Protein 6AF6 (pdb70)

Sequence (383 aa):
MDFNLSNSQSDIYESAYRFACDVLDQDAQTRISQKILSTELWKKAAAYGFAHGPVSHQFGGSELGALDTALMIEALGKGSRRDIGLSFSLCAHLCACVIPLYRFGSSELKDKYLESLVTGKLIAANAATEPDAGSDIYNMQATAQPCEGGYILNGKKIFITNAPIADVFIIYAKTNPDHGFLGVSAFLIEKGTPGLNVGEVIPKDCLSNCPWSEIVFNDIFIPQSQRIGMEGAGGAIFHDSMIWAKGGCCLLSSALFVGGLARLLETTLEEYAKARQQFGKAIGQFQSVSNRIIDMKLRLEQCRLMLYRACWKHDQGQDAEADIAMSKLLISEEYAVQSGLDAIQTFGGAAMDQELGLVRHLLNMIPSRIFFSGTNDIQKEIIARKLGLRG

CATH classification: 2.40.110.10 (+1 more: 1.20.140.10)

InterPro domains:
  IPR006091 Acyl-CoA dehydrogenase/oxidase, middle domain [PF02770] (125-218)
  IPR009075 Acyl-CoA dehydrogenase/oxidase, C-terminal [PF00441] (235-379)
  IPR009100 Acyl-CoA dehydrogenase/oxidase, N-terminal and middle domain superfamily [SSF56645] (1-231)
  IPR013786 Acyl-CoA dehydrogenase/oxidase, N-terminal [PF02771] (8-120)
  IPR036250 Acyl-CoA dehydrogenase-like, C-terminal [SSF47203] (230-379)
  IPR037069 Acyl-CoA dehydrogenase/oxidase, N-terminal domain superfamily [G3DSA:1.10.540.10] (1-120)
  IPR046373 Acyl-CoA oxidase/dehydrogenase, middle domain superfamily [G3DSA:2.40.110.10] (123-229)

Solvent-accessible surface area: 16527 Å² total

Structure (mmCIF, N/CA/C/O backbone):
data_6AF6
#
_entry.id   6AF6
#
_cell.length_a   85.574
_cell.length_b   86.306
_cell.length_c   145.771
_cell.angle_alpha   90.00
_cell.angle_beta   90.00
_cell.angle_gamma   90.00
#
_symmetry.space_group_name_H-M   'I 2 2 2'
#
loop_
_entity.id
_entity.type
_entity.pdbx_description
1 polymer 'L-prolyl-[peptidyl-carrier protein] dehydrogenase'
2 non-polymer 'FLAVIN-ADENINE DINUCLEOTIDE'
3 non-polymer 1,4,7,10,13,16-HEXAOXACYCLOOCTADECANE
4 non-polymer 'CHLORIDE ION'
5 non-polymer PROLINE
6 non-polymer GLYCINE
7 water water
#
loop_
_atom_site.group_PDB
_atom_site.id
_atom_site.type_symbol
_atom_site.label_atom_id
_atom_site.label_alt_id
_atom_site.label_comp_id
_atom_site.label_asym_id
_atom_site.label_entity_id
_atom_site.label_seq_id
_atom_site.pdbx_PDB_ins_code
_atom_site.Cartn_x
_atom_site.Cartn_y
_atom_site.Cartn_z
_atom_site.occupancy
_atom_site.B_iso_or_equiv
_atom_site.auth_seq_id
_atom_site.auth_comp_id
_atom_site.auth_asym_id
_atom_site.auth_atom_id
_atom_site.pdbx_PDB_model_num
ATOM 1 N N . MET A 1 1 ? 33.082 0.793 -4.056 1.00 41.85 1 MET A N 1
ATOM 2 C CA . MET A 1 1 ? 31.853 0.133 -3.607 1.00 35.06 1 MET A CA 1
ATOM 3 C C . MET A 1 1 ? 32.134 -1.165 -2.897 1.00 30.63 1 MET A C 1
ATOM 4 O O . MET A 1 1 ? 32.721 -2.073 -3.470 1.00 29.72 1 MET A O 1
ATOM 11 N N . ASP A 1 2 ? 31.675 -1.261 -1.652 1.00 24.49 2 ASP A N 1
ATOM 12 C CA . ASP A 1 2 ? 32.027 -2.328 -0.741 1.00 24.37 2 ASP A CA 1
ATOM 13 C C . ASP A 1 2 ? 30.945 -2.388 0.323 1.00 24.92 2 ASP A C 1
ATOM 14 O O . ASP A 1 2 ? 30.535 -1.337 0.822 1.00 32.87 2 ASP A O 1
ATOM 19 N N . PHE A 1 3 ? 30.533 -3.592 0.719 1.00 19.88 3 PHE A N 1
ATOM 20 C CA . PHE A 1 3 ? 29.510 -3.737 1.754 1.00 25.27 3 PHE A CA 1
ATOM 21 C C . PHE A 1 3 ? 29.971 -4.567 2.957 1.00 20.90 3 PHE A C 1
ATOM 22 O O . PHE A 1 3 ? 29.141 -5.183 3.625 1.00 31.40 3 PHE A O 1
ATOM 30 N N . ASN A 1 4 ? 31.270 -4.663 3.203 1.00 29.85 4 ASN A N 1
ATOM 31 C CA . ASN A 1 4 ? 31.760 -5.331 4.402 1.00 36.68 4 ASN A CA 1
ATOM 32 C C . ASN A 1 4 ? 32.142 -4.253 5.407 1.00 32.65 4 ASN A C 1
ATOM 33 O O . ASN A 1 4 ? 32.520 -3.132 5.046 1.00 34.73 4 ASN A O 1
ATOM 38 N N . LEU A 1 5 ? 32.022 -4.603 6.676 1.00 29.99 5 LEU A N 1
ATOM 39 C CA . LEU A 1 5 ? 32.542 -3.772 7.743 1.00 23.55 5 LEU A CA 1
ATOM 40 C C . LEU A 1 5 ? 34.048 -4.010 7.867 1.00 21.05 5 LEU A C 1
ATOM 41 O O . LEU A 1 5 ? 34.521 -5.145 7.693 1.00 25.31 5 LEU A O 1
ATOM 46 N N . SER A 1 6 ? 34.778 -2.949 8.181 1.00 20.67 6 SER A N 1
ATOM 47 C CA . SER A 1 6 ? 36.151 -3.095 8.622 1.00 24.57 6 SER A CA 1
ATOM 48 C C . SER A 1 6 ? 36.206 -3.892 9.920 1.00 26.43 6 SER A C 1
ATOM 49 O O . SER A 1 6 ? 35.187 -4.081 10.617 1.00 22.66 6 SER A O 1
ATOM 52 N N . ASN A 1 7 ? 37.405 -4.398 10.248 1.00 23.53 7 ASN A N 1
ATOM 53 C CA . ASN A 1 7 ? 37.538 -5.119 11.517 1.00 25.15 7 ASN A CA 1
ATOM 54 C C . ASN A 1 7 ? 37.232 -4.194 12.687 1.00 19.38 7 ASN A C 1
ATOM 55 O O . ASN A 1 7 ? 36.616 -4.605 13.681 1.00 20.84 7 ASN A O 1
ATOM 60 N N . SER A 1 8 ? 37.631 -2.939 12.552 1.00 20.78 8 SER A N 1
ATOM 61 C CA . SER A 1 8 ? 37.356 -1.919 13.543 1.00 21.09 8 SER A CA 1
ATOM 62 C C . SER A 1 8 ? 35.846 -1.712 13.714 1.00 22.57 8 SER A C 1
ATOM 63 O O . SER A 1 8 ? 35.338 -1.720 14.838 1.00 20.83 8 SER A O 1
ATOM 66 N N . GLN A 1 9 ? 35.117 -1.597 12.594 1.00 21.23 9 GLN A N 1
ATOM 67 C CA . GLN A 1 9 ? 33.659 -1.449 12.645 1.00 21.27 9 GLN A CA 1
ATOM 68 C C . GLN A 1 9 ? 32.989 -2.671 13.236 1.00 15.42 9 GLN A C 1
ATOM 69 O O . GLN A 1 9 ? 32.054 -2.557 14.054 1.00 17.77 9 GLN A O 1
ATOM 75 N N . SER A 1 10 ? 33.429 -3.860 12.834 1.00 18.05 10 SER A N 1
ATOM 76 C CA . SER A 1 10 ? 32.876 -5.082 13.405 1.00 15.73 10 SER A CA 1
ATOM 77 C C . SER A 1 10 ? 33.084 -5.139 14.915 1.00 18.25 10 SER A C 1
ATOM 78 O O . SER A 1 10 ? 32.185 -5.539 15.670 1.00 17.00 10 SER A O 1
ATOM 82 N N . ASP A 1 11 ? 34.276 -4.745 15.385 1.00 18.13 11 ASP A N 1
ATOM 83 C CA . ASP A 1 11 ? 34.547 -4.781 16.821 1.00 19.24 11 ASP A CA 1
ATOM 84 C C . ASP A 1 11 ? 33.650 -3.822 17.579 1.00 15.67 11 ASP A C 1
ATOM 85 O O . ASP A 1 11 ? 33.194 -4.147 18.674 1.00 16.69 11 ASP A O 1
ATOM 90 N N . ILE A 1 12 ? 33.433 -2.633 17.021 1.00 15.49 12 ILE A N 1
ATOM 91 C CA . ILE A 1 12 ? 32.569 -1.637 17.645 1.00 14.24 12 ILE A CA 1
ATOM 92 C C . ILE A 1 12 ? 31.162 -2.215 17.802 1.00 15.14 12 ILE A C 1
ATOM 93 O O . ILE A 1 12 ? 30.556 -2.116 18.873 1.00 14.43 12 ILE A O 1
ATOM 98 N N . TYR A 1 13 ? 30.627 -2.797 16.710 1.00 12.21 13 TYR A N 1
ATOM 99 C CA . TYR A 1 13 ? 29.291 -3.410 16.752 1.00 10.76 13 TYR A CA 1
ATOM 100 C C . TYR A 1 13 ? 29.227 -4.541 17.769 1.00 15.71 13 TYR A C 1
ATOM 101 O O . TYR A 1 13 ? 28.330 -4.584 18.623 1.00 14.18 13 TYR A O 1
ATOM 110 N N . GLU A 1 14 ? 30.186 -5.480 17.706 1.00 13.69 14 GLU A N 1
ATOM 111 C CA . GLU A 1 14 ? 30.084 -6.642 18.573 1.00 13.45 14 GLU A CA 1
ATOM 112 C C . GLU A 1 14 ? 30.244 -6.260 20.028 1.00 13.34 14 GLU A C 1
ATOM 113 O O . GLU A 1 14 ? 29.527 -6.796 20.886 1.00 14.70 14 GLU A O 1
ATOM 119 N N . SER A 1 15 ? 31.128 -5.320 20.329 1.00 13.05 15 SER A N 1
ATOM 120 C CA . SER A 1 15 ? 31.295 -4.910 21.720 1.00 15.18 15 SER A CA 1
ATOM 121 C C . SER A 1 15 ? 30.020 -4.236 22.254 1.00 14.36 15 SER A C 1
ATOM 122 O O . SER A 1 15 ? 29.544 -4.521 23.359 1.00 14.43 15 SER A O 1
ATOM 125 N N . ALA A 1 16 ? 29.409 -3.380 21.439 1.00 12.39 16 ALA A N 1
ATOM 126 C CA . ALA A 1 16 ? 28.168 -2.741 21.859 1.00 10.40 16 ALA A CA 1
ATOM 127 C C . ALA A 1 16 ? 27.042 -3.753 22.034 1.00 8.78 16 ALA A C 1
ATOM 128 O O . ALA A 1 16 ? 26.239 -3.627 22.964 1.00 10.25 16 ALA A O 1
ATOM 130 N N . TYR A 1 17 ? 26.957 -4.747 21.140 1.00 9.75 17 TYR A N 1
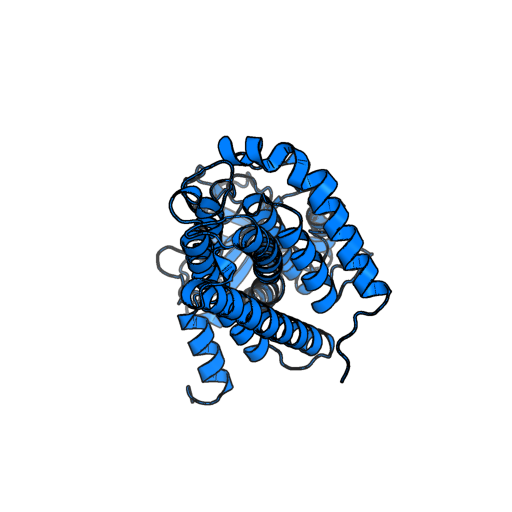ATOM 131 C CA . TYR A 1 17 ? 25.903 -5.739 21.206 1.00 8.41 17 TYR A CA 1
ATOM 132 C C . TYR A 1 17 ? 26.053 -6.549 22.477 1.00 11.85 17 TYR A C 1
ATOM 133 O O . TYR A 1 17 ? 25.070 -6.831 23.186 1.00 10.82 17 TYR A O 1
ATOM 142 N N . ARG A 1 18 ? 27.310 -6.919 22.795 1.00 11.18 18 ARG A N 1
ATOM 143 C CA . ARG A 1 18 ? 27.554 -7.671 24.033 1.00 12.27 18 ARG A CA 1
ATOM 144 C C . ARG A 1 18 ? 27.138 -6.885 25.261 1.00 12.30 18 ARG A C 1
ATOM 145 O O . ARG A 1 18 ? 26.513 -7.434 26.159 1.00 12.68 18 ARG A O 1
ATOM 153 N N . PHE A 1 19 ? 27.473 -5.604 25.309 1.00 10.93 19 PHE A N 1
ATOM 154 C CA . PHE A 1 19 ? 27.059 -4.766 26.430 1.00 10.36 19 PHE A CA 1
ATOM 155 C C . PHE A 1 19 ? 25.553 -4.697 26.482 1.00 12.98 19 PHE A C 1
ATOM 156 O O . PHE A 1 19 ? 24.945 -4.807 27.543 1.00 10.93 19 PHE A O 1
ATOM 164 N N . ALA A 1 20 ? 24.923 -4.431 25.337 1.00 9.53 20 ALA A N 1
ATOM 165 C CA . ALA A 1 20 ? 23.478 -4.319 25.378 1.00 7.94 20 ALA A CA 1
ATOM 166 C C . ALA A 1 20 ? 22.827 -5.612 25.872 1.00 11.14 20 ALA A C 1
ATOM 167 O O . ALA A 1 20 ? 21.867 -5.570 26.639 1.00 13.16 20 ALA A O 1
ATOM 169 N N . CYS A 1 21 ? 23.324 -6.777 25.406 1.00 10.08 21 CYS A N 1
ATOM 170 C CA . CYS A 1 21 ? 22.742 -8.055 25.832 1.00 12.24 21 CYS A CA 1
ATOM 171 C C . CYS A 1 21 ? 23.059 -8.385 27.280 1.00 14.86 21 CYS A C 1
ATOM 172 O O . CYS A 1 21 ? 22.196 -8.880 28.020 1.00 15.37 21 CYS A O 1
ATOM 176 N N . ASP A 1 22 ? 24.322 -8.269 27.647 1.00 11.82 22 ASP A N 1
ATOM 177 C CA . ASP A 1 22 ? 24.772 -8.781 28.948 1.00 13.56 22 ASP A CA 1
ATOM 178 C C . ASP A 1 22 ? 24.578 -7.819 30.101 1.00 18.97 22 ASP A C 1
ATOM 179 O O . ASP A 1 22 ? 24.654 -8.244 31.263 1.00 20.32 22 ASP A O 1
ATOM 184 N N . VAL A 1 23 ? 24.459 -6.510 29.853 1.00 11.95 23 VAL A N 1
ATOM 185 C CA . VAL A 1 23 ? 24.332 -5.529 30.901 1.00 10.81 23 VAL A CA 1
ATOM 186 C C . VAL A 1 23 ? 22.946 -4.888 30.856 1.00 11.61 23 VAL A C 1
ATOM 187 O O . VAL A 1 23 ? 22.178 -4.963 31.818 1.00 14.95 23 VAL A O 1
ATOM 191 N N . LEU A 1 24 ? 22.556 -4.336 29.682 1.00 11.89 24 LEU A N 1
ATOM 192 C CA . LEU A 1 24 ? 21.276 -3.593 29.689 1.00 11.82 24 LEU A CA 1
ATOM 193 C C . LEU A 1 24 ? 20.053 -4.493 29.606 1.00 12.64 24 LEU A C 1
ATOM 194 O O . LEU A 1 24 ? 18.987 -4.168 30.156 1.00 13.23 24 LEU A O 1
ATOM 199 N N . ASP A 1 25 ? 20.130 -5.594 28.864 1.00 11.43 25 ASP A N 1
ATOM 200 C CA . ASP A 1 25 ? 18.967 -6.431 28.650 1.00 13.78 25 ASP A CA 1
ATOM 201 C C . ASP A 1 25 ? 18.651 -7.295 29.857 1.00 15.89 25 ASP A C 1
ATOM 202 O O . ASP A 1 25 ? 17.512 -7.728 30.009 1.00 15.32 25 ASP A O 1
ATOM 207 N N . GLN A 1 26 ? 19.623 -7.492 30.743 1.00 17.14 26 GLN A N 1
ATOM 208 C CA . GLN A 1 26 ? 19.473 -8.433 31.853 1.00 18.74 26 GLN A CA 1
ATOM 209 C C A GLN A 1 26 ? 18.453 -7.669 32.719 0.63 8.96 26 GLN A C 1
AT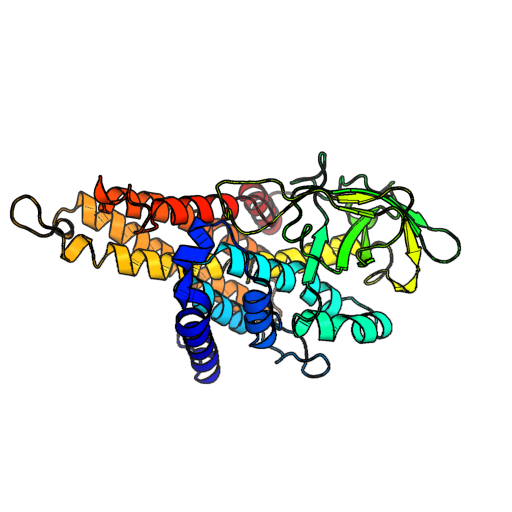OM 210 C C B GLN A 1 26 ? 18.168 -8.627 32.639 0.37 18.22 26 GLN A C 1
ATOM 211 O O A GLN A 1 26 ? 18.639 -6.464 33.037 0.63 15.17 26 GLN A O 1
ATOM 212 O O B GLN A 1 26 ? 17.638 -9.746 32.692 0.37 16.91 26 GLN A O 1
ATOM 218 N N A ASP A 1 27 ? 17.429 -8.324 33.199 0.54 15.39 27 ASP A N 1
ATOM 219 N N B ASP A 1 27 ? 17.634 -7.624 33.242 0.46 13.22 27 ASP A N 1
ATOM 220 C CA . ASP A 1 27 ? 16.455 -7.697 34.088 1.00 16.37 27 ASP A CA 1
ATOM 221 C C . ASP A 1 27 ? 15.570 -6.634 33.453 1.00 14.32 27 ASP A C 1
ATOM 222 O O . ASP A 1 27 ? 14.873 -5.925 34.145 1.00 15.54 27 ASP A O 1
ATOM 227 N N . ALA A 1 28 ? 15.646 -6.496 32.125 1.00 13.70 28 ALA A N 1
ATOM 228 C CA . ALA A 1 28 ? 14.882 -5.430 31.473 1.00 12.61 28 ALA A CA 1
ATOM 229 C C . ALA A 1 28 ? 13.383 -5.618 31.661 1.00 11.28 28 ALA A C 1
ATOM 230 O O . ALA A 1 28 ? 12.643 -4.629 31.787 1.00 13.16 28 ALA A O 1
ATOM 232 N N . GLN A 1 29 ? 12.887 -6.860 31.651 1.00 15.27 29 GLN A N 1
ATOM 233 C CA . GLN A 1 29 ? 11.436 -7.028 31.765 1.00 17.35 29 GLN A CA 1
ATOM 234 C C . GLN A 1 29 ? 10.910 -6.454 33.058 1.00 15.25 29 GLN A C 1
ATOM 235 O O . GLN A 1 29 ? 9.838 -5.841 33.086 1.00 14.53 29 GLN A O 1
ATOM 241 N N . THR A 1 30 ? 11.625 -6.665 34.167 1.00 15.56 30 THR A N 1
ATOM 242 C CA . THR A 1 30 ? 11.170 -6.069 35.415 1.00 13.91 30 THR A CA 1
ATOM 243 C C . THR A 1 30 ? 11.154 -4.558 35.341 1.00 13.38 30 THR A C 1
ATOM 244 O O . THR A 1 30 ? 10.209 -3.905 35.829 1.00 16.48 30 THR A O 1
ATOM 248 N N . ARG A 1 31 ? 12.204 -3.967 34.771 1.00 12.70 31 ARG A N 1
ATOM 249 C CA . ARG A 1 31 ? 12.200 -2.507 34.705 1.00 12.60 31 ARG A CA 1
ATOM 250 C C . ARG A 1 31 ? 11.079 -2.006 33.817 1.00 16.81 31 ARG A C 1
ATOM 251 O O . ARG A 1 31 ? 10.420 -1.023 34.142 1.00 15.23 31 ARG A O 1
ATOM 259 N N . ILE A 1 32 ? 10.880 -2.655 32.678 1.00 12.88 32 ILE A N 1
ATOM 260 C CA . ILE A 1 32 ? 9.819 -2.219 31.768 1.00 13.86 32 ILE A CA 1
ATOM 261 C C . ILE A 1 32 ? 8.451 -2.336 32.447 1.00 16.21 32 ILE A C 1
ATOM 262 O O . ILE A 1 32 ? 7.614 -1.433 32.345 1.00 18.87 32 ILE A O 1
ATOM 267 N N . SER A 1 33 ? 8.205 -3.451 33.148 1.00 13.88 33 SER A N 1
ATOM 268 C CA . SER A 1 33 ? 6.913 -3.633 33.835 1.00 15.79 33 SER A CA 1
ATOM 269 C C . SER A 1 33 ? 6.622 -2.523 34.822 1.00 21.36 33 SER A C 1
ATOM 270 O O . SER A 1 33 ? 5.467 -2.089 34.990 1.00 24.05 33 SER A O 1
ATOM 273 N N . GLN A 1 34 ? 7.652 -2.073 35.518 1.00 16.38 34 GLN A N 1
ATOM 274 C CA . GLN A 1 34 ? 7.540 -1.059 36.556 1.00 18.12 34 GLN A CA 1
ATOM 275 C C . GLN A 1 34 ? 7.755 0.348 36.030 1.00 16.30 34 GLN A C 1
ATOM 276 O O . GLN A 1 34 ? 7.712 1.306 36.812 1.00 19.46 34 GLN A O 1
ATOM 282 N N . LYS A 1 35 ? 7.964 0.512 34.720 1.00 12.68 35 LYS A N 1
ATOM 283 C CA . LYS A 1 35 ? 8.171 1.826 34.093 1.00 14.36 35 LYS A CA 1
ATOM 284 C C . LYS A 1 35 ? 9.376 2.527 34.693 1.00 16.33 35 LYS A C 1
ATOM 285 O O . LYS A 1 35 ? 9.394 3.740 34.882 1.00 20.57 35 LYS A O 1
ATOM 291 N N . ILE A 1 36 ? 10.425 1.756 34.951 1.00 12.70 36 ILE A N 1
ATOM 292 C CA . ILE A 1 36 ? 11.636 2.292 35.573 1.00 11.07 36 ILE A CA 1
ATOM 293 C C . ILE A 1 36 ? 12.663 2.632 34.513 1.00 13.21 36 ILE A C 1
ATOM 294 O O . ILE A 1 36 ? 12.955 1.809 33.640 1.00 12.84 36 ILE A O 1
ATOM 299 N N . LEU A 1 37 ? 13.228 3.825 34.621 1.00 12.15 37 LEU A N 1
ATOM 300 C CA . LEU A 1 37 ? 14.405 4.223 33.887 1.00 12.04 37 LEU A CA 1
ATOM 301 C C . LEU A 1 37 ? 15.498 4.204 34.942 1.00 14.72 37 LEU A C 1
ATOM 302 O O . LEU A 1 37 ? 15.481 5.035 35.871 1.00 14.24 37 LEU A O 1
ATOM 310 N N . SER A 1 38 ? 16.406 3.234 34.819 1.00 16.64 38 SER A N 1
ATOM 311 C CA . SER A 1 38 ? 17.451 3.050 35.819 1.00 12.72 38 SER A CA 1
ATOM 312 C C . SER A 1 38 ? 18.593 4.031 35.560 1.00 8.90 38 SER A C 1
ATOM 313 O O . SER A 1 38 ? 19.304 3.889 34.572 1.00 16.11 38 SER A O 1
ATOM 316 N N . THR A 1 39 ? 18.708 5.060 36.389 1.00 14.02 39 THR A N 1
ATOM 317 C CA . THR A 1 39 ? 19.779 6.024 36.092 1.00 15.01 39 THR A CA 1
ATOM 318 C C . THR A 1 39 ? 21.146 5.410 36.341 1.00 14.60 39 THR A C 1
ATOM 319 O O . THR A 1 39 ? 22.112 5.789 35.699 1.00 12.66 39 THR A O 1
ATOM 323 N N . GLU A 1 40 ? 21.258 4.427 37.237 1.00 15.80 40 GLU A N 1
ATOM 324 C CA . GLU A 1 40 ? 22.567 3.796 37.396 1.00 17.53 40 GLU A CA 1
ATOM 325 C C . GLU A 1 40 ? 22.973 3.018 36.165 1.00 15.58 40 GLU A C 1
ATOM 326 O O . GLU A 1 40 ? 24.123 3.111 35.708 1.00 16.03 40 GLU A O 1
ATOM 332 N N . LEU A 1 41 ? 22.027 2.300 35.553 1.00 14.37 41 LEU A N 1
ATOM 333 C CA . LEU A 1 41 ? 22.289 1.613 34.320 1.00 12.49 41 LEU A CA 1
ATOM 334 C C . LEU A 1 41 ? 22.542 2.590 33.174 1.00 12.91 41 LEU A C 1
ATOM 335 O O . LEU A 1 41 ? 23.394 2.367 32.323 1.00 14.04 41 LEU A O 1
ATOM 340 N N . TRP A 1 42 ? 21.742 3.660 33.120 1.00 12.69 42 TRP A N 1
ATOM 341 C CA . TRP A 1 42 ? 21.937 4.675 32.115 1.00 10.53 42 TRP A CA 1
ATOM 342 C C . TRP A 1 42 ? 23.371 5.209 32.178 1.00 9.67 42 TRP A C 1
ATOM 343 O O . TRP A 1 42 ? 24.031 5.403 31.146 1.00 10.83 42 TRP A O 1
ATOM 354 N N . LYS A 1 43 ? 23.841 5.494 33.393 1.00 11.67 43 LYS A N 1
ATOM 355 C CA . LYS A 1 43 ? 25.205 6.065 33.506 1.00 12.84 43 LYS A CA 1
ATOM 356 C C . LYS A 1 43 ? 26.280 5.058 33.107 1.00 12.28 43 LYS A C 1
ATOM 357 O O . LYS A 1 43 ? 27.274 5.423 32.467 1.00 13.86 43 LYS A O 1
ATOM 363 N N . LYS A 1 44 ? 26.060 3.767 33.379 1.00 12.14 44 LYS A N 1
ATOM 364 C CA . LYS A 1 44 ? 27.027 2.761 32.919 1.00 10.26 44 LYS A CA 1
ATOM 365 C C . LYS A 1 44 ? 27.094 2.694 31.405 1.00 12.72 44 LYS A C 1
ATOM 366 O O . LYS A 1 44 ? 28.179 2.538 30.794 1.00 16.26 44 LYS A O 1
ATOM 372 N N . ALA A 1 45 ? 25.917 2.759 30.771 1.00 11.40 45 ALA A N 1
ATOM 373 C CA . ALA A 1 45 ? 25.855 2.755 29.331 1.00 10.76 45 ALA A CA 1
ATOM 374 C C . ALA A 1 45 ? 26.517 4.002 28.763 1.00 12.88 45 ALA A C 1
ATOM 375 O O . ALA A 1 45 ? 27.263 3.926 27.783 1.00 15.09 45 ALA A O 1
ATOM 377 N N . ALA A 1 46 ? 26.216 5.162 29.339 1.00 11.97 46 ALA A N 1
ATOM 378 C CA . ALA A 1 46 ? 26.845 6.385 28.861 1.00 11.76 46 ALA A CA 1
ATOM 379 C C . ALA A 1 46 ? 28.366 6.257 28.920 1.00 14.47 46 ALA A C 1
ATOM 380 O O . ALA A 1 46 ? 29.074 6.532 27.947 1.00 16.63 46 ALA A O 1
ATOM 382 N N . ALA A 1 47 ? 28.868 5.831 30.063 1.00 14.02 47 ALA A N 1
ATOM 383 C CA . ALA A 1 47 ? 30.329 5.740 30.251 1.00 16.14 47 ALA A CA 1
ATOM 384 C C . ALA A 1 47 ? 30.960 4.653 29.395 1.00 20.04 47 ALA A C 1
ATOM 385 O O . ALA A 1 47 ? 32.122 4.782 28.983 1.00 20.34 47 ALA A O 1
ATOM 387 N N . TYR A 1 48 ? 30.222 3.572 29.101 1.00 17.18 48 TYR A N 1
ATOM 388 C CA . TYR A 1 48 ? 30.739 2.558 28.191 1.00 14.77 48 TYR A CA 1
ATOM 389 C C . TYR A 1 48 ? 31.051 3.145 26.825 1.00 17.04 48 TYR A C 1
ATOM 390 O O . TYR A 1 48 ? 31.945 2.652 26.142 1.00 17.93 48 TYR A O 1
ATOM 399 N N . GLY A 1 49 ? 30.286 4.151 26.367 1.00 14.71 49 GLY A N 1
ATOM 400 C CA . GLY A 1 49 ? 30.592 4.752 25.103 1.00 17.06 49 GLY A CA 1
ATOM 401 C C . GLY A 1 49 ? 29.347 5.240 24.382 1.00 16.39 49 GLY A C 1
ATOM 402 O O . GLY A 1 49 ? 29.483 5.908 23.359 1.00 16.64 49 GLY A O 1
ATOM 403 N N . PHE A 1 50 ? 28.140 4.954 24.907 1.00 15.24 50 PHE A N 1
ATOM 404 C CA . PHE A 1 50 ? 26.949 5.373 24.144 1.00 14.37 50 PHE A CA 1
ATOM 405 C C . PHE A 1 50 ? 26.695 6.866 24.230 1.00 21.06 50 PHE A C 1
ATOM 406 O O . PHE A 1 50 ? 25.885 7.378 23.438 1.00 21.38 50 PHE A O 1
ATOM 414 N N . ALA A 1 51 ? 27.308 7.574 25.178 1.00 13.85 51 ALA A N 1
ATOM 415 C CA . ALA A 1 51 ? 27.212 9.027 25.222 1.00 13.86 51 ALA A CA 1
ATOM 416 C C . ALA A 1 51 ? 28.417 9.706 24.555 1.00 18.45 51 ALA A C 1
ATOM 417 O O . ALA A 1 51 ? 28.610 10.920 24.746 1.00 18.30 51 ALA A O 1
ATOM 419 N N . HIS A 1 52 ? 29.233 8.961 23.784 1.00 15.12 52 HIS A N 1
ATOM 420 C CA . HIS A 1 52 ? 30.466 9.534 23.225 1.00 18.90 52 HIS A CA 1
ATOM 421 C C . HIS A 1 52 ? 30.357 10.023 21.784 1.00 21.52 52 HIS A C 1
ATOM 422 O O . HIS A 1 52 ? 30.644 11.194 21.494 1.00 20.97 52 HIS A O 1
ATOM 429 N N . GLY A 1 53 ? 29.972 9.157 20.849 1.00 21.35 53 GLY A N 1
ATOM 430 C CA . GLY A 1 53 ? 29.805 9.612 19.465 1.00 19.09 53 GLY A CA 1
ATOM 431 C C . GLY A 1 53 ? 31.099 10.205 18.912 1.00 17.45 53 GLY A C 1
ATOM 432 O O . GLY A 1 53 ? 32.185 9.660 19.127 1.00 21.33 53 GLY A O 1
ATOM 433 N N . PRO A 1 54 ? 30.998 11.354 18.243 1.00 18.29 54 PRO A N 1
ATOM 434 C CA . PRO A 1 54 ? 32.164 11.986 17.623 1.00 23.82 54 PRO A CA 1
ATOM 435 C C . PRO A 1 54 ? 33.050 12.748 18.583 1.00 20.40 54 PRO A C 1
ATOM 436 O O . PRO A 1 54 ? 34.032 13.337 18.132 1.00 22.06 54 PRO A O 1
ATOM 440 N N . VAL A 1 55 ? 32.736 12.771 19.877 1.00 19.44 55 VAL A N 1
ATOM 441 C CA . VAL A 1 55 ? 33.487 13.620 20.797 1.00 15.19 55 VAL A CA 1
ATOM 442 C C . VAL A 1 55 ? 34.932 13.144 20.874 1.00 20.11 55 VAL A C 1
ATOM 443 O O . VAL A 1 55 ? 35.215 11.944 20.913 1.00 21.56 55 VAL A O 1
ATOM 447 N N . SER A 1 56 ? 35.858 14.099 20.875 1.00 23.50 56 SER A N 1
ATOM 448 C CA . SER A 1 56 ? 37.281 13.812 20.912 1.00 19.82 56 SER A CA 1
ATOM 449 C C . SER A 1 56 ? 37.742 13.212 22.248 1.00 24.94 56 SER A C 1
ATOM 450 O O . SER A 1 56 ? 37.103 13.347 23.300 1.00 18.67 56 SER A O 1
ATOM 453 N N . HIS A 1 57 ? 38.944 12.623 22.191 1.00 22.65 57 HIS A N 1
ATOM 454 C CA . HIS A 1 57 ? 39.588 12.063 23.369 1.00 23.67 57 HIS A CA 1
ATOM 455 C C . HIS A 1 57 ? 39.774 13.103 24.465 1.00 18.46 57 HIS A C 1
ATOM 456 O O . HIS A 1 57 ? 39.739 12.763 25.651 1.00 26.39 57 HIS A O 1
ATOM 468 N N . GLN A 1 58 ? 39.973 14.367 24.082 1.00 24.64 58 GLN A N 1
ATOM 469 C CA . GLN A 1 58 ? 40.162 15.452 25.042 1.00 22.73 58 GLN A CA 1
ATOM 470 C C . GLN A 1 58 ? 39.013 15.535 26.038 1.00 32.34 58 GLN A C 1
ATOM 471 O O . GLN A 1 58 ? 39.195 15.987 27.175 1.00 28.83 58 GLN A O 1
ATOM 477 N N . PHE A 1 59 ? 37.816 15.119 25.631 1.00 22.82 59 PHE A N 1
ATOM 478 C CA . PHE A 1 59 ? 36.660 15.218 26.498 1.00 19.53 59 PHE A CA 1
ATOM 479 C C . PHE A 1 59 ? 36.096 13.848 26.869 1.00 22.82 59 PHE A C 1
ATOM 480 O O . PHE A 1 59 ? 34.990 13.782 27.420 1.00 27.21 59 PHE A O 1
ATOM 488 N N . GLY A 1 60 ? 36.846 12.764 26.631 1.00 21.22 60 GLY A N 1
ATOM 489 C CA . GLY A 1 60 ? 36.446 11.443 27.052 1.00 21.97 60 GLY A CA 1
ATOM 490 C C . GLY A 1 60 ? 35.877 10.585 25.951 1.00 19.56 60 GLY A C 1
ATOM 491 O O . GLY A 1 60 ? 35.500 9.439 26.220 1.00 21.74 60 GLY A O 1
ATOM 492 N N . GLY A 1 61 ? 35.811 11.087 24.728 1.00 19.63 61 GLY A N 1
ATOM 493 C CA . GLY A 1 61 ? 35.251 10.314 23.627 1.00 18.34 61 GLY A CA 1
ATOM 494 C C . GLY A 1 61 ? 36.288 9.554 22.829 1.00 22.77 61 GLY A C 1
ATOM 495 O O . GLY A 1 61 ? 37.477 9.562 23.133 1.00 27.45 61 GLY A O 1
ATOM 496 N N . SER A 1 62 ? 35.816 8.831 21.800 1.00 21.03 62 SER A N 1
ATOM 497 C CA . SER A 1 62 ? 36.690 8.030 20.940 1.00 25.36 62 SER A CA 1
ATOM 498 C C . SER A 1 62 ? 36.679 8.495 19.504 1.00 24.47 62 SER A C 1
ATOM 499 O O . SER A 1 62 ? 37.217 7.812 18.631 1.00 29.72 62 SER A O 1
ATOM 502 N N . GLU A 1 63 ? 36.114 9.661 19.247 1.00 21.13 63 GLU A N 1
ATOM 503 C CA . GLU A 1 63 ? 36.157 10.282 17.950 1.00 21.98 63 GLU A CA 1
ATOM 504 C C . GLU A 1 63 ? 35.616 9.329 16.885 1.00 24.47 63 GLU A C 1
ATOM 505 O O . GLU A 1 63 ? 36.231 9.057 15.860 1.00 23.51 63 GLU A O 1
ATOM 511 N N . LEU A 1 64 ? 34.439 8.796 17.161 1.00 21.27 64 LEU A N 1
ATOM 512 C CA . LEU A 1 64 ? 33.741 7.989 16.160 1.00 18.51 64 LEU A CA 1
ATOM 513 C C . LEU A 1 64 ? 33.141 8.857 15.054 1.00 16.62 64 LEU A C 1
ATOM 514 O O . LEU A 1 64 ? 32.688 9.977 15.301 1.00 20.14 64 LEU A O 1
ATOM 519 N N . GLY A 1 65 ? 33.092 8.312 13.827 1.00 19.62 65 GLY A N 1
ATOM 520 C CA . GLY A 1 65 ? 32.362 8.983 12.764 1.00 21.03 65 GLY A CA 1
ATOM 521 C C . GLY A 1 65 ? 30.888 8.627 12.899 1.00 20.04 65 GLY A C 1
ATOM 522 O O . GLY A 1 65 ? 30.501 7.892 13.826 1.00 14.75 65 GLY A O 1
ATOM 523 N N . ALA A 1 66 ? 30.081 9.127 11.941 1.00 16.54 66 ALA A N 1
ATOM 524 C CA . ALA A 1 66 ? 28.631 8.890 11.968 1.00 14.49 66 ALA A CA 1
ATOM 525 C C . ALA A 1 66 ? 28.330 7.430 11.707 1.00 14.41 66 ALA A C 1
ATOM 526 O O . ALA A 1 66 ? 27.458 6.849 12.365 1.00 13.59 66 ALA A O 1
ATOM 528 N N . LEU A 1 67 ? 29.041 6.793 10.776 1.00 12.31 67 LEU A N 1
ATOM 529 C CA . LEU A 1 67 ? 28.742 5.379 10.528 1.00 14.89 67 LEU A CA 1
ATOM 530 C C . LEU A 1 67 ? 29.086 4.527 11.745 1.00 17.08 67 LEU A C 1
ATOM 531 O O . LEU A 1 67 ? 28.293 3.663 12.137 1.00 14.38 67 LEU A O 1
ATOM 536 N N . ASP A 1 68 ? 30.235 4.787 12.406 1.00 13.09 68 ASP A N 1
ATOM 537 C CA . ASP A 1 68 ? 30.572 4.014 13.604 1.00 16.48 68 ASP A CA 1
ATOM 538 C C . ASP A 1 68 ? 29.539 4.205 14.705 1.00 11.48 68 ASP A C 1
ATOM 539 O O . ASP A 1 68 ? 29.198 3.252 15.427 1.00 13.37 68 ASP A O 1
ATOM 544 N N . THR A 1 69 ? 29.078 5.442 14.881 1.00 9.09 69 THR A N 1
ATOM 545 C CA . THR A 1 69 ? 28.117 5.762 15.926 1.00 12.86 69 THR A CA 1
ATOM 546 C C . THR A 1 69 ? 26.828 5.031 15.628 1.00 14.65 69 THR A C 1
ATOM 547 O O . THR A 1 69 ? 26.200 4.438 16.527 1.00 11.60 69 THR A O 1
ATOM 551 N N . ALA A 1 70 ? 26.442 5.025 14.353 1.00 11.79 70 ALA A N 1
ATOM 552 C CA . ALA A 1 70 ? 25.213 4.320 13.961 1.00 13.21 70 ALA A CA 1
ATOM 553 C C . ALA A 1 70 ? 25.330 2.832 14.193 1.00 11.36 70 ALA A C 1
ATOM 554 O O . ALA A 1 70 ? 24.366 2.204 14.659 1.00 10.29 70 ALA A O 1
ATOM 556 N N . LEU A 1 71 ? 26.489 2.243 13.887 1.00 12.01 71 LEU A N 1
ATOM 557 C CA . LEU A 1 71 ? 26.687 0.824 14.173 1.00 11.39 71 LEU A CA 1
ATOM 558 C C . LEU A 1 71 ? 26.523 0.513 15.665 1.00 9.77 71 LEU A C 1
ATOM 559 O O . LEU A 1 71 ? 25.950 -0.524 16.031 1.00 10.51 71 LEU A O 1
ATOM 564 N N . MET A 1 72 ? 27.128 1.335 16.539 1.00 11.60 72 MET A N 1
ATOM 565 C CA . MET A 1 72 ? 26.981 1.134 17.967 1.00 12.45 72 MET A CA 1
ATOM 566 C C . MET A 1 72 ? 25.528 1.149 18.373 1.00 10.03 72 MET A C 1
ATOM 567 O O . MET A 1 72 ? 25.069 0.320 19.166 1.00 9.57 72 MET A O 1
ATOM 575 N N . ILE A 1 73 ? 24.775 2.109 17.822 1.00 10.14 73 ILE A N 1
ATOM 576 C CA . ILE A 1 73 ? 23.392 2.245 18.248 1.00 8.82 73 ILE A CA 1
ATOM 577 C C . ILE A 1 73 ? 22.534 1.147 17.637 1.00 8.45 73 ILE A C 1
ATOM 578 O O . ILE A 1 73 ? 21.563 0.715 18.274 1.00 7.49 73 ILE A O 1
ATOM 583 N N . GLU A 1 74 ? 22.841 0.698 16.422 1.00 7.40 74 GLU A N 1
ATOM 584 C CA . GLU A 1 74 ? 22.135 -0.453 15.861 1.00 8.34 74 GLU A CA 1
ATOM 585 C C . GLU A 1 74 ? 22.290 -1.651 16.778 1.00 8.28 74 GLU A C 1
ATOM 586 O O . GLU A 1 74 ? 21.331 -2.367 17.058 1.00 8.61 74 GLU A O 1
ATOM 592 N N . ALA A 1 75 ? 23.517 -1.874 17.250 1.00 7.52 75 ALA A N 1
ATOM 593 C CA . ALA A 1 75 ? 23.762 -2.993 18.157 1.00 8.96 75 ALA A CA 1
ATOM 594 C C . ALA A 1 75 ? 22.963 -2.865 19.446 1.00 8.24 75 ALA A C 1
ATOM 595 O O . ALA A 1 75 ? 22.440 -3.860 19.969 1.00 9.64 75 ALA A O 1
ATOM 597 N N . LEU A 1 76 ? 22.881 -1.654 19.982 1.00 7.20 76 LEU A N 1
ATOM 598 C CA . LEU A 1 76 ? 22.072 -1.370 21.166 1.00 8.44 76 LEU A CA 1
ATOM 599 C C . LEU A 1 76 ? 20.617 -1.702 20.919 1.00 7.89 76 LEU A C 1
ATOM 600 O O . LEU A 1 76 ? 19.955 -2.287 21.771 1.00 8.48 76 LEU A O 1
ATOM 605 N N . GLY A 1 77 ? 20.098 -1.309 19.753 1.00 7.38 77 GLY A N 1
ATOM 606 C CA . GLY A 1 77 ? 18.676 -1.605 19.495 1.00 8.44 77 GLY A CA 1
ATOM 607 C C . GLY A 1 77 ? 18.393 -3.088 19.304 1.00 8.41 77 GLY A C 1
ATOM 608 O O . GLY A 1 77 ? 17.295 -3.569 19.651 1.00 9.70 77 GLY A O 1
ATOM 609 N N . LYS A 1 78 ? 19.349 -3.845 18.734 1.00 6.94 78 LYS A N 1
ATOM 610 C CA . LYS A 1 78 ? 19.164 -5.294 18.588 1.00 6.63 78 LYS A CA 1
ATOM 611 C C . LYS A 1 78 ? 19.356 -6.021 19.914 1.00 7.57 78 LYS A C 1
ATOM 612 O O . LYS A 1 78 ? 18.680 -7.036 20.148 1.00 9.65 78 LYS A O 1
ATOM 618 N N . GLY A 1 79 ? 20.265 -5.530 20.725 1.00 7.28 79 GLY A N 1
ATOM 619 C CA . GLY A 1 79 ? 20.668 -6.265 21.922 1.00 7.85 79 GLY A CA 1
ATOM 620 C C . GLY A 1 79 ? 19.829 -6.056 23.165 1.00 9.53 79 GLY A C 1
ATOM 621 O O . GLY A 1 79 ? 19.795 -6.937 24.029 1.00 11.38 79 GLY A O 1
ATOM 622 N N . SER A 1 80 ? 19.130 -4.937 23.315 1.00 8.89 80 SER A N 1
ATOM 623 C CA . SER A 1 80 ? 18.406 -4.644 24.550 1.00 8.74 80 SER A CA 1
ATOM 624 C C . SER A 1 80 ? 16.941 -4.369 24.253 1.00 11.27 80 SER A C 1
ATOM 625 O O . SER A 1 80 ? 16.636 -3.524 23.413 1.00 11.30 80 SER A O 1
ATOM 628 N N . ARG A 1 81 ? 16.037 -5.050 24.965 1.00 12.65 81 ARG A N 1
ATOM 629 C CA A ARG A 1 81 ? 14.620 -4.744 24.859 0.65 10.96 81 ARG A CA 1
ATOM 630 C CA B ARG A 1 81 ? 14.644 -4.690 24.747 0.35 10.86 81 ARG A CA 1
ATOM 631 C C . ARG A 1 81 ? 14.249 -3.410 25.455 1.00 11.46 81 ARG A C 1
ATOM 632 O O . ARG A 1 81 ? 13.116 -2.948 25.237 1.00 12.30 81 ARG A O 1
ATOM 647 N N . ASP A 1 82 ? 15.123 -2.835 26.281 1.00 9.84 82 ASP A N 1
ATOM 648 C CA . ASP A 1 82 ? 14.763 -1.625 27.017 1.00 8.59 82 ASP A CA 1
ATOM 649 C C . ASP A 1 82 ? 15.018 -0.412 26.115 1.00 11.16 82 ASP A C 1
ATOM 650 O O . ASP A 1 82 ? 15.953 0.381 26.281 1.00 10.04 82 ASP A O 1
ATOM 655 N N . ILE A 1 83 ? 14.140 -0.280 25.111 1.00 9.29 83 ILE A N 1
ATOM 656 C CA . ILE A 1 83 ? 14.329 0.769 24.121 1.00 10.76 83 ILE A CA 1
ATOM 657 C C . ILE A 1 83 ? 14.054 2.147 24.726 1.00 10.31 83 ILE A C 1
ATOM 658 O O . ILE A 1 83 ? 14.601 3.128 24.236 1.00 9.04 83 ILE A O 1
ATOM 666 N N . GLY A 1 84 ? 13.224 2.260 25.764 1.00 8.74 84 GLY A N 1
ATOM 667 C CA . GLY A 1 84 ? 13.048 3.562 26.419 1.00 8.40 84 GLY A CA 1
ATOM 668 C C . GLY A 1 84 ? 14.366 4.069 26.979 1.00 10.80 84 GLY A C 1
ATOM 669 O O . GLY A 1 84 ? 14.726 5.245 26.827 1.00 9.29 84 GLY A O 1
ATOM 670 N N . LEU A 1 85 ? 15.110 3.185 27.679 1.00 8.61 85 LEU A N 1
ATOM 671 C CA . LEU A 1 85 ? 16.413 3.607 28.179 1.00 9.02 85 LEU A CA 1
ATOM 672 C C . LEU A 1 85 ? 17.337 3.985 27.024 1.00 8.41 85 LEU A C 1
ATOM 673 O O . LEU A 1 85 ? 18.064 4.981 27.087 1.00 8.64 85 LEU A O 1
ATOM 680 N N . SER A 1 86 ? 17.345 3.162 25.944 1.00 7.02 86 SER A N 1
ATOM 681 C CA . SER A 1 86 ? 18.238 3.447 24.815 1.00 5.49 86 SER A CA 1
ATOM 682 C C . SER A 1 86 ? 17.873 4.766 24.161 1.00 6.87 86 SER A C 1
ATOM 683 O O . SER A 1 86 ? 18.755 5.543 23.794 1.00 8.45 86 SER A O 1
ATOM 686 N N . PHE A 1 87 ? 16.570 5.021 24.015 1.00 8.17 87 PHE A N 1
ATOM 687 C CA . PHE A 1 87 ? 16.158 6.276 23.415 1.00 7.15 87 PHE A CA 1
ATOM 688 C C . PHE A 1 87 ? 16.628 7.459 24.274 1.00 8.22 87 PHE A C 1
ATOM 689 O O . PHE A 1 87 ? 17.105 8.461 23.747 1.00 9.37 87 PHE A O 1
ATOM 697 N N . SER A 1 88 ? 16.474 7.330 25.596 1.00 7.89 88 SER A N 1
ATOM 698 C CA . SER A 1 88 ? 16.902 8.398 26.514 1.00 8.15 88 SER A CA 1
ATOM 699 C C . SER A 1 88 ? 18.402 8.691 26.349 1.00 8.89 88 SER A C 1
ATOM 700 O O . SER A 1 88 ? 18.813 9.840 26.306 1.00 9.16 88 SER A O 1
ATOM 703 N N . LEU A 1 89 ? 19.215 7.658 26.221 1.00 7.56 89 LEU A N 1
ATOM 704 C CA . LEU A 1 89 ? 20.652 7.829 26.050 1.00 9.80 89 LEU A CA 1
ATOM 705 C C . LEU A 1 89 ? 20.984 8.469 24.725 1.00 8.96 89 LEU A C 1
ATOM 706 O O . LEU A 1 89 ? 21.836 9.357 24.637 1.00 11.08 89 LEU A O 1
ATOM 711 N N . CYS A 1 90 ? 20.343 7.997 23.647 1.00 12.39 90 CYS A N 1
ATOM 712 C CA . CYS A 1 90 ? 20.652 8.556 22.340 1.00 13.68 90 CYS A CA 1
ATOM 713 C C . CYS A 1 90 ? 20.157 9.994 22.220 1.00 9.87 90 CYS A C 1
ATOM 714 O O . CYS A 1 90 ? 20.773 10.803 21.495 1.0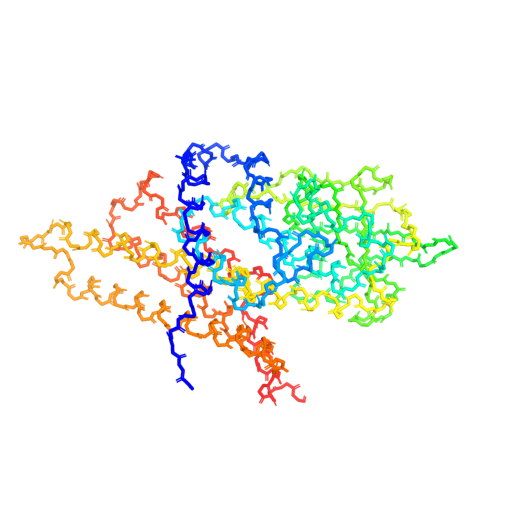0 13.99 90 CYS A O 1
ATOM 717 N N . ALA A 1 91 ? 19.070 10.365 22.907 1.00 8.49 91 ALA A N 1
ATOM 718 C CA . ALA A 1 91 ? 18.626 11.752 22.900 1.00 10.92 91 ALA A CA 1
ATOM 719 C C . ALA A 1 91 ? 19.674 12.632 23.578 1.00 13.44 91 ALA A C 1
ATOM 720 O O . ALA A 1 91 ? 20.038 13.688 23.079 1.00 12.55 91 ALA A O 1
ATOM 722 N N . HIS A 1 92 ? 20.194 12.177 24.711 1.00 9.14 92 HIS A N 1
ATOM 723 C CA . HIS A 1 92 ? 21.254 12.923 25.390 1.00 8.96 92 HIS A CA 1
ATOM 724 C C . HIS A 1 92 ? 22.472 13.071 24.501 1.00 10.53 92 HIS A C 1
ATOM 725 O O . HIS A 1 92 ? 23.016 14.174 24.366 1.00 11.33 92 HIS A O 1
ATOM 732 N N . LEU A 1 93 ? 22.876 11.993 23.827 1.00 8.42 93 LEU A N 1
ATOM 733 C CA . LEU A 1 93 ? 24.026 12.047 22.940 1.00 9.26 93 LEU A CA 1
ATOM 734 C C . LEU A 1 93 ? 23.768 13.005 21.765 1.00 13.46 93 LEU A C 1
ATOM 735 O O . LEU A 1 93 ? 24.530 13.973 21.521 1.00 10.02 93 LEU A O 1
ATOM 740 N N . CYS A 1 94 ? 22.638 12.800 21.040 1.00 10.91 94 CYS A N 1
ATOM 741 C CA . CYS A 1 94 ? 22.551 13.489 19.747 1.00 14.76 94 CYS A CA 1
ATOM 742 C C . CYS A 1 94 ? 22.088 14.914 19.884 1.00 13.46 94 CYS A C 1
ATOM 743 O O . CYS A 1 94 ? 22.466 15.777 19.075 1.00 16.49 94 CYS A O 1
ATOM 746 N N . ALA A 1 95 ? 21.220 15.205 20.834 1.00 11.35 95 ALA A N 1
ATOM 747 C CA . ALA A 1 95 ? 20.653 16.529 20.899 1.00 12.20 95 ALA A CA 1
ATOM 748 C C . ALA A 1 95 ? 21.349 17.383 21.941 1.00 13.63 95 ALA A C 1
ATOM 749 O O . ALA A 1 95 ? 21.030 18.593 22.043 1.00 16.93 95 ALA A O 1
ATOM 751 N N . CYS A 1 96 ? 22.253 16.787 22.739 1.00 13.86 96 CYS A N 1
ATOM 752 C CA . CYS A 1 96 ? 22.882 17.599 23.789 1.00 10.90 96 CYS A CA 1
ATOM 753 C C . CYS A 1 96 ? 24.403 17.507 23.791 1.00 13.31 96 CYS A C 1
ATOM 754 O O . CYS A 1 96 ? 25.055 18.532 23.632 1.00 13.86 96 CYS A O 1
ATOM 757 N N . VAL A 1 97 ? 24.967 16.311 23.896 1.00 10.74 97 VAL A N 1
ATOM 758 C CA . VAL A 1 97 ? 26.420 16.155 23.825 1.00 11.51 97 VAL A CA 1
ATOM 759 C C . VAL A 1 97 ? 26.959 16.706 22.509 1.00 16.96 97 VAL A C 1
ATOM 760 O O . VAL A 1 97 ? 27.942 17.454 22.477 1.00 14.89 97 VAL A O 1
ATOM 764 N N . ILE A 1 98 ? 26.363 16.303 21.386 1.00 14.05 98 ILE A N 1
ATOM 765 C CA . ILE A 1 98 ? 26.999 16.652 20.119 1.00 13.79 98 ILE A CA 1
ATOM 766 C C . ILE A 1 98 ? 26.918 18.161 19.840 1.00 13.62 98 ILE A C 1
ATOM 767 O O . ILE A 1 98 ? 27.953 18.751 19.460 1.00 15.67 98 ILE A O 1
ATOM 772 N N . PRO A 1 99 ? 25.802 18.863 20.040 1.00 12.87 99 PRO A N 1
ATOM 773 C CA . PRO A 1 99 ? 25.859 20.314 19.809 1.00 16.92 99 PRO A CA 1
ATOM 774 C C . PRO A 1 99 ? 26.789 21.029 20.759 1.00 18.83 99 PRO A C 1
ATOM 775 O O . PRO A 1 99 ? 27.420 22.006 20.365 1.00 15.40 99 PRO A O 1
ATOM 779 N N . LEU A 1 100 ? 26.888 20.604 22.011 1.00 13.55 100 LEU A N 1
ATOM 780 C CA . LEU A 1 100 ? 27.877 21.270 22.880 1.00 14.10 100 LEU A CA 1
ATOM 781 C C . LEU A 1 100 ? 29.312 21.065 22.351 1.00 14.08 100 LEU A C 1
ATOM 782 O O . LEU A 1 100 ? 30.139 21.999 22.329 1.00 15.24 100 LEU A O 1
ATOM 787 N N . TYR A 1 101 ? 29.657 19.845 21.957 1.00 11.67 101 TYR A N 1
ATOM 788 C CA . TYR A 1 101 ? 30.964 19.573 21.397 1.00 12.79 101 TYR A CA 1
ATOM 789 C C . TYR A 1 101 ? 31.195 20.393 20.137 1.00 18.00 101 TYR A C 1
ATOM 790 O O . TYR A 1 101 ? 32.289 20.942 19.921 1.00 16.92 101 TYR A O 1
ATOM 799 N N . ARG A 1 102 ? 30.204 20.410 19.236 1.00 15.46 102 ARG A N 1
ATOM 800 C CA . ARG A 1 102 ? 30.455 21.008 17.920 1.00 13.80 102 ARG A CA 1
ATOM 801 C C . ARG A 1 102 ? 30.421 22.529 17.927 1.00 18.15 102 ARG A C 1
ATOM 802 O O . ARG A 1 102 ? 31.095 23.150 17.084 1.00 17.52 102 ARG A O 1
ATOM 810 N N . PHE A 1 103 ? 29.661 23.151 18.823 1.00 14.23 103 PHE A N 1
ATOM 811 C CA . PHE A 1 103 ? 29.502 24.599 18.819 1.00 12.79 103 PHE A CA 1
ATOM 812 C C . PHE A 1 103 ? 29.883 25.290 20.119 1.00 21.39 103 PHE A C 1
ATOM 813 O O . PHE A 1 103 ? 29.956 26.528 20.133 1.00 16.84 103 PHE A O 1
ATOM 821 N N . GLY A 1 104 ? 30.108 24.569 21.216 1.00 13.53 104 GLY A N 1
ATOM 822 C CA . GLY A 1 104 ? 30.341 25.241 22.473 1.00 15.27 104 GLY A CA 1
ATOM 823 C C . GLY A 1 104 ? 31.723 25.886 22.490 1.00 19.62 104 GLY A C 1
ATOM 824 O O . GLY A 1 104 ? 32.652 25.420 21.831 1.00 18.10 104 GLY A O 1
ATOM 825 N N . SER A 1 105 ? 31.862 26.926 23.315 1.00 16.61 105 SER A N 1
ATOM 826 C CA . SER A 1 105 ? 33.179 27.529 23.530 1.00 21.81 105 SER A CA 1
ATOM 827 C C . SER A 1 105 ? 34.091 26.590 24.313 1.00 23.01 105 SER A C 1
ATOM 828 O O .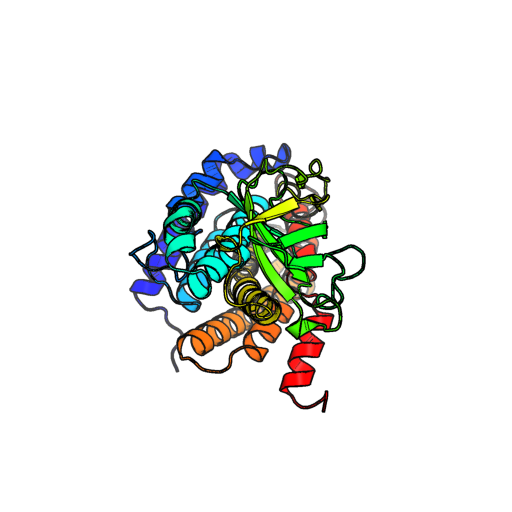 SER A 1 105 ? 33.662 25.611 24.927 1.00 17.96 105 SER A O 1
ATOM 831 N N . SER A 1 106 ? 35.397 26.901 24.286 1.00 21.00 106 SER A N 1
ATOM 832 C CA . SER A 1 106 ? 36.354 26.201 25.123 1.00 26.52 106 SER A CA 1
ATOM 833 C C . SER A 1 106 ? 35.935 26.232 26.578 1.00 18.70 106 SER A C 1
ATOM 834 O O . SER A 1 106 ? 35.969 25.194 27.267 1.00 20.76 106 SER A O 1
ATOM 838 N N . GLU A 1 107 ? 35.481 27.397 27.068 1.00 19.22 107 GLU A N 1
ATOM 839 C CA . GLU A 1 107 ? 35.134 27.471 28.486 1.00 21.42 107 GLU A CA 1
ATOM 840 C C . GLU A 1 107 ? 33.909 26.609 28.794 1.00 22.79 107 GLU A C 1
ATOM 841 O O . GLU A 1 107 ? 33.876 25.914 29.825 1.00 21.89 107 GLU A O 1
ATOM 847 N N . LEU A 1 108 ? 32.916 26.592 27.893 1.00 17.19 108 LEU A N 1
ATOM 848 C CA . LEU A 1 108 ? 31.723 25.801 28.200 1.00 17.21 108 LEU A CA 1
ATOM 849 C C . LEU A 1 108 ? 31.994 24.301 28.088 1.00 19.73 108 LEU A C 1
ATOM 850 O O . LEU A 1 108 ? 31.525 23.522 28.919 1.00 19.87 108 LEU A O 1
ATOM 858 N N . LYS A 1 109 ? 32.736 23.872 27.063 1.00 18.69 109 LYS A N 1
ATOM 859 C CA . LYS A 1 109 ? 33.132 22.474 26.967 1.00 16.17 109 LYS A CA 1
ATOM 860 C C . LYS A 1 109 ? 33.963 22.052 28.174 1.00 21.72 109 LYS A C 1
ATOM 861 O O . LYS A 1 109 ? 33.765 20.968 28.735 1.00 19.51 109 LYS A O 1
ATOM 867 N N . ASP A 1 110 ? 34.959 22.872 28.550 1.00 20.72 110 ASP A N 1
ATOM 868 C CA . ASP A 1 110 ? 35.780 22.531 29.714 1.00 24.64 110 ASP A CA 1
ATOM 869 C C . ASP A 1 110 ? 34.958 22.294 30.978 1.00 21.26 110 ASP A C 1
ATOM 870 O O . ASP A 1 110 ? 35.306 21.431 31.792 1.00 22.76 110 ASP A O 1
ATOM 875 N N . LYS A 1 111 ? 33.908 23.082 31.192 1.00 18.27 111 LYS A N 1
ATOM 876 C CA . LYS A 1 111 ? 33.097 22.979 32.388 1.00 16.19 111 LYS A CA 1
ATOM 877 C C . LYS A 1 111 ? 32.164 21.775 32.341 1.00 20.84 111 LYS A C 1
ATOM 878 O O . LYS A 1 111 ? 32.007 21.076 33.352 1.00 17.70 111 LYS A O 1
ATOM 884 N N . TYR A 1 112 ? 31.516 21.511 31.176 1.00 19.75 112 TYR A N 1
ATOM 885 C CA . TYR A 1 112 ? 30.397 20.567 31.160 1.00 14.61 112 TYR A CA 1
ATOM 886 C C . TYR A 1 112 ? 30.580 19.337 30.291 1.00 13.76 112 TYR A C 1
ATOM 887 O O . TYR A 1 112 ? 29.972 18.312 30.608 1.00 15.87 112 TYR A O 1
ATOM 896 N N . LEU A 1 113 ? 31.412 19.373 29.250 1.00 15.33 113 LEU A N 1
ATOM 897 C CA . LEU A 1 113 ? 31.275 18.352 28.206 1.00 17.72 113 LEU A CA 1
ATOM 898 C C . LEU A 1 113 ? 31.720 16.980 28.669 1.00 19.44 113 LEU A C 1
ATOM 899 O O . LEU A 1 113 ? 31.025 15.974 28.447 1.00 15.42 113 LEU A O 1
ATOM 904 N N . GLU A 1 114 ? 32.863 16.896 29.345 1.00 16.04 114 GLU A N 1
ATOM 905 C CA . GLU A 1 114 ? 33.253 15.574 29.810 1.00 16.29 114 GLU A CA 1
ATOM 906 C C . GLU A 1 114 ? 32.233 14.970 30.775 1.00 16.18 114 GLU A C 1
ATOM 907 O O . GLU A 1 114 ? 32.030 13.742 30.758 1.00 18.15 114 GLU A O 1
ATOM 913 N N . SER A 1 115 ? 31.590 15.778 31.600 1.00 15.21 115 SER A N 1
ATOM 914 C CA . SER A 1 115 ? 30.568 15.267 32.498 1.00 13.57 115 SER A CA 1
ATOM 915 C C . SER A 1 115 ? 29.380 14.695 31.715 1.00 14.92 115 SER A C 1
ATOM 916 O O . SER A 1 115 ? 28.776 13.708 32.144 1.00 15.01 115 SER A O 1
ATOM 919 N N . LEU A 1 116 ? 29.041 15.314 30.586 1.00 14.23 116 LEU A N 1
ATOM 920 C CA . LEU A 1 116 ? 27.959 14.757 29.762 1.00 14.50 116 LEU A CA 1
ATOM 921 C C . LEU A 1 116 ? 28.394 13.489 29.072 1.00 14.84 116 LEU A C 1
ATOM 922 O O . LEU A 1 116 ? 27.626 12.515 28.972 1.00 14.12 116 LEU A O 1
ATOM 927 N N . VAL A 1 117 ? 29.626 13.467 28.590 1.00 15.17 117 VAL A N 1
ATOM 928 C CA . VAL A 1 117 ? 30.190 12.320 27.869 1.00 15.93 117 VAL A CA 1
ATOM 929 C C . VAL A 1 117 ? 30.297 11.082 28.758 1.00 20.88 117 VAL A C 1
ATOM 930 O O . VAL A 1 117 ? 30.081 9.956 28.305 1.00 19.80 117 VAL A O 1
ATOM 934 N N . THR A 1 118 ? 30.613 11.254 30.033 1.00 16.70 118 THR A N 1
ATOM 935 C CA . THR A 1 118 ? 30.731 10.107 30.927 1.00 16.56 118 THR A CA 1
ATOM 936 C C . THR A 1 118 ? 29.410 9.795 31.637 1.00 20.54 118 THR A C 1
ATOM 937 O O . THR A 1 118 ? 29.344 8.844 32.417 1.00 26.97 118 THR A O 1
ATOM 941 N N . GLY A 1 119 ? 28.374 10.599 31.412 1.00 15.74 119 GLY A N 1
ATOM 942 C CA . GLY A 1 119 ? 27.081 10.430 32.025 1.00 18.53 119 GLY A CA 1
ATOM 943 C C . GLY A 1 119 ? 26.987 10.898 33.460 1.00 18.02 119 GLY A C 1
ATOM 944 O O . GLY A 1 119 ? 25.985 10.638 34.108 1.00 20.89 119 GLY A O 1
ATOM 945 N N . LYS A 1 120 ? 28.012 11.562 33.982 1.00 15.84 120 LYS A N 1
ATOM 946 C CA . LYS A 1 120 ? 27.885 12.173 35.295 1.00 15.78 120 LYS A CA 1
ATOM 947 C C . LYS A 1 120 ? 26.739 13.164 35.350 1.00 12.68 120 LYS A C 1
ATOM 948 O O . LYS A 1 120 ? 26.056 13.299 36.386 1.00 17.17 120 LYS A O 1
ATOM 958 N N . LEU A 1 121 ? 26.476 13.864 34.235 1.00 14.28 121 LEU A N 1
ATOM 959 C CA . LEU A 1 121 ? 25.353 14.785 34.162 1.00 13.77 121 LEU A CA 1
ATOM 960 C C . LEU A 1 121 ? 24.477 14.284 33.024 1.00 13.21 121 LEU A C 1
ATOM 961 O O . LEU A 1 121 ? 24.999 13.913 31.980 1.00 13.82 121 LEU A O 1
ATOM 966 N N . ILE A 1 122 ? 23.177 14.267 33.263 1.00 11.54 122 ILE A N 1
ATOM 967 C CA . ILE A 1 122 ? 22.187 13.938 32.219 1.00 9.13 122 ILE A CA 1
ATOM 968 C C . ILE A 1 122 ? 21.691 15.248 31.615 1.00 10.13 122 ILE A C 1
ATOM 969 O O . ILE A 1 122 ? 21.435 16.216 32.329 1.00 10.68 122 ILE A O 1
ATOM 974 N N . ALA A 1 123 ? 21.503 15.279 30.287 1.00 8.06 123 ALA A N 1
ATOM 975 C CA . ALA A 1 123 ? 21.040 16.499 29.651 1.00 8.47 123 ALA A CA 1
ATOM 976 C C . ALA A 1 123 ? 19.736 16.259 28.878 1.00 9.66 123 ALA A C 1
ATOM 977 O O . ALA A 1 123 ? 19.432 15.135 28.464 1.00 11.50 123 ALA A O 1
ATOM 979 N N . ALA A 1 124 ? 18.988 17.356 28.716 1.00 9.27 124 ALA A N 1
ATOM 980 C CA . ALA A 1 124 ? 17.743 17.335 27.927 1.00 8.39 124 ALA A CA 1
ATOM 981 C C . ALA A 1 124 ? 17.812 18.495 26.957 1.00 11.94 124 ALA A C 1
ATOM 982 O O . ALA A 1 124 ? 18.391 19.531 27.288 1.00 12.00 124 ALA A O 1
ATOM 984 N N . ASN A 1 125 ? 17.201 18.332 25.772 1.00 8.04 125 ASN A N 1
ATOM 985 C CA . ASN A 1 125 ? 17.194 19.373 24.735 1.00 10.47 125 ASN A CA 1
ATOM 986 C C . ASN A 1 125 ? 15.781 19.935 24.660 1.00 15.26 125 ASN A C 1
ATOM 987 O O . ASN A 1 125 ? 14.811 19.174 24.586 1.00 11.99 125 ASN A O 1
ATOM 992 N N . ALA A 1 126 ? 15.633 21.250 24.736 1.00 10.44 126 ALA A N 1
ATOM 993 C CA . ALA A 1 126 ? 14.306 21.820 24.850 1.00 11.06 126 ALA A CA 1
ATOM 994 C C . ALA A 1 126 ? 14.127 22.826 23.721 1.00 14.24 126 ALA A C 1
ATOM 995 O O . ALA A 1 126 ? 14.541 23.989 23.829 1.00 10.64 126 ALA A O 1
ATOM 997 N N . ALA A 1 127 ? 13.439 22.392 22.664 1.00 11.28 127 ALA A N 1
ATOM 998 C CA . ALA A 1 127 ? 13.158 23.254 21.518 1.00 9.82 127 ALA A CA 1
ATOM 999 C C . ALA A 1 127 ? 11.663 23.401 21.292 1.00 9.93 127 ALA A C 1
ATOM 1000 O O . ALA A 1 127 ? 11.149 24.527 21.149 1.00 9.54 127 ALA A O 1
ATOM 1002 N N . THR A 1 128 ? 10.937 22.262 21.237 1.00 8.49 128 THR A N 1
ATOM 1003 C CA . THR A 1 128 ? 9.507 22.278 20.955 1.00 6.78 128 THR A CA 1
ATOM 1004 C C . THR A 1 128 ? 8.706 23.088 21.951 1.00 8.03 128 THR A C 1
ATOM 1005 O O . THR A 1 128 ? 8.916 23.045 23.173 1.00 8.61 128 THR A O 1
ATOM 1009 N N . GLU A 1 129 ? 7.668 23.764 21.448 1.00 9.30 129 GLU A N 1
ATOM 1010 C CA . GLU A 1 129 ? 6.762 24.548 22.271 1.00 6.65 129 GLU A CA 1
ATOM 1011 C C . GLU A 1 129 ? 5.340 24.224 21.900 1.00 9.12 129 GLU A C 1
ATOM 1012 O O . GLU A 1 129 ? 5.104 23.673 20.811 1.00 11.10 129 GLU A O 1
ATOM 1018 N N . PRO A 1 130 ? 4.376 24.615 22.713 1.00 10.72 130 PRO A N 1
ATOM 1019 C CA . PRO A 1 130 ? 2.964 24.391 22.339 1.00 14.84 130 PRO A CA 1
ATOM 1020 C C . PRO A 1 130 ? 2.606 24.896 20.955 1.00 16.75 130 PRO A C 1
ATOM 1021 O O . PRO A 1 130 ? 1.838 24.175 20.280 1.00 16.83 130 PRO A O 1
ATOM 1025 N N . ASP A 1 131 ? 3.130 26.048 20.487 1.00 12.33 131 ASP A N 1
ATOM 1026 C CA . ASP A 1 131 ? 2.798 26.539 19.146 1.00 12.68 131 ASP A CA 1
ATOM 1027 C C . ASP A 1 131 ? 3.928 26.411 18.156 1.00 11.29 131 ASP A C 1
ATOM 1028 O O . ASP A 1 131 ? 3.889 27.003 17.067 1.00 14.19 131 ASP A O 1
ATOM 1033 N N . ALA A 1 132 ? 4.914 25.580 18.437 1.00 8.09 132 ALA A N 1
ATOM 1034 C CA . ALA A 1 132 ? 6.042 25.446 17.539 1.00 9.23 132 ALA A CA 1
ATOM 1035 C C . ALA A 1 132 ? 6.490 23.994 17.658 1.00 11.54 132 ALA A C 1
ATOM 1036 O O . ALA A 1 132 ? 7.297 23.620 18.526 1.00 10.11 132 ALA A O 1
ATOM 1038 N N . GLY A 1 133 ? 5.970 23.165 16.747 1.00 9.55 133 GLY A N 1
ATOM 1039 C CA . GLY A 1 133 ? 6.367 21.754 16.723 1.00 12.05 133 GLY A CA 1
ATOM 1040 C C . GLY A 1 133 ? 7.049 21.554 15.387 1.00 9.62 133 GLY A C 1
ATOM 1041 O O . GLY A 1 133 ? 8.259 21.772 15.219 1.00 10.52 133 GLY A O 1
ATOM 1042 N N . SER A 1 134 ? 6.275 21.207 14.321 1.00 7.03 134 SER A N 1
ATOM 1043 C CA . SER A 1 134 ? 6.867 21.191 13.009 1.00 6.40 134 SER A CA 1
ATOM 1044 C C . SER A 1 134 ? 7.426 22.558 12.611 1.00 6.45 134 SER A C 1
ATOM 1045 O O . SER A 1 134 ? 8.475 22.631 11.953 1.00 10.28 134 SER A O 1
ATOM 1048 N N . ASP A 1 135 ? 6.679 23.601 12.932 1.00 8.75 135 ASP A N 1
ATOM 1049 C CA . ASP A 1 135 ? 7.084 24.982 12.638 1.00 7.70 135 ASP A CA 1
ATOM 1050 C C . ASP A 1 135 ? 7.963 25.450 13.816 1.00 10.50 135 ASP A C 1
ATOM 1051 O O . ASP A 1 135 ? 7.586 26.324 14.604 1.00 10.73 135 ASP A O 1
ATOM 1056 N N . ILE A 1 136 ? 9.154 24.832 13.892 1.00 9.76 136 ILE A N 1
ATOM 1057 C CA . ILE A 1 136 ? 9.940 24.984 15.128 1.00 8.92 136 ILE A CA 1
ATOM 1058 C C . ILE A 1 136 ? 10.534 26.373 15.217 1.00 13.85 136 ILE A C 1
ATOM 1059 O O . ILE A 1 136 ? 10.706 26.907 16.333 1.00 13.84 136 ILE A O 1
ATOM 1064 N N . TYR A 1 137 ? 10.773 27.023 14.080 1.00 13.91 137 TYR A N 1
ATOM 1065 C CA . TYR A 1 137 ? 11.374 28.353 14.170 1.00 17.36 137 TYR A CA 1
ATOM 1066 C C . TYR A 1 137 ? 10.358 29.439 14.431 1.00 17.78 137 TYR A C 1
ATOM 1067 O O . TYR A 1 137 ? 10.766 30.600 14.577 1.00 21.60 137 TYR A O 1
ATOM 1076 N N . ASN A 1 138 ? 9.082 29.108 14.620 1.00 11.78 138 ASN A N 1
ATOM 1077 C CA . ASN A 1 138 ? 8.066 29.957 15.225 1.00 10.71 138 ASN A CA 1
ATOM 1078 C C . ASN A 1 138 ? 8.106 29.914 16.745 1.00 12.02 138 ASN A C 1
ATOM 1079 O O . ASN A 1 138 ? 7.157 30.323 17.390 1.00 15.60 138 ASN A O 1
ATOM 1084 N N . MET A 1 139 ? 9.121 29.312 17.341 1.00 12.73 139 MET A N 1
ATOM 1085 C CA . MET A 1 139 ? 9.127 29.274 18.797 1.00 10.38 139 MET A CA 1
ATOM 1086 C C . MET A 1 139 ? 9.040 30.703 19.351 1.00 10.84 139 MET A C 1
ATOM 1087 O O . MET A 1 139 ? 9.584 31.648 18.762 1.00 16.20 139 MET A O 1
ATOM 1092 N N . GLN A 1 140 ? 8.347 30.812 20.468 1.00 12.75 140 GLN A N 1
ATOM 1093 C CA . GLN A 1 140 ? 8.044 32.093 21.098 1.00 12.04 140 GLN A CA 1
ATOM 1094 C C . GLN A 1 140 ? 8.864 32.336 22.346 1.00 14.71 140 GLN A C 1
ATOM 1095 O O . GLN A 1 140 ? 8.861 33.488 22.810 1.00 15.50 140 GLN A O 1
ATOM 1101 N N . ALA A 1 141 ? 9.534 31.326 22.904 1.00 10.85 141 ALA A N 1
ATOM 1102 C CA . ALA A 1 141 ? 10.390 31.632 24.062 1.00 11.85 141 ALA A CA 1
ATOM 1103 C C . ALA A 1 141 ? 11.401 32.702 23.672 1.00 11.55 141 ALA A C 1
ATOM 1104 O O . ALA A 1 141 ? 11.996 32.690 22.577 1.00 12.36 141 ALA A O 1
ATOM 1106 N N . THR A 1 142 ? 11.700 33.602 24.642 1.00 12.23 142 THR A N 1
ATOM 1107 C CA . THR A 1 142 ? 12.550 34.745 24.346 1.00 15.36 142 THR A CA 1
ATOM 1108 C C . THR A 1 142 ? 13.715 34.782 25.314 1.00 9.59 142 THR A C 1
ATOM 1109 O O . THR A 1 142 ? 13.528 34.550 26.497 1.00 14.10 142 THR A O 1
ATOM 1113 N N . ALA A 1 143 ? 14.892 35.044 24.790 1.00 12.55 143 ALA A N 1
ATOM 1114 C CA . ALA A 1 143 ? 16.082 35.265 25.621 1.00 10.59 143 ALA A CA 1
ATOM 1115 C C . ALA A 1 143 ? 16.509 36.694 25.298 1.00 11.03 143 ALA A C 1
ATOM 1116 O O . ALA A 1 143 ? 17.221 36.924 24.326 1.00 14.26 143 ALA A O 1
ATOM 1118 N N . GLN A 1 144 ? 15.997 37.649 26.109 1.00 14.37 144 GLN A N 1
ATOM 1119 C CA . GLN A 1 144 ? 16.211 39.092 25.826 1.00 15.30 144 GLN A CA 1
ATOM 1120 C C . GLN A 1 144 ? 17.595 39.510 26.296 1.00 18.50 144 GLN A C 1
ATOM 1121 O O . GLN A 1 144 ? 17.909 39.326 27.482 1.00 17.23 144 GLN A O 1
ATOM 1131 N N . PRO A 1 145 ? 18.477 39.965 25.406 1.00 14.99 145 PRO A N 1
ATOM 1132 C CA . PRO A 1 145 ? 19.820 40.360 25.838 1.00 20.12 145 PRO A CA 1
ATOM 1133 C C . PRO A 1 145 ? 19.747 41.480 26.860 1.00 22.87 145 PRO A C 1
ATOM 1134 O O . PRO A 1 145 ? 18.897 42.374 26.784 1.00 20.75 145 PRO A O 1
ATOM 1138 N N . CYS A 1 146 ? 20.625 41.380 27.843 1.00 19.23 146 CYS A N 1
ATOM 1139 C CA . CYS A 1 146 ? 20.749 42.401 28.900 1.00 18.15 146 CYS A CA 1
ATOM 1140 C C . CYS A 1 146 ? 22.211 42.477 29.313 1.00 23.08 146 CYS A C 1
ATOM 1141 O O . CYS A 1 146 ? 23.059 41.731 28.810 1.00 24.81 146 CYS A O 1
ATOM 1144 N N . GLU A 1 147 ? 22.528 43.384 30.263 1.00 24.36 147 GLU A N 1
ATOM 1145 C CA . GLU A 1 147 ? 23.900 43.408 30.751 1.00 28.54 147 GLU A CA 1
ATOM 1146 C C . GLU A 1 147 ? 24.189 42.081 31.421 1.00 29.66 147 GLU A C 1
ATOM 1147 O O . GLU A 1 147 ? 23.459 41.660 32.342 1.00 32.17 147 GLU A O 1
ATOM 1157 N N . GLY A 1 148 ? 25.245 41.438 30.962 1.00 20.75 148 GLY A N 1
ATOM 1158 C CA . GLY A 1 148 ? 25.715 40.219 31.557 1.00 27.43 148 GLY A CA 1
ATOM 1159 C C . GLY A 1 148 ? 25.189 38.946 30.920 1.00 23.42 148 GLY A C 1
ATOM 1160 O O . GLY A 1 148 ? 25.767 37.872 31.168 1.00 16.66 148 GLY A O 1
ATOM 1161 N N . GLY A 1 149 ? 24.155 39.038 30.074 1.00 20.88 149 GLY A N 1
ATOM 1162 C CA . GLY A 1 149 ? 23.573 37.791 29.590 1.00 14.94 149 GLY A CA 1
ATOM 1163 C C . GLY A 1 149 ? 22.193 38.028 29.019 1.00 14.58 149 GLY A C 1
ATOM 1164 O O . GLY A 1 149 ? 22.016 38.916 28.168 1.00 17.51 149 GLY A O 1
ATOM 1165 N N . TYR A 1 150 ? 21.208 37.243 29.482 1.00 13.99 150 TYR A N 1
ATOM 1166 C CA . TYR A 1 150 ? 19.876 37.219 28.886 1.00 12.11 150 TYR A CA 1
ATOM 1167 C C . TYR A 1 150 ? 18.850 36.956 29.949 1.00 11.25 150 TYR A C 1
ATOM 1168 O O . TYR A 1 150 ? 19.139 36.279 30.938 1.00 14.78 150 TYR A O 1
ATOM 1177 N N . ILE A 1 151 ? 17.642 37.447 29.729 1.00 11.47 151 ILE A N 1
ATOM 1178 C CA . ILE A 1 151 ? 16.467 37.135 30.542 1.00 13.30 151 ILE A CA 1
ATOM 1179 C C . ILE A 1 151 ? 15.607 36.190 29.710 1.00 15.91 151 ILE A C 1
ATOM 1180 O O . ILE A 1 151 ? 15.147 36.570 28.632 1.00 15.36 151 ILE A O 1
ATOM 1185 N N . LEU A 1 152 ? 15.403 34.962 30.202 1.00 11.71 152 LEU A N 1
ATOM 1186 C CA . LEU A 1 152 ? 14.702 33.900 29.445 1.00 10.81 152 LEU A CA 1
ATOM 1187 C C . LEU A 1 152 ? 13.293 33.683 29.987 1.00 11.74 152 LEU A C 1
ATOM 1188 O O . LEU A 1 152 ? 13.098 33.477 31.195 1.00 12.25 152 LEU A O 1
ATOM 1193 N N . ASN A 1 153 ? 12.282 33.661 29.078 1.00 10.90 153 ASN A N 1
ATOM 1194 C CA . ASN A 1 153 ? 10.916 33.337 29.438 1.00 9.58 153 ASN A CA 1
ATOM 1195 C C . ASN A 1 153 ? 10.327 32.428 28.359 1.00 9.82 153 ASN A C 1
ATOM 1196 O O . ASN A 1 153 ? 10.657 32.602 27.197 1.00 12.41 153 ASN A O 1
ATOM 1201 N N . GLY A 1 154 ? 9.416 31.538 28.766 1.00 13.00 154 GLY A N 1
ATOM 1202 C CA . GLY A 1 154 ? 8.699 30.730 27.772 1.00 10.79 154 GLY A CA 1
ATOM 1203 C C . GLY A 1 154 ? 8.412 29.345 28.327 1.00 13.70 154 GLY A C 1
ATOM 1204 O O . GLY A 1 154 ? 8.540 29.073 29.521 1.00 12.56 154 GLY A O 1
ATOM 1205 N N . LYS A 1 155 ? 7.885 28.490 27.430 1.00 11.82 155 LYS A N 1
ATOM 1206 C CA . LYS A 1 155 ? 7.449 27.160 27.840 1.00 10.37 155 LYS A CA 1
ATOM 1207 C C . LYS A 1 155 ? 7.866 26.171 26.766 1.00 9.11 155 LYS A C 1
ATOM 1208 O O . LYS A 1 155 ? 7.674 26.439 25.585 1.00 12.09 155 LYS A O 1
ATOM 1214 N N . LYS A 1 156 ? 8.462 25.045 27.177 1.00 8.46 156 LYS A N 1
ATOM 1215 C CA . LYS A 1 156 ? 8.863 23.989 26.253 1.00 8.35 156 LYS A CA 1
ATOM 1216 C C . LYS A 1 156 ? 8.117 22.732 26.635 1.00 10.19 156 LYS A C 1
ATOM 1217 O O . LYS A 1 156 ? 7.863 22.484 27.806 1.00 9.94 156 LYS A O 1
ATOM 1223 N N . ILE A 1 157 ? 7.791 21.904 25.623 1.00 8.56 157 ILE A N 1
ATOM 1224 C CA . ILE A 1 157 ? 7.011 20.713 25.896 1.00 8.31 157 ILE A CA 1
ATOM 1225 C C . ILE A 1 157 ? 7.643 19.538 25.190 1.00 6.81 157 ILE A C 1
ATOM 1226 O O . ILE A 1 157 ? 8.436 19.694 24.255 1.00 8.32 157 ILE A O 1
ATOM 1231 N N . PHE A 1 158 ? 7.231 18.347 25.635 1.00 6.67 158 PHE A N 1
ATOM 1232 C CA . PHE A 1 158 ? 7.664 17.061 25.035 1.00 6.49 158 PHE A CA 1
ATOM 1233 C C . PHE A 1 158 ? 9.161 16.828 25.228 1.00 7.57 158 PHE A C 1
ATOM 1234 O O . PHE A 1 158 ? 9.860 16.286 24.361 1.00 9.32 158 PHE A O 1
ATOM 1242 N N . ILE A 1 159 ? 9.695 17.231 26.383 1.00 7.86 159 ILE A N 1
ATOM 1243 C CA . ILE A 1 159 ? 11.146 17.257 26.536 1.00 7.89 159 ILE A CA 1
ATOM 1244 C C . ILE A 1 159 ? 11.630 15.943 27.133 1.00 9.30 159 ILE A C 1
ATOM 1245 O O . ILE A 1 159 ? 11.508 15.713 28.341 1.00 8.02 159 ILE A O 1
ATOM 1250 N N . THR A 1 160 ? 12.250 15.126 26.286 1.00 8.08 160 THR A N 1
ATOM 1251 C CA . THR A 1 160 ? 12.849 13.845 26.711 1.00 8.64 160 THR A CA 1
ATOM 1252 C C . THR A 1 160 ? 13.912 14.107 27.776 1.00 9.17 160 THR A C 1
ATOM 1253 O O . THR A 1 160 ? 14.726 15.031 27.629 1.00 8.53 160 THR A O 1
ATOM 1257 N N . ASN A 1 161 ? 13.834 13.323 28.849 1.00 7.99 161 ASN A N 1
ATOM 1258 C CA . ASN A 1 161 ? 14.753 13.391 29.995 1.00 8.38 161 ASN A CA 1
ATOM 1259 C C . ASN A 1 161 ? 14.551 14.608 30.881 1.00 10.84 161 ASN A C 1
ATOM 1260 O O . ASN A 1 161 ? 15.303 14.707 31.851 1.00 10.19 161 ASN A O 1
ATOM 1265 N N . ALA A 1 162 ? 13.593 15.518 30.631 1.00 9.07 162 ALA A N 1
ATOM 1266 C CA . ALA A 1 162 ? 13.534 16.681 31.519 1.00 10.42 162 ALA A CA 1
ATOM 1267 C C . ALA A 1 162 ? 13.393 16.311 32.998 1.00 11.11 162 ALA A C 1
ATOM 1268 O O . ALA A 1 162 ? 14.055 16.968 33.821 1.00 11.63 162 ALA A O 1
ATOM 1270 N N . PRO A 1 163 ? 12.581 15.333 33.403 1.00 8.44 163 PRO A N 1
ATOM 1271 C CA . PRO A 1 163 ? 12.455 15.046 34.842 1.00 10.60 163 PRO A CA 1
ATOM 1272 C C . PRO A 1 163 ? 13.721 14.514 35.474 1.00 12.28 163 PRO A C 1
ATOM 1273 O O . PRO A 1 163 ? 13.811 14.578 36.704 1.00 15.59 163 PRO A O 1
ATOM 1277 N N . ILE A 1 164 ? 14.682 14.015 34.719 1.00 9.15 164 ILE A N 1
ATOM 1278 C CA . ILE A 1 164 ? 15.924 13.470 35.280 1.00 11.71 164 ILE A CA 1
ATOM 1279 C C . ILE A 1 164 ? 17.155 14.288 34.901 1.00 13.13 164 ILE A C 1
ATOM 1280 O O . ILE A 1 164 ? 18.263 13.939 35.331 1.00 13.30 164 ILE A O 1
ATOM 1285 N N . ALA A 1 165 ? 17.017 15.376 34.136 1.00 9.41 165 ALA A N 1
ATOM 1286 C CA . ALA A 1 165 ? 18.200 16.064 33.614 1.00 7.65 165 ALA A CA 1
ATOM 1287 C C . ALA A 1 165 ? 18.842 16.989 34.651 1.00 9.97 165 ALA A C 1
ATOM 1288 O O . ALA A 1 165 ? 18.156 17.636 35.426 1.00 12.97 165 ALA A O 1
ATOM 1290 N N . ASP A 1 166 ? 20.143 17.062 34.587 1.00 9.43 166 ASP A N 1
ATOM 1291 C CA . ASP A 1 166 ? 20.919 18.042 35.349 1.00 12.27 166 ASP A CA 1
ATOM 1292 C C . ASP A 1 166 ? 21.139 19.325 34.590 1.00 12.08 166 ASP A C 1
ATOM 1293 O O . ASP A 1 166 ? 21.337 20.388 35.214 1.00 12.92 166 ASP A O 1
ATOM 1298 N N . VAL A 1 167 ? 21.206 19.257 33.261 1.00 11.22 167 VAL A N 1
ATOM 1299 C CA . VAL A 1 167 ? 21.368 20.462 32.474 1.00 12.30 167 VAL A CA 1
ATOM 1300 C C . VAL A 1 167 ? 20.429 20.380 31.290 1.00 12.97 167 VAL A C 1
ATOM 1301 O O . VAL A 1 167 ? 19.998 19.293 30.879 1.00 10.97 167 VAL A O 1
ATOM 1305 N N . PHE A 1 168 ? 20.145 21.558 30.749 1.00 9.54 168 PHE A N 1
ATOM 1306 C CA . PHE A 1 168 ? 19.169 21.699 29.672 1.00 10.75 168 PHE A CA 1
ATOM 1307 C C . PHE A 1 168 ? 19.827 22.497 28.554 1.00 10.76 168 PHE A C 1
ATOM 1308 O O . PHE A 1 168 ? 20.369 23.582 28.796 1.00 12.35 168 PHE A O 1
ATOM 1316 N N . ILE A 1 169 ? 19.750 22.001 27.315 1.00 9.75 169 ILE A N 1
ATOM 1317 C CA . ILE A 1 169 ? 20.175 22.772 26.139 1.00 9.69 169 ILE A CA 1
ATOM 1318 C C . ILE A 1 169 ? 18.890 23.394 25.598 1.00 12.50 169 ILE A C 1
ATOM 1319 O O . ILE A 1 169 ? 17.983 22.667 25.189 1.00 14.79 169 ILE A O 1
ATOM 1324 N N . ILE A 1 170 ? 18.758 24.720 25.655 1.00 9.12 170 ILE A N 1
ATOM 1325 C CA . ILE A 1 170 ? 17.478 25.325 25.335 1.00 10.24 170 ILE A CA 1
ATOM 1326 C C . ILE A 1 170 ? 17.636 26.318 24.191 1.00 9.94 170 ILE A C 1
ATOM 1327 O O . ILE A 1 170 ? 18.692 26.902 23.947 1.00 11.48 170 ILE A O 1
ATOM 1332 N N . TYR A 1 171 ? 16.590 26.366 23.368 1.00 9.77 171 TYR A N 1
ATOM 1333 C CA . TYR A 1 171 ? 16.555 27.242 22.202 1.00 10.45 171 TYR A CA 1
ATOM 1334 C C . TYR A 1 171 ? 15.523 28.324 22.423 1.00 8.50 171 TYR A C 1
ATOM 1335 O O . TYR A 1 171 ? 14.432 28.073 22.913 1.00 9.07 171 TYR A O 1
ATOM 1344 N N . ALA A 1 172 ? 15.902 29.597 22.149 1.00 8.41 172 ALA A N 1
ATOM 1345 C CA . ALA A 1 172 ? 14.997 30.709 22.402 1.00 10.42 172 ALA A CA 1
ATOM 1346 C C . ALA A 1 172 ? 15.359 31.838 21.455 1.00 9.40 172 ALA A C 1
ATOM 1347 O O . ALA A 1 172 ? 16.469 31.867 20.919 1.00 11.47 172 ALA A O 1
ATOM 1349 N N . LYS A 1 173 ? 14.401 32.741 21.254 1.00 11.37 173 LYS A N 1
ATOM 1350 C CA . LYS A 1 173 ? 14.578 33.891 20.359 1.00 9.33 173 LYS A CA 1
ATOM 1351 C C . LYS A 1 173 ? 15.353 34.980 21.077 1.00 10.71 173 LYS A C 1
ATOM 1352 O O . LYS A 1 173 ? 14.822 35.599 22.024 1.00 15.52 173 LYS A O 1
ATOM 1358 N N . THR A 1 174 ? 16.518 35.246 20.565 1.00 13.74 174 THR A N 1
ATOM 1359 C CA . THR A 1 174 ? 17.251 36.475 20.913 1.00 18.15 174 THR A CA 1
ATOM 1360 C C . THR A 1 174 ? 16.885 37.646 20.022 1.00 25.85 174 THR A C 1
ATOM 1361 O O . THR A 1 174 ? 17.138 38.798 20.389 1.00 20.71 174 THR A O 1
ATOM 1365 N N . ASN A 1 175 ? 16.263 37.385 18.883 1.00 19.34 175 ASN A N 1
ATOM 1366 C CA . ASN A 1 175 ? 15.691 38.423 18.031 1.00 23.27 175 ASN A CA 1
ATOM 1367 C C . ASN A 1 175 ? 14.314 37.924 17.627 1.00 23.00 175 ASN A C 1
ATOM 1368 O O . ASN A 1 175 ? 14.171 37.170 16.657 1.00 24.96 175 ASN A O 1
ATOM 1373 N N . PRO A 1 176 ? 13.275 38.289 18.370 1.00 31.10 176 PRO A N 1
ATOM 1374 C CA . PRO A 1 176 ? 11.932 37.779 18.052 1.00 28.81 176 PRO A CA 1
ATOM 1375 C C . PRO A 1 176 ? 11.412 38.244 16.687 1.00 47.62 176 PRO A C 1
ATOM 1376 O O . PRO A 1 176 ? 10.393 37.713 16.223 1.00 49.44 176 PRO A O 1
ATOM 1380 N N . ASP A 1 177 ? 12.085 39.191 16.024 1.00 34.57 177 ASP A N 1
ATOM 1381 C CA . ASP A 1 177 ? 11.645 39.618 14.699 1.00 55.21 177 ASP A CA 1
ATOM 1382 C C . ASP A 1 177 ? 11.823 38.512 13.665 1.00 59.96 177 ASP A C 1
ATOM 1383 O O . ASP A 1 177 ? 11.101 38.473 12.664 1.00 59.03 177 ASP A O 1
ATOM 1388 N N . HIS A 1 178 ? 12.781 37.622 13.879 1.00 42.97 178 HIS A N 1
ATOM 1389 C CA . HIS A 1 178 ? 13.197 36.682 12.863 1.00 34.05 178 HIS A CA 1
ATOM 1390 C C . HIS A 1 178 ? 12.715 35.292 13.234 1.00 42.22 178 HIS A C 1
ATOM 1391 O O . HIS A 1 178 ? 12.108 35.068 14.289 1.00 42.40 178 HIS A O 1
ATOM 1398 N N . GLY A 1 179 ? 13.001 34.353 12.351 1.00 32.81 179 GLY A N 1
ATOM 1399 C CA . GLY A 1 179 ? 12.620 32.987 12.590 1.00 26.91 179 GLY A CA 1
ATOM 1400 C C . GLY A 1 179 ? 13.905 32.256 12.873 1.00 28.18 179 GLY A C 1
ATOM 1401 O O . GLY A 1 179 ? 14.514 32.426 13.935 1.00 25.69 179 GLY A O 1
ATOM 1402 N N . PHE A 1 180 ? 14.330 31.473 11.892 1.00 22.85 180 PHE A N 1
ATOM 1403 C CA . PHE A 1 180 ? 15.541 30.672 11.990 1.00 19.69 180 PHE A CA 1
ATOM 1404 C C . PHE A 1 180 ? 16.731 31.496 12.470 1.00 26.75 180 PHE A C 1
ATOM 1405 O O . PHE A 1 180 ? 17.487 31.058 13.344 1.00 21.86 180 PHE A O 1
ATOM 1413 N N . LEU A 1 181 ? 16.901 32.707 11.930 1.00 23.31 181 LEU A N 1
ATOM 1414 C CA . LEU A 1 181 ? 18.094 33.481 12.253 1.00 21.69 181 LEU A CA 1
ATOM 1415 C C . LEU A 1 181 ? 17.972 34.286 13.535 1.00 16.46 181 LEU A C 1
ATOM 1416 O O . LEU A 1 181 ? 18.937 34.966 13.894 1.00 24.49 181 LEU A O 1
ATOM 1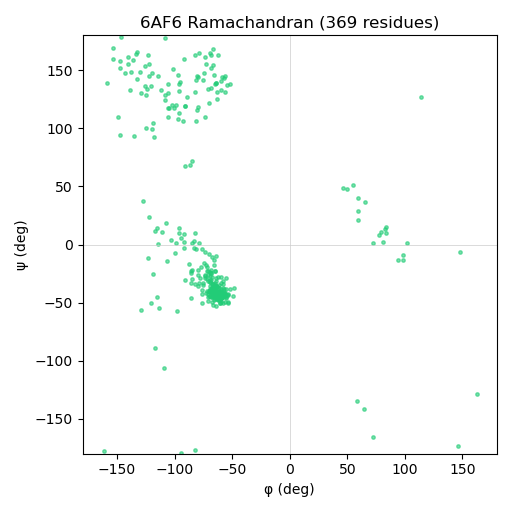421 N N . GLY A 1 182 ? 16.862 34.199 14.240 1.00 18.35 182 GLY A N 1
ATOM 1422 C CA . GLY A 1 182 ? 16.672 34.890 15.494 1.00 19.16 182 GLY A CA 1
ATOM 1423 C C . GLY A 1 182 ? 16.813 33.984 16.698 1.00 13.84 182 GLY A C 1
ATOM 1424 O O . GLY A 1 182 ? 16.507 34.421 17.810 1.00 16.32 182 GLY A O 1
ATOM 1425 N N . VAL A 1 183 ? 17.170 32.719 16.504 1.00 16.84 183 VAL A N 1
ATOM 1426 C CA . VAL A 1 183 ? 17.231 31.729 17.595 1.00 13.12 183 VAL A CA 1
ATOM 1427 C C . VAL A 1 183 ? 18.664 31.633 18.096 1.00 9.93 183 VAL A C 1
ATOM 1428 O O . VAL A 1 183 ? 19.598 31.558 17.293 1.00 13.37 183 VAL A O 1
ATOM 1432 N N . SER A 1 184 ? 18.835 31.554 19.438 1.00 11.85 184 SER A N 1
ATOM 1433 C CA . SER A 1 184 ? 20.109 31.174 20.034 1.00 10.39 184 SER A CA 1
ATOM 1434 C C . SER A 1 184 ? 19.927 29.960 20.939 1.00 8.36 184 SER A C 1
ATOM 1435 O O . SER A 1 184 ? 18.810 29.641 21.352 1.00 11.85 184 SER A O 1
ATOM 1438 N N . ALA A 1 185 ? 21.039 29.320 21.243 1.00 12.85 185 ALA A N 1
ATOM 1439 C CA . ALA A 1 185 ? 21.045 28.126 22.080 1.00 10.54 185 ALA A CA 1
ATOM 1440 C C . ALA A 1 185 ? 21.766 28.432 23.371 1.00 15.85 185 ALA A C 1
ATOM 1441 O O . ALA A 1 185 ? 22.805 29.135 23.350 1.00 12.11 185 ALA A O 1
ATOM 1443 N N . PHE A 1 186 ? 21.289 27.833 24.457 1.00 9.86 186 PHE A N 1
ATOM 1444 C CA . PHE A 1 186 ? 21.920 28.095 25.767 1.00 12.07 186 PHE A CA 1
ATOM 1445 C C . PHE A 1 186 ? 22.001 26.818 26.579 1.00 14.99 186 PHE A C 1
ATOM 1446 O O . PHE A 1 186 ? 21.136 25.960 26.472 1.00 12.73 186 PHE A O 1
ATOM 1454 N N . LEU A 1 187 ? 22.939 26.759 27.515 1.00 9.87 187 LEU A N 1
ATOM 1455 C CA . LEU A 1 187 ? 22.967 25.664 28.476 1.00 11.73 187 LEU A CA 1
ATOM 1456 C C . LEU A 1 187 ? 22.553 26.221 29.821 1.00 14.29 187 LEU A C 1
ATOM 1457 O O . LEU A 1 187 ? 23.115 27.226 30.259 1.00 16.19 187 LEU A O 1
ATOM 1462 N N . ILE A 1 188 ? 21.525 25.644 30.447 1.00 8.99 188 ILE A N 1
ATOM 1463 C CA . ILE A 1 188 ? 21.150 26.080 31.799 1.00 10.37 188 ILE A CA 1
ATOM 1464 C C . ILE A 1 188 ? 21.124 24.888 32.750 1.00 12.62 188 ILE A C 1
ATOM 1465 O O . ILE A 1 188 ? 20.945 23.733 32.347 1.00 13.47 188 ILE A O 1
ATOM 1470 N N . GLU A 1 189 ? 21.350 25.158 34.037 1.00 13.15 189 GLU A N 1
ATOM 1471 C CA . GLU A 1 189 ? 21.408 24.090 35.020 1.00 12.52 189 GLU A CA 1
ATOM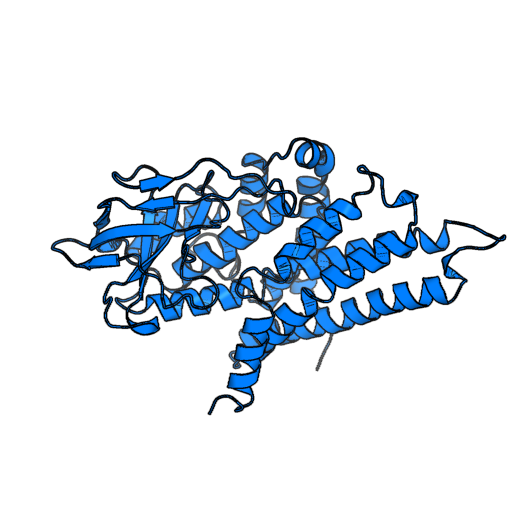 1472 C C . GLU A 1 189 ? 20.107 23.889 35.772 1.00 15.60 189 GLU A C 1
ATOM 1473 O O . GLU A 1 189 ? 19.410 24.834 36.094 1.00 13.36 189 GLU A O 1
ATOM 1479 N N . LYS A 1 190 ? 19.810 22.634 36.117 1.00 14.00 190 LYS A N 1
ATOM 1480 C CA . LYS A 1 190 ? 18.726 22.368 37.043 1.00 10.44 190 LYS A CA 1
ATOM 1481 C C . LYS A 1 190 ? 18.896 23.216 38.314 1.00 13.38 190 LYS A C 1
ATOM 1482 O O . LYS A 1 190 ? 20.001 23.369 38.829 1.00 17.56 190 LYS A O 1
ATOM 1488 N N . GLY A 1 191 ? 17.830 23.765 38.792 1.00 16.51 191 GLY A N 1
ATOM 1489 C CA . GLY A 1 191 ? 17.966 24.496 40.049 1.00 15.05 191 GLY A CA 1
ATOM 1490 C C . GLY A 1 191 ? 18.098 25.986 39.866 1.00 17.73 191 GLY A C 1
ATOM 1491 O O . GLY A 1 191 ? 17.970 26.732 40.855 1.00 20.21 191 GLY A O 1
ATOM 1492 N N . THR A 1 192 ? 18.341 26.457 38.653 1.00 13.18 192 THR A N 1
ATOM 1493 C CA . THR A 1 192 ? 18.489 27.897 38.467 1.00 15.45 192 THR A CA 1
ATOM 1494 C C . THR A 1 192 ? 17.177 28.604 38.793 1.00 17.45 192 THR A C 1
ATOM 1495 O O . THR A 1 192 ? 16.083 28.103 38.476 1.00 15.20 192 THR A O 1
ATOM 1501 N N . PRO A 1 193 ? 17.211 29.754 39.480 1.00 13.01 193 PRO A N 1
ATOM 1502 C CA . PRO A 1 193 ? 15.958 30.439 39.787 1.00 12.46 193 PRO A CA 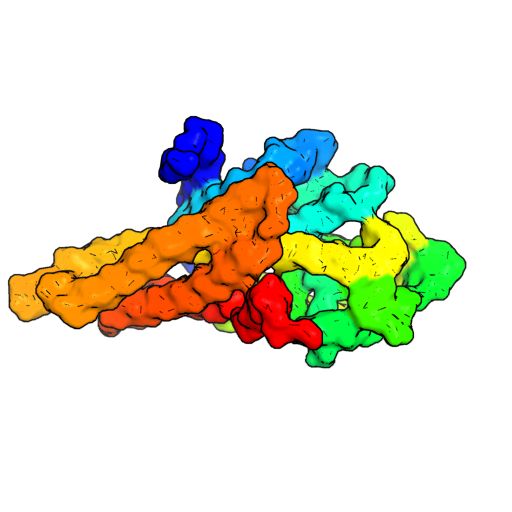1
ATOM 1503 C C . PRO A 1 193 ? 15.159 30.744 38.529 1.00 12.29 193 PRO A C 1
ATOM 1504 O O . PRO A 1 193 ? 15.702 31.270 37.550 1.00 13.64 193 PRO A O 1
ATOM 1508 N N . GLY A 1 194 ? 13.869 30.388 38.582 1.00 12.52 194 GLY A N 1
ATOM 1509 C CA . GLY A 1 194 ? 12.971 30.671 37.463 1.00 14.20 194 GLY A CA 1
ATOM 1510 C C . GLY A 1 194 ? 12.771 29.479 36.551 1.00 16.70 194 GLY A C 1
ATOM 1511 O O . GLY A 1 194 ? 11.929 29.559 35.635 1.00 15.24 194 GLY A O 1
ATOM 1512 N N . LEU A 1 195 ? 13.538 28.402 36.738 1.00 14.98 195 LEU A N 1
ATOM 1513 C CA . LEU A 1 195 ? 13.330 27.176 35.946 1.00 14.14 195 LEU A CA 1
ATOM 1514 C C . LEU 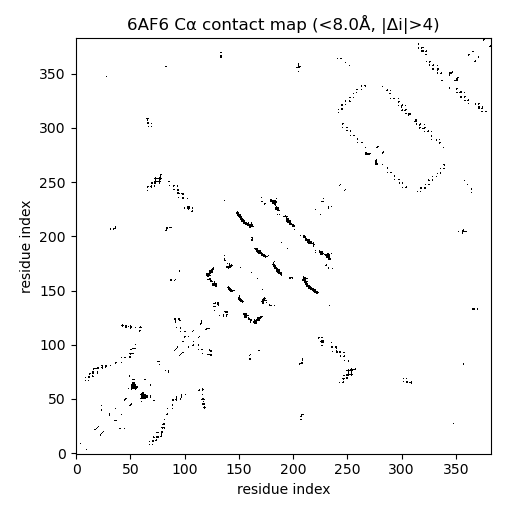A 1 195 ? 12.362 26.260 36.676 1.00 18.21 195 LEU A C 1
ATOM 1515 O O . LEU A 1 195 ? 12.608 25.840 37.826 1.00 17.80 195 LEU A O 1
ATOM 1520 N N . ASN A 1 196 ? 11.240 25.959 36.047 1.00 12.13 196 ASN A N 1
ATOM 1521 C CA . ASN A 1 196 ? 10.247 25.088 36.668 1.00 12.86 196 ASN A CA 1
ATOM 1522 C C . ASN A 1 196 ? 10.114 23.861 35.765 1.00 13.48 196 ASN A C 1
ATOM 1523 O O . ASN A 1 196 ? 9.472 23.936 34.716 1.00 14.37 196 ASN A O 1
ATOM 1531 N N . VAL A 1 197 ? 10.679 22.746 36.188 1.00 12.59 197 VAL A N 1
ATOM 1532 C CA . VAL A 1 197 ? 10.579 21.481 35.437 1.00 12.33 197 VAL A CA 1
ATOM 1533 C C . VAL A 1 197 ? 9.341 20.750 35.917 1.00 16.89 197 VAL A C 1
ATOM 1534 O O . VAL A 1 197 ? 9.197 20.489 37.116 1.00 17.95 197 VAL A O 1
ATOM 1538 N N . GLY A 1 198 ? 8.465 20.369 34.979 1.00 13.29 198 GLY A N 1
ATOM 1539 C CA . GLY A 1 198 ? 7.236 19.680 35.353 1.00 15.46 198 GLY A CA 1
ATOM 1540 C C . GLY A 1 198 ? 7.497 18.240 35.766 1.00 14.85 198 GLY A C 1
ATOM 1541 O O . GLY A 1 198 ? 8.545 17.645 35.506 1.00 17.49 198 GLY A O 1
ATOM 1542 N N . GLU A 1 199 ? 6.518 17.664 36.485 1.00 20.66 199 GLU A N 1
ATOM 1543 C CA . GLU A 1 199 ? 6.575 16.238 36.800 1.00 19.50 199 GLU A CA 1
ATOM 1544 C C . GLU A 1 199 ? 6.427 15.405 35.522 1.00 13.56 199 GLU A C 1
ATOM 1545 O O . GLU A 1 199 ? 5.857 15.871 34.540 1.00 17.92 199 GLU A O 1
ATOM 1551 N N . VAL A 1 200 ? 6.965 14.191 35.567 1.00 18.52 200 VAL A N 1
ATOM 1552 C CA . VAL A 1 200 ? 6.897 13.312 34.408 1.00 16.67 200 VAL A CA 1
ATOM 1553 C C . VAL A 1 200 ? 5.453 13.164 33.973 1.00 18.76 200 VAL A C 1
ATOM 1554 O O . VAL A 1 200 ? 4.534 13.036 34.797 1.00 15.37 200 VAL A O 1
ATOM 1558 N N . ILE A 1 201 ? 5.235 13.212 32.662 1.00 13.58 201 ILE A N 1
ATOM 1559 C CA . ILE A 1 201 ? 3.915 13.004 32.088 1.00 12.39 201 ILE A CA 1
ATOM 1560 C C . ILE A 1 201 ? 3.919 11.605 31.484 1.00 13.69 201 ILE A C 1
ATOM 1561 O O . ILE A 1 201 ? 4.695 11.357 30.557 1.00 12.72 201 ILE A O 1
ATOM 1566 N N . PRO A 1 202 ? 3.075 10.689 31.969 1.00 13.21 202 PRO A N 1
ATOM 1567 C CA . PRO A 1 202 ? 3.103 9.295 31.508 1.00 12.11 202 PRO A CA 1
ATOM 1568 C C . PRO A 1 202 ? 2.649 9.134 30.066 1.00 16.70 202 PRO A C 1
ATOM 1569 O O . PRO A 1 202 ? 1.936 9.971 29.487 1.00 14.53 202 PRO A O 1
ATOM 1573 N N . LYS A 1 203 ? 3.178 8.088 29.445 1.00 13.65 203 LYS A N 1
ATOM 1574 C CA . LYS A 1 203 ? 2.776 7.726 28.089 1.00 12.56 203 LYS A CA 1
ATOM 1575 C C . LYS A 1 203 ? 2.853 6.217 27.967 1.00 11.74 203 LYS A C 1
ATOM 1576 O O . LYS A 1 203 ? 3.586 5.559 28.713 1.00 14.56 203 LYS A O 1
ATOM 1583 N N . ASP A 1 204 ? 2.109 5.679 26.991 1.00 11.42 204 ASP A N 1
ATOM 1584 C CA . ASP A 1 204 ? 2.187 4.238 26.714 1.00 9.24 204 ASP A CA 1
ATOM 1585 C C . ASP A 1 204 ? 3.338 3.891 25.764 1.00 12.39 204 ASP A C 1
ATOM 1586 O O . ASP A 1 204 ? 3.925 2.797 25.875 1.00 15.58 204 ASP A O 1
ATOM 1591 N N . CYS A 1 205 ? 3.668 4.754 24.822 1.00 11.71 205 CYS A N 1
ATOM 1592 C CA . CYS A 1 205 ? 4.832 4.513 23.969 1.00 9.32 205 CYS A CA 1
ATOM 1593 C C . CYS A 1 205 ? 6.090 4.939 24.696 1.00 10.83 205 CYS A C 1
ATOM 1594 O O . CYS A 1 205 ? 6.088 5.964 25.360 1.00 13.85 205 CYS A O 1
ATOM 1597 N N . LEU A 1 206 ? 7.185 4.174 24.537 1.00 10.50 206 LEU A N 1
ATOM 1598 C CA . LEU A 1 206 ? 8.472 4.501 25.214 1.00 9.62 206 LEU A CA 1
ATOM 1599 C C . LEU A 1 206 ? 8.214 4.831 26.685 1.00 10.66 206 LEU A C 1
ATOM 1600 O O . LEU A 1 206 ? 8.641 5.869 27.181 1.00 11.86 206 LEU A O 1
ATOM 1605 N N . SER A 1 207 ? 7.439 3.964 27.370 1.00 8.93 207 SER A N 1
ATOM 1606 C CA . SER A 1 207 ? 6.737 4.407 28.560 1.00 9.18 207 SER A CA 1
ATOM 1607 C C . SER A 1 207 ? 7.676 4.658 29.717 1.00 11.66 207 SER A C 1
ATOM 1608 O O . SER A 1 207 ? 7.287 5.397 30.618 1.00 12.76 207 SER A O 1
ATOM 1611 N N . ASN A 1 208 ? 8.879 4.043 29.730 1.00 11.27 208 ASN A N 1
ATOM 1612 C CA . ASN A 1 208 ? 9.787 4.351 30.820 1.00 9.64 208 ASN A CA 1
ATOM 1613 C C . ASN A 1 208 ? 10.801 5.422 30.467 1.00 13.87 208 ASN A C 1
ATOM 1614 O O . ASN A 1 208 ? 11.666 5.725 31.300 1.00 17.34 208 ASN A O 1
ATOM 1619 N N . CYS A 1 209 ? 10.650 6.108 29.326 1.00 10.60 209 CYS A N 1
ATOM 1620 C CA . CYS A 1 209 ? 11.557 7.195 28.973 1.00 9.61 209 CYS A CA 1
ATOM 1621 C C . CYS A 1 209 ? 10.886 8.479 29.399 1.00 16.33 209 CYS A C 1
ATOM 1622 O O . CYS A 1 209 ? 9.881 8.851 28.796 1.00 12.81 209 CYS A O 1
ATOM 1625 N N . PRO A 1 210 ? 11.336 9.158 30.454 1.00 12.17 210 PRO A N 1
ATOM 1626 C CA . PRO A 1 210 ? 10.542 10.243 31.030 1.00 9.99 210 PRO A CA 1
ATOM 1627 C C . PRO A 1 210 ? 10.585 11.494 30.181 1.00 11.07 210 PRO A C 1
ATOM 1628 O O . PRO A 1 210 ? 11.589 11.792 29.556 1.00 13.97 210 PRO A O 1
ATOM 1632 N N . TRP A 1 211 ? 9.452 12.175 30.081 1.00 9.20 211 TRP A N 1
ATOM 1633 C CA . TRP A 1 211 ? 9.461 13.508 29.476 1.00 8.19 211 TRP A CA 1
ATOM 1634 C C . TRP A 1 211 ? 8.513 14.387 30.268 1.00 7.47 211 TRP A C 1
ATOM 1635 O O . TRP A 1 211 ? 7.689 13.901 31.056 1.00 8.80 211 TRP A O 1
ATOM 1646 N N . SER A 1 212 ? 8.684 15.697 30.117 1.00 9.14 212 SER A N 1
ATOM 1647 C CA . SER A 1 212 ? 7.762 16.643 30.742 1.00 8.75 212 SER A CA 1
ATOM 1648 C C . SER A 1 212 ? 7.888 18.001 30.047 1.00 9.29 212 SER A C 1
ATOM 1649 O O . SER A 1 212 ? 8.655 18.171 29.080 1.00 9.81 212 SER A O 1
ATOM 1652 N N . GLU A 1 213 ? 7.117 18.968 30.571 1.00 11.04 213 GLU A N 1
ATOM 1653 C CA . GLU A 1 213 ? 7.257 20.354 30.137 1.00 8.13 213 GLU A CA 1
ATOM 1654 C C . GLU A 1 213 ? 8.245 21.078 31.025 1.00 11.56 213 GLU A C 1
ATOM 1655 O O . GLU A 1 213 ? 8.482 20.673 32.159 1.00 12.20 213 GLU A O 1
ATOM 1661 N N . ILE A 1 214 ? 8.773 22.170 30.522 1.00 9.79 214 ILE A N 1
ATOM 1662 C CA . ILE A 1 214 ? 9.603 23.034 31.360 1.00 11.77 214 ILE A CA 1
ATOM 1663 C C . ILE A 1 214 ? 9.119 24.477 31.153 1.00 12.56 214 ILE A C 1
ATOM 1664 O O . ILE A 1 214 ? 8.781 24.872 30.036 1.00 11.72 214 ILE A O 1
ATOM 1672 N N . VAL A 1 215 ? 9.110 25.290 32.223 1.00 11.45 215 VAL A N 1
ATOM 1673 C CA . VAL A 1 215 ? 8.668 26.683 32.104 1.00 9.37 215 VAL A CA 1
ATOM 1674 C C . VAL A 1 215 ? 9.812 27.545 32.615 1.00 14.06 215 VAL A C 1
ATOM 1675 O O . VAL A 1 215 ? 10.402 27.212 33.646 1.00 14.18 215 VAL A O 1
ATOM 1679 N N . PHE A 1 216 ? 10.142 28.587 31.863 1.00 11.63 216 PHE A N 1
ATOM 1680 C CA . PHE A 1 216 ? 11.135 29.612 32.208 1.00 9.78 216 PHE A CA 1
ATOM 1681 C C . PHE A 1 216 ? 10.393 30.858 32.674 1.00 15.89 216 PHE A C 1
ATOM 1682 O O . PHE A 1 216 ? 9.628 31.455 31.906 1.00 15.07 216 PHE A O 1
ATOM 1690 N N . ASN A 1 217 ? 10.643 31.286 33.926 1.00 13.81 217 ASN A N 1
ATOM 1691 C CA . ASN A 1 217 ? 10.086 32.558 34.407 1.00 14.66 217 ASN A CA 1
ATOM 1692 C C . ASN A 1 217 ? 11.222 33.504 34.790 1.00 13.85 217 ASN A C 1
ATOM 1693 O O . ASN A 1 217 ? 11.823 33.363 35.880 1.00 18.29 217 ASN A O 1
ATOM 1701 N N . ASP A 1 218 ? 11.537 34.430 33.879 1.00 14.03 218 ASP A N 1
ATOM 1702 C CA . ASP A 1 218 ? 12.598 35.431 34.108 1.00 20.31 218 ASP A CA 1
ATOM 1703 C C . ASP A 1 218 ? 13.897 34.802 34.598 1.00 19.88 218 ASP A C 1
ATOM 1704 O O . ASP A 1 218 ? 14.490 35.229 35.596 1.00 17.47 218 ASP A O 1
ATOM 1709 N N . ILE A 1 219 ? 14.328 33.738 33.928 1.00 14.07 219 ILE A N 1
ATOM 1710 C CA . ILE A 1 219 ? 15.631 33.150 34.209 1.00 13.83 219 ILE A CA 1
ATOM 1711 C C . ILE A 1 219 ? 16.731 34.075 33.723 1.00 14.57 219 ILE A C 1
ATOM 1712 O O . ILE A 1 219 ? 16.722 34.573 32.583 1.00 15.79 219 ILE A O 1
ATOM 1717 N N . PHE A 1 220 ? 17.743 34.295 34.576 1.00 16.26 220 PHE A N 1
ATOM 1718 C CA . PHE A 1 220 ? 18.931 34.967 34.089 1.00 12.99 220 PHE A CA 1
ATOM 1719 C C . PHE A 1 220 ? 19.946 33.959 33.573 1.00 13.91 220 PHE A C 1
ATOM 1720 O O . PHE A 1 220 ? 20.370 33.051 34.301 1.00 16.44 220 PHE A O 1
ATOM 1728 N N . ILE A 1 221 ? 20.279 34.069 32.292 1.00 11.73 221 ILE A N 1
ATOM 1729 C CA . ILE A 1 221 ? 21.308 33.248 31.667 1.00 11.46 221 ILE A CA 1
ATOM 1730 C C . ILE A 1 221 ? 22.572 34.081 31.576 1.00 13.81 221 ILE A C 1
ATOM 1731 O O . ILE A 1 221 ? 22.607 35.059 30.798 1.00 13.44 221 ILE A O 1
ATOM 1736 N N . PRO A 1 222 ? 23.647 33.677 32.227 1.00 11.56 222 PRO A N 1
ATOM 1737 C CA . PRO A 1 222 ? 24.906 34.385 32.036 1.00 15.74 222 PRO A CA 1
ATOM 1738 C C . PRO A 1 222 ? 25.415 34.220 30.616 1.00 16.66 222 PRO A C 1
ATOM 1739 O O . PRO A 1 222 ? 25.276 33.159 29.993 1.00 16.44 222 PRO A O 1
ATOM 1743 N N . GLN A 1 223 ? 26.052 35.269 30.112 1.00 16.52 223 GLN A N 1
ATOM 1744 C CA . GLN A 1 223 ? 26.596 35.270 28.746 1.00 17.92 223 GLN A CA 1
ATOM 1745 C C . GLN A 1 223 ? 27.409 34.044 28.402 1.00 17.23 223 GLN A C 1
ATOM 1746 O O . GLN A 1 223 ? 27.413 33.568 27.242 1.00 17.72 223 GLN A O 1
ATOM 1752 N N . SER A 1 224 ? 28.172 33.542 29.363 1.00 16.31 224 SER A N 1
ATOM 1753 C CA . SER A 1 224 ? 29.064 32.449 29.069 1.00 11.71 224 SER A CA 1
ATOM 1754 C C . SER A 1 224 ? 28.326 31.136 28.806 1.00 17.04 224 SER A C 1
ATOM 1755 O O . SER A 1 224 ? 28.968 30.176 28.364 1.00 17.70 224 SER A O 1
ATOM 1758 N N . GLN A 1 225 ? 27.028 31.109 29.033 1.00 13.64 225 GLN A N 1
ATOM 1759 C CA . GLN A 1 225 ? 26.283 29.856 28.856 1.00 12.44 225 GLN A CA 1
ATOM 1760 C C . GLN A 1 225 ? 25.572 29.807 27.515 1.00 16.10 225 GLN A C 1
ATOM 1761 O O . GLN A 1 225 ? 24.894 28.814 27.234 1.00 17.29 225 GLN A O 1
ATOM 1767 N N . ARG A 1 226 ? 25.720 30.831 26.677 1.00 12.58 226 ARG A N 1
ATOM 1768 C CA . ARG A 1 226 ? 25.277 30.716 25.290 1.00 12.62 226 ARG A CA 1
ATOM 1769 C C . ARG A 1 226 ? 26.157 29.731 24.531 1.00 15.66 226 ARG A C 1
ATOM 1770 O O . ARG A 1 226 ? 27.379 29.718 24.655 1.00 15.22 226 ARG A O 1
ATOM 1778 N N . ILE A 1 227 ? 25.537 28.836 23.746 1.00 13.44 227 ILE A N 1
ATOM 1779 C CA . ILE A 1 227 ? 26.250 27.846 22.971 1.00 9.65 227 ILE A CA 1
ATOM 1780 C C . ILE A 1 227 ? 26.360 28.385 21.541 1.00 12.49 227 ILE A C 1
ATOM 1781 O O . ILE A 1 227 ? 25.331 28.711 20.927 1.00 16.18 227 ILE A O 1
ATOM 1786 N N . GLY A 1 228 ? 27.595 28.553 21.061 1.00 17.70 228 GLY A N 1
ATOM 1787 C CA . GLY A 1 228 ? 27.839 29.108 19.722 1.00 15.76 228 GLY A CA 1
ATOM 1788 C C . GLY A 1 228 ? 27.527 30.606 19.718 1.00 20.26 228 GLY A C 1
ATOM 1789 O O . GLY A 1 228 ? 27.372 31.252 20.754 1.00 20.80 228 GLY A O 1
ATOM 1790 N N . MET A 1 229 ? 27.416 31.145 18.507 1.00 19.46 229 MET A N 1
ATOM 1791 C CA . MET A 1 229 ? 27.222 32.570 18.328 1.00 20.80 229 MET A CA 1
ATOM 1792 C C . MET A 1 229 ? 25.770 32.990 18.493 1.00 22.60 229 MET A C 1
ATOM 1793 O O . MET A 1 229 ? 24.827 32.199 18.397 1.00 17.81 229 MET A O 1
ATOM 1798 N N . GLU A 1 230 ? 25.582 34.285 18.689 1.00 17.22 230 GLU A N 1
ATOM 1799 C CA . GLU A 1 230 ? 24.243 34.833 18.748 1.00 15.69 230 GLU A CA 1
ATOM 1800 C C . GLU A 1 230 ? 23.539 34.644 17.420 1.00 19.38 230 GLU A C 1
ATOM 1801 O O . GLU A 1 230 ? 24.100 34.970 16.371 1.00 22.02 230 GLU A O 1
ATOM 1807 N N . GLY A 1 231 ? 22.304 34.131 17.462 1.00 17.17 231 GLY A N 1
ATOM 1808 C CA . GLY A 1 231 ? 21.518 33.934 16.263 1.00 19.94 231 GLY A CA 1
ATOM 1809 C C . GLY A 1 231 ? 21.851 32.672 15.493 1.00 19.62 231 GLY A C 1
ATOM 1810 O O . GLY A 1 231 ? 21.263 32.435 14.412 1.00 22.31 231 GLY A O 1
ATOM 1811 N N . ALA A 1 232 ? 22.772 31.862 16.000 1.00 18.18 232 ALA A N 1
ATOM 1812 C CA . ALA A 1 232 ? 23.195 30.625 15.363 1.00 17.65 232 ALA A CA 1
ATOM 1813 C C . ALA A 1 232 ? 22.437 29.418 15.877 1.00 17.71 232 ALA A C 1
ATOM 1814 O O . ALA A 1 232 ? 22.781 28.301 15.470 1.00 17.30 232 ALA A O 1
ATOM 1816 N N . GLY A 1 233 ? 21.427 29.643 16.723 1.00 16.89 233 GLY A N 1
ATOM 1817 C CA . GLY A 1 233 ? 20.694 28.539 17.345 1.00 13.78 233 GLY A CA 1
ATOM 1818 C C . GLY A 1 233 ? 19.974 27.682 16.326 1.00 17.32 233 GLY A C 1
ATOM 1819 O O . GLY A 1 233 ? 19.937 26.453 16.456 1.00 18.63 233 GLY A O 1
ATOM 1820 N N . GLY A 1 234 ? 19.377 28.316 15.318 1.00 16.65 234 GLY A N 1
ATOM 1821 C CA . GLY A 1 234 ? 18.743 27.554 14.240 1.00 18.27 234 GLY A CA 1
ATOM 1822 C C . GLY A 1 234 ? 19.698 26.598 13.567 1.00 22.07 234 GLY A C 1
ATOM 1823 O O . GLY A 1 234 ? 19.368 25.419 13.357 1.00 23.84 234 GLY A O 1
ATOM 1824 N N . ALA A 1 235 ? 20.909 27.052 13.270 1.00 20.42 235 ALA A N 1
ATOM 1825 C CA . ALA A 1 235 ? 21.877 26.164 12.641 1.00 21.04 235 ALA A CA 1
ATOM 1826 C C . ALA A 1 235 ? 22.312 25.050 13.586 1.00 19.53 235 ALA A C 1
ATOM 1827 O O . ALA A 1 235 ? 22.590 23.919 13.162 1.00 22.33 235 ALA A O 1
ATOM 1829 N N . ILE A 1 236 ? 22.455 25.373 14.864 1.00 14.32 236 ILE A N 1
ATOM 1830 C CA . ILE A 1 236 ? 22.819 24.349 15.832 1.00 13.40 236 ILE A CA 1
ATOM 1831 C C . ILE A 1 236 ? 21.697 23.319 15.956 1.00 13.99 236 ILE A C 1
ATOM 1832 O O . ILE A 1 236 ? 21.953 22.119 16.064 1.00 17.17 236 ILE A O 1
ATOM 1837 N N . PHE A 1 237 ? 20.471 23.783 16.097 1.00 14.40 237 PHE A N 1
ATOM 1838 C CA . PHE A 1 237 ? 19.359 22.829 16.236 1.00 16.07 237 PHE A CA 1
ATOM 1839 C C . PHE A 1 237 ? 19.301 21.935 15.012 1.00 17.67 237 PHE A C 1
ATOM 1840 O O . PHE A 1 237 ? 19.111 20.704 15.111 1.00 17.72 237 PHE A O 1
ATOM 1848 N N . HIS A 1 238 ? 19.410 22.558 13.849 1.00 15.76 238 HIS A N 1
ATOM 1849 C CA . HIS A 1 238 ? 19.400 21.829 12.591 1.00 18.34 238 HIS A CA 1
ATOM 1850 C C . HIS A 1 238 ? 20.446 20.738 12.578 1.00 19.42 238 HIS A C 1
ATOM 1851 O O . HIS A 1 238 ? 20.148 19.583 12.235 1.00 21.54 238 HIS A O 1
ATOM 1858 N N . ASP A 1 239 ? 21.686 21.084 12.932 1.00 20.96 239 ASP A N 1
ATOM 1859 C CA . ASP A 1 239 ? 22.779 20.121 12.945 1.00 22.15 239 ASP A CA 1
ATOM 1860 C C . ASP A 1 239 ? 22.545 19.008 13.975 1.00 19.73 239 ASP A C 1
ATOM 1861 O O . ASP A 1 239 ? 22.846 17.830 13.730 1.00 23.04 239 ASP A O 1
ATOM 1866 N N . SER A 1 240 ? 21.951 19.334 15.107 1.00 15.72 240 SER A N 1
ATOM 1867 C CA . SER A 1 240 ? 21.716 18.272 16.055 1.00 10.64 240 SER A CA 1
ATOM 1868 C C . SER A 1 240 ? 20.611 17.337 15.550 1.00 15.66 240 SER A C 1
ATOM 1869 O O . SER A 1 240 ? 20.649 16.131 15.851 1.00 16.51 240 SER A O 1
ATOM 1873 N N . MET A 1 241 ? 19.642 17.858 14.793 1.00 16.39 241 MET A N 1
ATOM 1874 C CA . MET A 1 241 ? 18.593 16.944 14.303 1.00 15.18 241 MET A CA 1
ATOM 1875 C C . MET A 1 241 ? 19.115 16.031 13.222 1.00 17.69 241 MET A C 1
ATOM 1876 O O . MET A 1 241 ? 18.567 14.919 13.064 1.00 20.54 241 MET A O 1
ATOM 1881 N N . ILE A 1 242 ? 20.192 16.422 12.533 1.00 15.69 242 ILE A N 1
ATOM 1882 C CA . ILE A 1 242 ? 20.839 15.516 11.582 1.00 19.47 242 ILE A CA 1
ATOM 1883 C C . ILE A 1 242 ? 21.394 14.291 12.300 1.00 20.82 242 ILE A C 1
ATOM 1884 O O . ILE A 1 242 ? 21.144 13.147 11.891 1.00 16.54 242 ILE A O 1
ATOM 1889 N N . TRP A 1 243 ? 22.101 14.498 13.431 1.00 18.11 243 TRP A N 1
ATOM 1890 C CA . TRP A 1 243 ? 22.616 13.371 14.213 1.00 15.94 243 TRP A CA 1
ATOM 1891 C C . TRP A 1 243 ? 21.479 12.558 14.834 1.00 12.75 243 TRP A C 1
ATOM 1892 O O . TRP A 1 243 ? 21.543 11.320 14.916 1.00 13.70 243 TRP A O 1
ATOM 1903 N N . ALA A 1 244 ? 20.471 13.242 15.342 1.00 9.19 244 ALA A N 1
ATOM 1904 C CA . ALA A 1 244 ? 19.307 12.540 15.883 1.00 11.39 244 ALA A CA 1
ATOM 1905 C C . ALA A 1 244 ? 18.610 11.701 14.817 1.00 18.33 244 ALA A C 1
ATOM 1906 O O . ALA A 1 244 ? 18.267 10.519 15.066 1.00 18.23 244 ALA A O 1
ATOM 1908 N N . LYS A 1 245 ? 18.423 12.248 13.605 1.00 13.05 245 LYS A N 1
ATOM 1909 C CA . LYS A 1 245 ? 17.767 11.436 12.591 1.00 14.79 245 LYS A CA 1
ATOM 1910 C C A LYS A 1 245 ? 18.688 10.394 11.960 0.48 15.00 245 LYS A C 1
ATOM 1911 C C B LYS A 1 245 ? 18.552 10.158 12.352 0.52 15.56 245 LYS A C 1
ATOM 1912 O O A LYS A 1 245 ? 18.216 9.379 11.420 0.48 13.72 245 LYS A O 1
ATOM 1913 O O B LYS A 1 245 ? 18.017 9.060 12.583 0.52 13.99 245 LYS A O 1
ATOM 1919 N N A GLY A 1 246 ? 19.959 10.729 11.803 0.62 13.32 246 GLY A N 1
ATOM 1920 N N B GLY A 1 246 ? 19.854 10.283 12.118 0.38 13.92 246 GLY A N 1
ATOM 1921 C CA A GLY A 1 246 ? 20.871 9.840 11.109 0.62 12.99 246 GLY A CA 1
ATOM 1922 C CA B GLY A 1 246 ? 20.711 9.119 11.979 0.38 14.52 246 GLY A CA 1
ATOM 1923 C C A GLY A 1 246 ? 21.364 8.705 11.980 0.62 15.28 246 GLY A C 1
ATOM 1924 C C B GLY A 1 246 ? 20.702 8.159 13.159 0.38 12.17 246 GLY A C 1
ATOM 1925 O O A GLY A 1 246 ? 21.379 7.560 11.550 0.62 24.11 246 GLY A O 1
ATOM 1926 O O B GLY A 1 246 ? 20.544 6.963 12.968 0.38 9.11 246 GLY A O 1
ATOM 1927 N N A CYS A 1 247 ? 21.764 8.993 13.205 0.62 9.54 247 CYS A N 1
ATOM 1928 N N B CYS A 1 247 ? 20.937 8.653 14.384 0.38 7.81 247 CYS A N 1
ATOM 1929 C CA A CYS A 1 247 ? 22.304 7.976 14.090 0.62 10.33 247 CYS A CA 1
ATOM 1930 C CA B CYS A 1 247 ? 21.199 7.736 15.499 0.38 8.09 247 CYS A CA 1
ATOM 1931 C C A CYS A 1 247 ? 21.309 7.425 15.085 0.62 7.44 247 CYS A C 1
ATOM 1932 C C B CYS A 1 247 ? 19.952 7.002 15.950 0.38 7.81 247 CYS A C 1
ATOM 1933 O O A CYS A 1 247 ? 21.268 6.212 15.240 0.62 9.49 247 CYS A O 1
ATOM 1934 O O B CYS A 1 247 ? 19.983 5.785 16.160 0.38 9.58 247 CYS A O 1
ATOM 1939 N N A LEU A 1 248 ? 20.488 8.264 15.732 0.62 7.39 248 LEU A N 1
ATOM 1940 N N B LEU A 1 248 ? 18.836 7.712 16.128 0.38 9.97 248 LEU A N 1
ATOM 1941 C CA A LEU A 1 248 ? 19.519 7.724 16.671 0.62 8.22 248 LEU A CA 1
ATOM 1942 C CA B LEU A 1 248 ? 17.639 6.975 16.491 0.38 10.04 248 LEU A CA 1
ATOM 1943 C C A LEU A 1 248 ? 18.591 6.720 15.987 0.62 9.14 248 LEU A C 1
ATOM 1944 C C B LEU A 1 248 ? 17.179 6.084 15.347 0.38 9.08 248 LEU A C 1
ATOM 1945 O O A LEU A 1 248 ? 18.271 5.679 16.568 0.62 9.66 248 LEU A O 1
ATOM 1946 O O B LEU A 1 248 ? 16.701 4.971 15.599 0.38 11.68 248 LEU A O 1
ATOM 1955 N N A SER A 1 249 ? 18.254 6.954 14.719 0.62 8.38 249 SER A N 1
ATOM 1956 N N B SER A 1 249 ? 17.434 6.483 14.099 0.38 8.51 249 SER A N 1
ATOM 1957 C CA A SER A 1 249 ? 17.340 6.050 13.999 0.62 7.11 249 SER A CA 1
ATOM 1958 C CA B SER A 1 249 ? 17.195 5.568 12.999 0.38 12.03 249 SER A CA 1
ATOM 1959 C C A SER A 1 249 ? 17.835 4.601 13.875 0.62 9.09 249 SER A C 1
ATOM 1960 C C B SER A 1 249 ? 17.980 4.284 13.204 0.38 9.73 249 SER A C 1
ATOM 1961 O O A SER A 1 249 ? 17.012 3.699 13.713 0.62 6.41 249 SER A O 1
ATOM 1962 O O B SER A 1 249 ? 17.500 3.186 12.897 0.38 4.65 249 SER A O 1
ATOM 1967 N N . ALA A 1 250 ? 19.168 4.378 13.792 1.00 9.14 250 ALA A N 1
ATOM 1968 C CA . ALA A 1 250 ? 19.859 3.102 13.861 1.00 8.47 250 ALA A CA 1
ATOM 1969 C C . ALA A 1 250 ? 19.269 2.225 14.967 1.00 7.64 250 ALA A C 1
ATOM 1970 O O . ALA A 1 250 ? 19.248 0.991 14.812 1.00 8.59 250 ALA A O 1
ATOM 1972 N N . LEU A 1 251 ? 18.771 2.830 16.051 1.00 7.81 251 LEU A N 1
ATOM 1973 C CA . LEU A 1 251 ? 18.186 2.065 17.123 1.00 7.38 251 LEU A CA 1
ATOM 1974 C C . LEU A 1 251 ? 17.048 1.202 16.593 1.00 8.02 251 LEU A C 1
ATOM 1975 O O . LEU A 1 251 ? 16.874 0.034 16.968 1.00 9.50 251 LEU A O 1
ATOM 1980 N N . PHE A 1 252 ? 16.247 1.798 15.689 1.00 6.55 252 PHE A N 1
ATOM 1981 C CA . PHE A 1 252 ? 15.062 1.091 15.200 1.00 7.27 252 PHE A CA 1
ATOM 1982 C C . PHE A 1 252 ? 15.437 0.073 14.130 1.00 8.55 252 PHE A C 1
ATOM 1983 O O . PHE A 1 252 ? 14.723 -0.918 13.960 1.00 7.92 252 PHE A O 1
ATOM 1991 N N . VAL A 1 253 ? 16.540 0.270 13.400 1.00 7.49 253 VAL A N 1
ATOM 1992 C CA . VAL A 1 253 ? 17.049 -0.792 12.522 1.00 5.77 253 VAL A CA 1
ATOM 1993 C C . VAL A 1 253 ? 17.421 -2.016 13.363 1.00 6.62 253 VAL A C 1
ATOM 1994 O O . VAL A 1 253 ? 17.091 -3.166 13.014 1.00 8.34 253 VAL A O 1
ATOM 1998 N N . GLY A 1 254 ? 18.168 -1.791 14.475 1.00 6.60 254 GLY A N 1
ATOM 1999 C CA . GLY A 1 254 ? 18.563 -2.954 15.283 1.00 6.68 254 GLY A CA 1
ATOM 2000 C C . GLY A 1 254 ? 17.350 -3.606 15.927 1.00 5.89 254 GLY A C 1
ATOM 2001 O O . GLY A 1 254 ? 17.256 -4.830 15.972 1.00 6.76 254 GLY A O 1
ATOM 2002 N N . GLY A 1 255 ? 16.337 -2.793 16.298 1.00 6.51 255 GLY A N 1
ATOM 2003 C CA . GLY A 1 255 ? 15.103 -3.385 16.830 1.00 8.04 255 GLY A CA 1
ATOM 2004 C C . GLY A 1 255 ? 14.381 -4.219 15.787 1.00 7.13 255 GLY A C 1
ATOM 2005 O O . GLY A 1 255 ? 13.784 -5.267 16.108 1.00 7.37 255 GLY A O 1
ATOM 2006 N N . LEU A 1 256 ? 14.397 -3.771 14.526 1.00 6.78 256 LEU A N 1
ATOM 2007 C CA . LEU A 1 256 ? 13.737 -4.550 13.467 1.00 4.82 256 LEU A CA 1
ATOM 2008 C C . LEU A 1 256 ? 14.494 -5.853 13.203 1.00 5.58 256 LEU A C 1
ATOM 2009 O O . LEU A 1 256 ? 13.909 -6.903 12.926 1.00 7.18 256 LEU A O 1
ATOM 2014 N N . ALA A 1 257 ? 15.828 -5.805 13.234 1.00 5.89 257 ALA A N 1
ATOM 2015 C CA . ALA A 1 257 ? 16.575 -7.055 13.127 1.00 6.74 257 ALA A CA 1
ATOM 2016 C C . ALA A 1 257 ? 16.227 -8.071 14.219 1.00 6.08 257 ALA A C 1
ATOM 2017 O O . ALA A 1 257 ? 16.134 -9.271 13.934 1.00 8.03 257 ALA A O 1
ATOM 2019 N N . ARG A 1 258 ? 16.081 -7.619 15.458 1.00 6.52 258 ARG A N 1
ATOM 2020 C CA . ARG A 1 258 ? 15.704 -8.503 16.555 1.00 8.08 258 ARG A CA 1
ATOM 2021 C C . ARG A 1 258 ? 14.267 -9.015 16.330 1.00 9.70 258 ARG A C 1
ATOM 2022 O O . ARG A 1 258 ? 13.983 -10.206 16.465 1.00 8.71 258 ARG A O 1
ATOM 2034 N N . LEU A 1 259 ? 13.374 -8.124 15.934 1.00 7.48 259 LEU A N 1
ATOM 2035 C CA . LEU A 1 259 ? 11.992 -8.523 15.649 1.00 7.43 259 LEU A CA 1
ATOM 2036 C C . LEU A 1 259 ? 11.922 -9.572 14.555 1.00 6.88 259 LEU A C 1
ATOM 2037 O O . LEU A 1 259 ? 11.139 -10.528 14.651 1.00 8.25 259 LEU A O 1
ATOM 2042 N N . LEU A 1 260 ? 12.678 -9.400 13.462 1.00 6.36 260 LEU A N 1
ATOM 2043 C CA . LEU A 1 260 ? 12.633 -10.359 12.381 1.00 6.14 260 LEU A CA 1
ATOM 2044 C C . LEU A 1 260 ? 13.117 -11.727 12.846 1.00 5.59 260 LEU A C 1
ATOM 2045 O O . LEU A 1 260 ? 12.528 -12.752 12.484 1.00 7.70 260 LEU A O 1
ATOM 2050 N N . GLU A 1 261 ? 14.201 -11.761 13.639 1.00 7.97 261 GLU A N 1
ATOM 2051 C CA . GLU A 1 261 ? 14.707 -13.046 14.141 1.00 8.57 261 GLU A CA 1
ATOM 2052 C C . GLU A 1 261 ? 13.637 -13.762 14.973 1.00 9.57 261 GLU A C 1
ATOM 2053 O O . GLU A 1 261 ? 13.372 -14.966 14.780 1.00 10.37 261 GLU A O 1
ATOM 2063 N N . THR A 1 262 ? 12.939 -13.015 15.836 1.00 6.29 262 THR A N 1
ATOM 2064 C CA . THR A 1 262 ? 11.892 -13.617 16.662 1.00 6.57 262 THR A CA 1
ATOM 2065 C C . THR A 1 262 ? 10.741 -14.131 15.819 1.00 9.37 262 THR A C 1
ATOM 2066 O O . THR A 1 262 ? 10.177 -15.203 16.076 1.00 7.95 262 THR A O 1
ATOM 2070 N N . THR A 1 263 ? 10.368 -13.352 14.801 1.00 7.34 263 THR A N 1
ATOM 2071 C CA . THR A 1 263 ? 9.220 -13.719 13.975 1.00 4.24 263 THR A CA 1
ATOM 2072 C C . THR A 1 263 ? 9.532 -14.939 13.106 1.00 6.82 263 THR A C 1
ATOM 2073 O O . THR A 1 263 ? 8.686 -15.816 12.950 1.00 8.16 263 THR A O 1
ATOM 2077 N N . LEU A 1 264 ? 10.716 -14.979 12.473 1.00 6.79 264 LEU A N 1
ATOM 2078 C CA . LEU A 1 264 ? 11.137 -16.150 11.703 1.00 5.09 264 LEU A CA 1
ATOM 2079 C C . LEU A 1 264 ? 11.151 -17.413 12.551 1.00 6.37 264 LEU A C 1
ATOM 2080 O O . LEU A 1 264 ? 10.639 -18.458 12.113 1.00 9.87 264 LEU A O 1
ATOM 2085 N N . GLU A 1 265 ? 11.662 -17.305 13.785 1.00 8.58 265 GLU A N 1
ATOM 2086 C CA A GLU A 1 265 ? 11.686 -18.472 14.676 0.56 9.51 265 GLU A CA 1
ATOM 2087 C CA B GLU A 1 265 ? 11.688 -18.468 14.678 0.44 9.52 265 GLU A CA 1
ATOM 2088 C C . GLU A 1 265 ? 10.281 -18.974 14.928 1.00 9.16 265 GLU A C 1
ATOM 2089 O O . GLU A 1 265 ? 10.030 -20.197 14.879 1.00 10.23 265 GLU A O 1
ATOM 2100 N N . TYR A 1 266 ? 9.346 -18.049 15.199 1.00 6.48 266 TYR A N 1
ATOM 2101 C CA . TYR A 1 266 ? 7.987 -18.497 15.493 1.00 6.44 266 TYR A CA 1
ATOM 2102 C C . TYR A 1 266 ? 7.346 -19.108 14.271 1.00 8.18 266 TYR A C 1
ATOM 2103 O O . TYR A 1 266 ? 6.593 -20.078 14.381 1.00 7.31 266 TYR A O 1
ATOM 2112 N N . ALA A 1 267 ? 7.584 -18.548 13.083 1.00 6.19 267 ALA A N 1
ATOM 2113 C CA . ALA A 1 267 ? 6.890 -19.050 11.906 1.00 7.71 267 ALA A CA 1
ATOM 2114 C C . ALA A 1 267 ? 7.408 -20.417 11.501 1.00 7.82 267 ALA A C 1
ATOM 2115 O O . ALA A 1 267 ? 6.688 -21.164 10.860 1.00 8.44 267 ALA A O 1
ATOM 2117 N N . LYS A 1 268 ? 8.598 -20.761 11.962 1.00 7.15 268 LYS A N 1
ATOM 2118 C CA . LYS A 1 268 ? 9.072 -22.129 11.712 1.00 7.68 268 LYS A CA 1
ATOM 2119 C C . LYS A 1 268 ? 8.567 -23.123 12.755 1.00 10.84 268 LYS A C 1
ATOM 2120 O O . LYS A 1 268 ? 8.494 -24.327 12.432 1.00 13.19 268 LYS A O 1
ATOM 2126 N N . ALA A 1 269 ? 8.338 -22.668 13.998 1.00 8.34 269 ALA A N 1
ATOM 2127 C CA . ALA A 1 269 ? 7.975 -23.523 15.132 1.00 8.71 269 ALA A CA 1
ATOM 2128 C C . ALA A 1 269 ? 6.509 -23.783 15.211 1.00 12.38 269 ALA A C 1
ATOM 2129 O O . ALA A 1 269 ? 6.107 -24.919 15.482 1.00 15.24 269 ALA A O 1
ATOM 2131 N N . ARG A 1 270 ? 5.706 -22.735 15.058 1.00 7.34 270 ARG A N 1
ATOM 2132 C CA . ARG A 1 270 ? 4.250 -22.866 15.198 1.00 6.74 270 ARG A CA 1
ATOM 2133 C C . ARG A 1 270 ? 3.612 -23.639 14.064 1.00 10.73 270 ARG A C 1
ATOM 2134 O O . ARG A 1 270 ? 3.699 -23.252 12.879 1.00 7.95 270 ARG A O 1
ATOM 2142 N N . GLN A 1 271 ? 2.918 -24.738 14.398 1.00 7.24 271 GLN A N 1
ATOM 2143 C CA . GLN A 1 271 ? 2.241 -25.558 13.421 1.00 7.36 271 GLN A CA 1
ATOM 2144 C C . GLN A 1 271 ? 0.746 -25.331 13.490 1.00 8.65 271 GLN A C 1
ATOM 2145 O O . GLN A 1 271 ? 0.177 -25.335 14.596 1.00 12.23 271 GLN A O 1
ATOM 2151 N N . GLN A 1 272 ? 0.114 -25.236 12.329 1.00 8.31 272 GLN A N 1
ATOM 2152 C CA . GLN A 1 272 ? -1.328 -25.378 12.170 1.00 5.87 272 GLN A CA 1
ATOM 2153 C C . GLN A 1 272 ? -1.592 -26.088 10.862 1.00 10.05 272 GLN A C 1
ATOM 2154 O O . GLN A 1 272 ? -0.836 -25.922 9.909 1.00 10.06 272 GLN A O 1
ATOM 2160 N N . PHE A 1 273 ? -2.672 -26.892 10.813 1.00 9.70 273 PHE A N 1
ATOM 2161 C CA . PHE A 1 273 ? -2.987 -27.648 9.580 1.00 8.78 273 PHE A CA 1
ATOM 2162 C C . PHE A 1 273 ? -1.840 -28.568 9.214 1.00 10.23 273 PHE A C 1
ATOM 2163 O O . PHE A 1 273 ? -1.663 -28.902 8.020 1.00 15.49 273 PHE A O 1
ATOM 2171 N N . GLY A 1 274 ? -1.104 -29.009 10.187 1.00 12.01 274 GLY A N 1
ATOM 2172 C CA . GLY A 1 274 ? -0.120 -30.036 9.916 1.00 13.90 274 GLY A CA 1
ATOM 2173 C C . GLY A 1 274 ? 1.177 -29.523 9.364 1.00 15.61 274 GLY A C 1
ATOM 2174 O O . GLY A 1 274 ? 2.019 -30.321 8.921 1.00 14.93 274 GLY A O 1
ATOM 2175 N N . LYS A 1 275 ? 1.423 -28.217 9.415 1.00 9.82 275 LYS A N 1
ATOM 2176 C CA . LYS A 1 275 ? 2.707 -27.721 8.935 1.00 11.17 275 LYS A CA 1
ATOM 2177 C C . LYS A 1 275 ? 3.045 -26.424 9.649 1.00 8.96 275 LYS A C 1
ATOM 2178 O O . LYS A 1 275 ? 2.193 -25.803 10.306 1.00 8.80 275 LYS A O 1
ATOM 2184 N N . ALA A 1 276 ? 4.273 -25.993 9.483 1.00 7.28 276 ALA A N 1
ATOM 2185 C CA . ALA A 1 276 ? 4.676 -24.692 10.033 1.00 6.23 276 ALA A CA 1
ATOM 2186 C C . ALA A 1 276 ? 3.911 -23.563 9.364 1.00 5.96 276 ALA A C 1
ATOM 2187 O O . ALA A 1 276 ? 3.705 -23.582 8.168 1.00 7.55 276 ALA A O 1
ATOM 2189 N N . ILE A 1 277 ? 3.485 -22.576 10.169 1.00 8.26 277 ILE A N 1
ATOM 2190 C CA . ILE A 1 277 ? 2.645 -21.531 9.558 1.00 8.19 277 ILE A CA 1
ATOM 2191 C C . ILE A 1 277 ? 3.433 -20.749 8.515 1.00 5.72 277 ILE A C 1
ATOM 2192 O O . ILE A 1 277 ? 2.817 -20.213 7.580 1.00 6.15 277 ILE A O 1
ATOM 2197 N N . GLY A 1 278 ? 4.758 -20.750 8.605 1.00 5.97 278 GLY A N 1
ATOM 2198 C CA . GLY A 1 278 ? 5.525 -20.083 7.553 1.00 5.76 278 GLY A CA 1
ATOM 2199 C C . GLY A 1 278 ? 5.417 -20.724 6.189 1.00 6.53 278 GLY A C 1
ATOM 2200 O O . GLY A 1 278 ? 5.752 -20.076 5.178 1.00 8.40 278 GLY A O 1
ATOM 2201 N N . GLN A 1 279 ? 4.895 -21.936 6.090 1.00 4.99 279 GLN A N 1
ATOM 2202 C CA . GLN A 1 279 ? 4.677 -22.558 4.784 1.00 4.80 279 GLN A CA 1
ATOM 2203 C C . GLN A 1 279 ? 3.528 -21.967 3.987 1.00 5.52 279 GLN A C 1
ATOM 2204 O O . GLN A 1 279 ? 3.461 -22.235 2.787 1.00 10.38 279 GLN A O 1
ATOM 2210 N N . PHE A 1 280 ? 2.587 -21.216 4.619 1.00 6.10 280 PHE A N 1
ATOM 2211 C CA . PHE A 1 280 ? 1.504 -20.559 3.919 1.00 7.25 280 PHE A CA 1
ATOM 2212 C C . PHE A 1 280 ? 1.991 -19.261 3.359 1.00 6.93 280 PHE A C 1
ATOM 2213 O O . PHE A 1 280 ? 2.605 -18.489 4.084 1.00 7.09 280 PHE A O 1
ATOM 2221 N N . GLN A 1 281 ? 1.709 -19.012 2.093 1.00 5.53 281 GLN A N 1
ATOM 2222 C CA . GLN A 1 281 ? 2.268 -17.787 1.495 1.00 4.45 281 GLN A CA 1
ATOM 2223 C C . GLN A 1 281 ? 1.715 -16.528 2.151 1.00 6.91 281 GLN A C 1
ATOM 2224 O O . GLN A 1 281 ? 2.402 -15.494 2.148 1.00 6.76 281 GLN A O 1
ATOM 2230 N N . SER A 1 282 ? 0.483 -16.539 2.695 1.00 6.12 282 SER A N 1
ATOM 2231 C CA . SER A 1 282 ? 0.071 -15.304 3.381 1.00 5.71 282 SER A CA 1
ATOM 2232 C C . SER A 1 282 ? 1.037 -14.947 4.507 1.00 6.86 282 SER A C 1
ATOM 2233 O O . SER A 1 282 ? 1.282 -13.756 4.777 1.00 8.31 282 SER A O 1
ATOM 2236 N N . VAL A 1 283 ? 1.541 -15.953 5.212 1.00 4.72 283 VAL A N 1
ATOM 2237 C CA . VAL A 1 283 ? 2.451 -15.735 6.336 1.00 3.62 283 VAL A CA 1
ATOM 2238 C C . VAL A 1 283 ? 3.842 -15.393 5.839 1.00 4.80 283 VAL A C 1
ATOM 2239 O O . VAL A 1 283 ? 4.442 -14.420 6.297 1.00 6.65 283 VAL A O 1
ATOM 2243 N N . SER A 1 284 ? 4.345 -16.202 4.925 1.00 5.45 284 SER A N 1
ATOM 2244 C CA . SER A 1 284 ? 5.721 -15.971 4.482 1.00 5.33 284 SER A CA 1
ATOM 2245 C C . SER A 1 284 ? 5.839 -14.692 3.678 1.00 6.35 284 SER A C 1
ATOM 2246 O O . SER A 1 284 ? 6.844 -13.991 3.837 1.00 6.77 284 SER A O 1
ATOM 2249 N N . ASN A 1 285 ? 4.807 -14.318 2.946 1.00 5.47 285 ASN A N 1
ATOM 2250 C CA . ASN A 1 285 ? 4.918 -13.041 2.199 1.00 7.91 285 ASN A CA 1
ATOM 2251 C C . ASN A 1 285 ? 5.114 -11.863 3.148 1.00 6.83 285 ASN A C 1
ATOM 2252 O O . ASN A 1 285 ? 5.849 -10.912 2.826 1.00 6.51 285 ASN A O 1
ATOM 2257 N N . ARG A 1 286 ? 4.378 -11.823 4.297 1.00 6.73 286 ARG A N 1
ATOM 2258 C CA . ARG A 1 286 ? 4.556 -10.727 5.257 1.00 6.55 286 ARG A CA 1
ATOM 2259 C C . ARG A 1 286 ? 5.944 -10.730 5.866 1.00 6.64 286 ARG A C 1
ATOM 2260 O O . ARG A 1 286 ? 6.549 -9.672 6.099 1.00 7.03 286 ARG A O 1
ATOM 2268 N N . ILE A 1 287 ? 6.472 -11.924 6.199 1.00 5.61 287 ILE A N 1
ATOM 2269 C CA . ILE A 1 287 ? 7.812 -11.971 6.758 1.00 5.26 287 ILE A CA 1
ATOM 2270 C C . ILE A 1 287 ? 8.839 -11.501 5.711 1.00 5.34 287 ILE A C 1
ATOM 2271 O O . ILE A 1 287 ? 9.814 -10.793 6.044 1.00 7.49 287 ILE A O 1
ATOM 2276 N N . ILE A 1 288 ? 8.634 -11.878 4.440 1.00 4.75 288 ILE A N 1
ATOM 2277 C CA . ILE A 1 288 ? 9.530 -11.392 3.388 1.00 5.04 288 ILE A CA 1
ATOM 2278 C C . ILE A 1 288 ? 9.472 -9.857 3.298 1.00 6.32 288 ILE A C 1
ATOM 2279 O O . ILE A 1 288 ? 10.507 -9.206 3.139 1.00 7.08 288 ILE A O 1
ATOM 2284 N N . ASP A 1 289 ? 8.288 -9.263 3.418 1.00 6.09 289 ASP A N 1
ATOM 2285 C CA . ASP A 1 289 ? 8.198 -7.807 3.469 1.00 8.29 289 ASP A CA 1
ATOM 2286 C C . ASP A 1 289 ? 9.050 -7.250 4.602 1.00 9.11 289 ASP A C 1
ATOM 2287 O O . ASP A 1 289 ? 9.748 -6.233 4.408 1.00 7.80 289 ASP A O 1
ATOM 2292 N N . MET A 1 290 ? 9.024 -7.881 5.792 1.00 6.91 290 MET A N 1
ATOM 2293 C CA . MET A 1 290 ? 9.854 -7.400 6.895 1.00 5.15 290 MET A CA 1
ATOM 2294 C C . MET A 1 290 ? 11.318 -7.463 6.520 1.00 5.35 290 MET A C 1
ATOM 2295 O O . MET A 1 290 ? 12.069 -6.505 6.783 1.00 6.45 290 MET A O 1
ATOM 2300 N N . LYS A 1 291 ? 11.755 -8.600 5.954 1.00 5.65 291 LYS A N 1
ATOM 2301 C CA . LYS A 1 291 ? 13.148 -8.744 5.532 1.00 6.61 291 LYS A CA 1
ATOM 2302 C C . LYS A 1 291 ? 13.529 -7.724 4.452 1.00 5.20 291 LYS A C 1
ATOM 2303 O O . LYS A 1 291 ? 14.597 -7.098 4.547 1.00 7.89 291 LYS A O 1
ATOM 2309 N N . LEU A 1 292 ? 12.685 -7.531 3.443 1.00 4.99 292 LEU A N 1
ATOM 2310 C CA . LEU A 1 292 ? 13.016 -6.536 2.397 1.00 4.62 292 LEU A CA 1
ATOM 2311 C C . LEU A 1 292 ? 13.147 -5.150 3.004 1.00 5.22 292 LEU A C 1
ATOM 2312 O O . LEU A 1 292 ? 14.063 -4.397 2.632 1.00 6.01 292 LEU A O 1
ATOM 2317 N N . ARG A 1 293 ? 12.227 -4.790 3.909 1.00 5.25 293 ARG A N 1
ATOM 2318 C CA . ARG A 1 293 ? 12.320 -3.470 4.568 1.00 4.45 293 ARG A CA 1
ATOM 2319 C C . ARG A 1 293 ? 13.626 -3.319 5.320 1.00 5.11 293 ARG A C 1
ATOM 2320 O O . ARG A 1 293 ? 14.303 -2.287 5.243 1.00 6.72 293 ARG A O 1
ATOM 2328 N N . LEU A 1 294 ? 14.011 -4.346 6.098 1.00 6.53 294 LEU A N 1
ATOM 2329 C CA . LEU A 1 294 ? 15.184 -4.201 6.924 1.00 6.28 294 LEU A CA 1
ATOM 2330 C C . LEU A 1 294 ? 16.439 -4.025 6.051 1.00 8.79 294 LEU A C 1
ATOM 2331 O O . LEU A 1 294 ? 17.308 -3.191 6.344 1.00 7.91 294 LEU A O 1
ATOM 2336 N N . GLU A 1 295 ? 16.543 -4.805 4.977 1.00 6.55 295 GLU A N 1
ATOM 2337 C CA . GLU A 1 295 ? 17.757 -4.728 4.154 1.00 7.62 295 GLU A CA 1
ATOM 2338 C C . GLU A 1 295 ? 17.821 -3.375 3.465 1.00 9.40 295 GLU A C 1
ATOM 2339 O O . GLU A 1 295 ? 18.886 -2.749 3.405 1.00 9.15 295 GLU A O 1
ATOM 2345 N N . GLN A 1 296 ? 16.674 -2.901 2.958 1.00 4.87 296 GLN A N 1
ATOM 2346 C CA . GLN A 1 296 ? 16.706 -1.622 2.233 1.00 6.64 296 GLN A CA 1
ATOM 2347 C C . GLN A 1 296 ? 17.023 -0.468 3.157 1.00 6.79 296 GLN A C 1
ATOM 2348 O O . GLN A 1 296 ? 17.860 0.392 2.843 1.00 8.20 296 GLN A O 1
ATOM 2354 N N . CYS A 1 297 ? 16.318 -0.374 4.287 1.00 6.82 297 CYS A N 1
ATOM 2355 C CA . CYS A 1 297 ? 16.524 0.814 5.107 1.00 7.51 297 CYS A CA 1
ATOM 2356 C C . CYS A 1 297 ? 17.879 0.791 5.804 1.00 8.56 297 CYS A C 1
ATOM 2357 O O . CYS A 1 297 ? 18.446 1.852 5.989 1.00 8.14 297 CYS A O 1
ATOM 2360 N N . ARG A 1 298 ? 18.423 -0.373 6.116 1.00 6.36 298 ARG A N 1
ATOM 2361 C CA . ARG A 1 298 ? 19.759 -0.399 6.712 1.00 9.30 298 ARG A CA 1
ATOM 2362 C C . ARG A 1 298 ? 20.800 0.083 5.694 1.00 8.82 298 ARG A C 1
ATOM 2363 O O . ARG A 1 298 ? 21.685 0.861 6.052 1.00 9.80 298 ARG A O 1
ATOM 2373 N N . LEU A 1 299 ? 20.638 -0.268 4.402 1.00 6.78 299 LEU A N 1
ATOM 2374 C CA . LEU A 1 299 ? 21.615 0.243 3.424 1.00 6.05 299 LEU A CA 1
ATOM 2375 C C . LEU A 1 299 ? 21.494 1.748 3.274 1.00 8.58 299 LEU A C 1
ATOM 2376 O O . LEU A 1 299 ? 22.499 2.450 3.095 1.00 8.18 299 LEU A O 1
ATOM 2381 N N . MET A 1 300 ? 20.255 2.276 3.245 1.00 6.83 300 MET A N 1
ATOM 2382 C CA . MET A 1 300 ? 20.058 3.718 3.166 1.00 7.28 300 MET A CA 1
ATOM 2383 C C . MET A 1 300 ? 20.709 4.437 4.327 1.00 10.72 300 MET A C 1
ATOM 2384 O O . MET A 1 300 ? 21.295 5.521 4.137 1.00 10.83 300 MET A O 1
ATOM 2389 N N . LEU A 1 301 ? 20.588 3.874 5.538 1.00 8.42 301 LEU A N 1
ATOM 2390 C CA . LEU A 1 301 ? 21.175 4.507 6.715 1.00 7.70 301 LEU A CA 1
ATOM 2391 C C . LEU A 1 301 ? 22.688 4.478 6.614 1.00 8.78 301 LEU A C 1
ATOM 2392 O O . LEU A 1 301 ? 23.349 5.508 6.833 1.00 9.84 301 LEU A O 1
ATOM 2397 N N . TYR A 1 302 ? 23.226 3.331 6.238 1.00 8.19 302 TYR A N 1
ATOM 2398 C CA . TYR A 1 302 ? 24.695 3.208 6.134 1.00 9.98 302 TYR A CA 1
ATOM 2399 C C . TYR A 1 302 ? 25.241 4.173 5.106 1.00 11.18 302 TYR A C 1
ATOM 2400 O O . TYR A 1 302 ? 26.249 4.833 5.341 1.00 11.40 302 TYR A O 1
ATOM 2409 N N . ARG A 1 303 ? 24.565 4.313 3.975 1.00 8.44 303 ARG A N 1
ATOM 2410 C CA . ARG A 1 303 ? 25.103 5.243 2.995 1.00 10.90 303 ARG A CA 1
ATOM 2411 C C . ARG A 1 303 ? 24.987 6.680 3.465 1.00 12.97 303 ARG A C 1
ATOM 2412 O O . ARG A 1 303 ? 25.894 7.478 3.211 1.00 13.44 303 ARG A O 1
ATOM 2420 N N . ALA A 1 304 ? 23.879 7.060 4.132 1.00 8.99 304 ALA A N 1
ATOM 2421 C CA . ALA A 1 304 ? 23.715 8.418 4.620 1.00 9.26 304 ALA A CA 1
ATOM 2422 C C . ALA A 1 304 ? 24.836 8.751 5.595 1.00 15.70 304 ALA A C 1
ATOM 2423 O O . ALA A 1 304 ? 25.474 9.815 5.495 1.00 14.20 304 ALA A O 1
ATOM 2425 N N . CYS A 1 305 ? 25.120 7.822 6.504 1.00 11.05 305 CYS A N 1
ATOM 2426 C CA . CYS A 1 305 ? 26.163 8.080 7.498 1.00 11.44 305 CYS A CA 1
ATOM 2427 C C . CYS A 1 305 ? 27.529 8.091 6.844 1.00 13.84 305 CYS A C 1
ATOM 2428 O O . CYS A 1 305 ? 28.366 8.943 7.178 1.00 15.97 305 CYS A O 1
ATOM 2431 N N . TRP A 1 306 ? 27.765 7.178 5.904 1.00 11.57 306 TRP A N 1
ATOM 2432 C CA . TRP A 1 306 ? 29.029 7.163 5.183 1.00 13.57 306 TRP A CA 1
ATOM 2433 C C . TRP A 1 306 ? 29.231 8.473 4.414 1.00 15.28 306 TRP A C 1
ATOM 2434 O O . TRP A 1 306 ? 30.339 9.040 4.434 1.00 17.35 306 TRP A O 1
ATOM 2445 N N . LYS A 1 307 ? 28.183 8.976 3.728 1.00 13.58 307 LYS A N 1
ATOM 2446 C CA . LYS A 1 307 ? 28.331 10.248 2.994 1.00 15.87 307 LYS A CA 1
ATOM 2447 C C . LYS A 1 307 ? 28.684 11.379 3.964 1.00 22.25 307 LYS A C 1
ATOM 2448 O O . LYS A 1 307 ? 29.539 12.224 3.663 1.00 20.86 307 LYS A O 1
ATOM 2454 N N . HIS A 1 308 ? 28.016 11.426 5.117 1.00 18.14 308 HIS A N 1
ATOM 2455 C CA . HIS A 1 308 ? 28.380 12.414 6.136 1.00 19.38 308 HIS A CA 1
ATOM 2456 C C . HIS A 1 308 ? 29.868 12.330 6.481 1.00 23.69 308 HIS A C 1
ATOM 2457 O O . HIS A 1 308 ? 30.597 13.352 6.515 1.00 25.65 308 HIS A O 1
ATOM 2464 N N . ASP A 1 309 ? 30.344 11.124 6.747 1.00 18.80 309 ASP A N 1
ATOM 2465 C CA . ASP A 1 309 ? 31.750 10.910 7.100 1.00 17.87 309 ASP A CA 1
ATOM 2466 C C . ASP A 1 309 ? 32.670 11.320 5.963 1.00 27.74 309 ASP A C 1
ATOM 2467 O O . ASP A 1 309 ? 33.837 11.644 6.215 1.00 27.47 309 ASP A O 1
ATOM 2472 N N . GLN A 1 310 ? 32.201 11.253 4.709 1.00 19.74 310 GLN A N 1
ATOM 2473 C CA . GLN A 1 310 ? 33.057 11.692 3.610 1.00 24.13 310 GLN A CA 1
ATOM 2474 C C . GLN A 1 310 ? 33.018 13.199 3.406 1.00 19.66 310 GLN A C 1
ATOM 2475 O O . GLN A 1 310 ? 33.712 13.712 2.516 1.00 28.41 310 GLN A O 1
ATOM 2484 N N . GLY A 1 311 ? 32.217 13.929 4.151 1.00 22.45 311 GLY A N 1
ATOM 2485 C CA . GLY A 1 311 ? 32.057 15.350 3.922 1.00 23.55 311 GLY A CA 1
ATOM 2486 C C . GLY A 1 311 ? 31.133 15.714 2.786 1.00 31.88 311 GLY A C 1
ATOM 2487 O O . GLY A 1 311 ? 31.115 16.877 2.376 1.00 33.61 311 GLY A O 1
ATOM 2488 N N . GLN A 1 312 ? 30.379 14.756 2.241 1.00 26.67 312 GLN A N 1
ATOM 2489 C CA . GLN A 1 312 ? 29.363 15.046 1.235 1.00 32.36 312 GLN A CA 1
ATOM 2490 C C . GLN A 1 312 ? 28.113 15.603 1.914 1.00 26.21 312 GLN A C 1
ATOM 2491 O O . GLN A 1 312 ? 27.968 15.556 3.143 1.00 33.38 312 GLN A O 1
ATOM 2497 N N . ASP A 1 313 ? 27.234 16.197 1.105 1.00 33.11 313 ASP A N 1
ATOM 2498 C CA . ASP A 1 313 ? 25.952 16.714 1.580 1.00 39.93 313 ASP A CA 1
ATOM 2499 C C . ASP A 1 313 ? 25.049 15.521 1.850 1.00 30.92 313 ASP A C 1
ATOM 2500 O O . ASP A 1 313 ? 24.667 14.815 0.911 1.00 33.76 313 ASP A O 1
ATOM 2505 N N . ALA A 1 314 ? 24.765 15.242 3.120 1.00 23.07 314 ALA A N 1
ATOM 2506 C CA . ALA A 1 314 ? 23.975 14.047 3.419 1.00 22.38 314 ALA A CA 1
ATOM 2507 C C . ALA A 1 314 ? 22.581 14.375 3.937 1.00 23.79 314 ALA A C 1
ATOM 2508 O O . ALA A 1 314 ? 21.879 13.441 4.365 1.00 18.04 314 ALA A O 1
ATOM 2510 N N . GLU A 1 315 ? 22.140 15.637 3.855 1.00 23.15 315 GLU A N 1
ATOM 2511 C CA . GLU A 1 315 ? 20.884 16.011 4.492 1.00 25.10 315 GLU A CA 1
ATOM 2512 C C . GLU A 1 315 ? 19.701 15.235 3.918 1.00 20.98 315 GLU A C 1
ATOM 2513 O O . GLU A 1 315 ? 18.872 14.710 4.669 1.00 20.69 315 GLU A O 1
ATOM 2519 N N . ALA A 1 316 ? 19.612 15.158 2.596 1.00 15.82 316 ALA A N 1
ATOM 2520 C CA . ALA A 1 316 ? 18.487 14.461 1.981 1.00 15.72 316 ALA A CA 1
ATOM 2521 C C . ALA A 1 316 ? 18.576 12.965 2.271 1.00 12.93 316 ALA A C 1
ATOM 2522 O O . ALA A 1 316 ? 17.537 12.317 2.485 1.00 10.91 316 ALA A O 1
ATOM 2524 N N . ASP A 1 317 ? 19.798 12.402 2.296 1.00 10.52 317 ASP A N 1
ATOM 2525 C CA . ASP A 1 317 ? 19.971 10.981 2.547 1.00 11.51 317 ASP A CA 1
ATOM 2526 C C . ASP A 1 317 ? 19.533 10.630 3.962 1.00 8.84 317 ASP A C 1
ATOM 2527 O O . ASP A 1 317 ? 18.929 9.593 4.183 1.00 9.58 317 ASP A O 1
ATOM 2532 N N . ILE A 1 318 ? 19.830 11.518 4.927 1.00 10.90 318 ILE A N 1
ATOM 2533 C CA . ILE A 1 318 ? 19.427 11.281 6.305 1.00 11.21 318 ILE A CA 1
ATOM 2534 C C . ILE A 1 318 ? 17.909 11.418 6.465 1.00 8.38 318 ILE A C 1
ATOM 2535 O O . ILE A 1 318 ? 17.285 10.598 7.168 1.00 7.95 318 ILE A O 1
ATOM 2540 N N . ALA A 1 319 ? 17.293 12.414 5.794 1.00 8.67 319 ALA A N 1
ATOM 2541 C CA . ALA A 1 319 ? 15.833 12.512 5.845 1.00 6.36 319 ALA A CA 1
ATOM 2542 C C . ALA A 1 319 ? 15.189 11.275 5.229 1.00 6.88 319 ALA A C 1
ATOM 2543 O O . ALA A 1 319 ? 14.193 10.772 5.772 1.00 7.46 319 ALA A O 1
ATOM 2545 N N . MET A 1 320 ? 15.748 10.784 4.104 1.00 6.13 320 MET A N 1
ATOM 2546 C CA . MET A 1 320 ? 15.178 9.574 3.475 1.00 5.59 320 MET A CA 1
ATOM 2547 C C . MET A 1 320 ? 15.304 8.376 4.391 1.00 6.44 320 MET A C 1
ATOM 2548 O O . MET A 1 320 ? 14.365 7.569 4.509 1.00 7.91 320 MET A O 1
ATOM 2553 N N . SER A 1 321 ? 16.463 8.259 5.072 1.00 7.64 321 SER A N 1
ATOM 2554 C CA . SER A 1 321 ? 16.665 7.146 5.995 1.00 8.68 321 SER A CA 1
ATOM 2555 C C . SER A 1 321 ? 15.699 7.214 7.156 1.00 4.88 321 SER A C 1
ATOM 2556 O O . SER A 1 321 ? 15.126 6.183 7.564 1.00 7.16 321 SER A O 1
ATOM 2560 N N . LYS A 1 322 ? 15.545 8.395 7.763 1.00 5.38 322 LYS A N 1
ATOM 2561 C CA . LYS A 1 322 ? 14.669 8.510 8.919 1.00 4.89 322 LYS A CA 1
ATOM 2562 C C . LYS A 1 322 ? 13.228 8.160 8.538 1.00 6.33 322 LYS A C 1
ATOM 2563 O O . LYS A 1 322 ? 12.535 7.427 9.272 1.00 7.31 322 LYS A O 1
ATOM 2569 N N . LEU A 1 323 ? 12.799 8.643 7.372 1.00 6.19 323 LEU A N 1
ATOM 2570 C CA . LEU A 1 323 ? 11.454 8.344 6.864 1.00 6.93 323 LEU A CA 1
ATOM 2571 C C . LEU A 1 323 ? 11.267 6.842 6.656 1.00 8.03 323 LEU A C 1
ATOM 2572 O O . LEU A 1 323 ? 10.271 6.268 7.116 1.00 9.25 323 LEU A O 1
ATOM 2579 N N . LEU A 1 324 ? 12.197 6.195 5.967 1.00 5.87 324 LEU A N 1
ATOM 2580 C CA . LEU A 1 324 ? 11.991 4.781 5.673 1.00 5.04 324 LEU A CA 1
ATOM 2581 C C . LEU A 1 324 ? 12.074 3.956 6.932 1.00 5.94 324 LEU A C 1
ATOM 2582 O O . LEU A 1 324 ? 11.246 3.044 7.135 1.00 6.00 324 LEU A O 1
ATOM 2587 N N . ILE A 1 325 ? 13.092 4.209 7.786 1.00 4.91 325 ILE A N 1
ATOM 2588 C CA . ILE A 1 325 ? 13.242 3.356 8.970 1.00 4.27 325 ILE A CA 1
ATOM 2589 C C . ILE A 1 325 ? 11.990 3.412 9.832 1.00 5.56 325 ILE A C 1
ATOM 2590 O O . ILE A 1 325 ? 11.513 2.374 10.335 1.00 7.07 325 ILE A O 1
ATOM 2595 N N . SER A 1 326 ? 11.471 4.608 10.062 1.00 6.66 326 SER A N 1
ATOM 2596 C CA . SER A 1 326 ? 10.357 4.721 11.006 1.00 4.54 326 SER A CA 1
ATOM 2597 C C . SER A 1 326 ? 9.077 4.123 10.439 1.00 6.41 326 SER A C 1
ATOM 2598 O O . SER A 1 326 ? 8.381 3.381 11.143 1.00 7.18 326 SER A O 1
ATOM 2601 N N . GLU A 1 327 ? 8.790 4.379 9.155 1.00 6.27 327 GLU A N 1
ATOM 2602 C CA A GLU A 1 327 ? 7.648 3.725 8.513 0.50 7.33 327 GLU A CA 1
ATOM 2603 C CA B GLU A 1 327 ? 7.642 3.719 8.532 0.50 7.33 327 GLU A CA 1
ATOM 2604 C C . GLU A 1 327 ? 7.797 2.205 8.542 1.00 6.76 327 GLU A C 1
ATOM 2605 O O . GLU A 1 327 ? 6.849 1.478 8.891 1.00 7.49 327 GLU A O 1
ATOM 2616 N N . TYR A 1 328 ? 8.978 1.722 8.171 1.00 4.72 328 TYR A N 1
ATOM 2617 C CA . TYR A 1 328 ? 9.172 0.272 8.130 1.00 4.70 328 TYR A CA 1
ATOM 2618 C C . TYR A 1 328 ? 9.121 -0.342 9.517 1.00 8.25 328 TYR A C 1
ATOM 2619 O O . TYR A 1 328 ? 8.680 -1.503 9.658 1.00 7.98 328 TYR A O 1
ATOM 2628 N N . ALA A 1 329 ? 9.604 0.380 10.541 1.00 6.08 329 ALA A N 1
ATOM 2629 C CA . ALA A 1 329 ? 9.578 -0.183 11.886 1.00 7.08 329 ALA A CA 1
ATOM 2630 C C . ALA A 1 329 ? 8.137 -0.370 12.344 1.00 6.38 329 ALA A C 1
ATOM 2631 O O . ALA A 1 329 ? 7.828 -1.348 13.034 1.00 7.78 329 ALA A O 1
ATOM 2633 N N . VAL A 1 330 ? 7.287 0.624 12.064 1.00 5.65 330 VAL A N 1
ATOM 2634 C CA . VAL A 1 330 ? 5.890 0.512 12.471 1.00 5.13 330 VAL A CA 1
ATOM 2635 C C . VAL A 1 330 ? 5.200 -0.606 11.698 1.00 7.86 330 VAL A C 1
ATOM 2636 O O . VAL A 1 330 ? 4.497 -1.446 12.303 1.00 6.43 330 VAL A O 1
ATOM 2640 N N . GLN A 1 331 ? 5.306 -0.580 10.378 1.00 6.69 331 GLN A N 1
ATOM 2641 C CA . GLN A 1 331 ? 4.621 -1.610 9.582 1.00 6.19 331 GLN A CA 1
ATOM 2642 C C . GLN A 1 331 ? 5.115 -3.004 9.955 1.00 5.56 331 GLN A C 1
ATOM 2643 O O . GLN A 1 331 ? 4.315 -3.949 10.014 1.00 7.59 331 GLN A O 1
ATOM 2649 N N . SER A 1 332 ? 6.412 -3.161 10.230 1.00 5.78 332 SER A N 1
ATOM 2650 C CA . SER A 1 332 ? 6.893 -4.507 10.551 1.00 5.10 332 SER A CA 1
ATOM 2651 C C . SER A 1 332 ? 6.461 -4.934 11.934 1.00 7.32 332 SER A C 1
ATOM 2652 O O . SER A 1 332 ? 6.298 -6.148 12.181 1.00 6.93 332 SER A O 1
ATOM 2655 N N . GLY A 1 333 ? 6.275 -3.966 12.838 1.00 6.26 333 GLY A N 1
ATOM 2656 C CA . GLY A 1 333 ? 5.716 -4.301 14.162 1.00 5.92 333 GLY A CA 1
ATOM 2657 C C . GLY A 1 333 ? 4.324 -4.894 14.010 1.00 6.57 333 GLY A C 1
ATOM 2658 O O . GLY A 1 333 ? 3.983 -5.889 14.658 1.00 8.32 333 GLY A O 1
ATOM 2659 N N . LEU A 1 334 ? 3.500 -4.283 13.143 1.00 6.69 334 LEU A N 1
ATOM 2660 C CA . LEU A 1 334 ? 2.176 -4.826 12.864 1.00 7.97 334 LEU A CA 1
ATOM 2661 C C . LEU A 1 334 ? 2.257 -6.214 12.218 1.00 7.47 334 LEU A C 1
ATOM 2662 O O . LEU A 1 334 ? 1.459 -7.100 12.560 1.00 8.63 334 LEU A O 1
ATOM 2667 N N . ASP A 1 335 ? 3.196 -6.410 11.290 1.00 7.17 335 ASP A N 1
ATOM 2668 C CA . ASP A 1 335 ? 3.341 -7.710 10.605 1.00 7.44 335 ASP A CA 1
ATOM 2669 C C . ASP A 1 335 ? 3.772 -8.800 11.576 1.00 8.48 335 ASP A C 1
ATOM 2670 O O . ASP A 1 335 ? 3.344 -9.965 11.446 1.00 8.18 335 ASP A O 1
ATOM 2675 N N . ALA A 1 336 ? 4.650 -8.474 12.539 1.00 5.99 336 ALA A N 1
ATOM 2676 C CA . ALA A 1 336 ? 5.065 -9.490 13.535 1.00 6.01 336 ALA A CA 1
ATOM 2677 C C . ALA A 1 336 ? 3.876 -9.882 14.374 1.00 5.97 336 ALA A C 1
ATOM 2678 O O . ALA A 1 336 ? 3.647 -11.069 14.619 1.00 7.64 336 ALA A O 1
ATOM 2680 N N . ILE A 1 337 ? 3.122 -8.898 14.846 1.00 6.35 337 ILE A N 1
ATOM 2681 C CA . ILE A 1 337 ? 1.934 -9.210 15.633 1.00 5.51 337 ILE A CA 1
ATOM 2682 C C . ILE A 1 337 ? 1.028 -10.139 14.847 1.00 9.76 337 ILE A C 1
ATOM 2683 O O . ILE A 1 337 ? 0.539 -11.149 15.386 1.00 10.66 337 ILE A O 1
ATOM 2688 N N . GLN A 1 338 ? 0.812 -9.830 13.550 1.00 7.05 338 GLN A N 1
ATOM 2689 C CA . GLN A 1 338 ? -0.121 -10.667 12.766 1.00 8.01 338 GLN A CA 1
ATOM 2690 C C . GLN A 1 338 ? 0.417 -12.101 12.616 1.00 8.53 338 GLN A C 1
ATOM 2691 O O . GLN A 1 338 ? -0.365 -13.064 12.628 1.00 8.63 338 GLN A O 1
ATOM 2701 N N . THR A 1 339 ? 1.737 -12.272 12.530 1.00 6.07 339 THR A N 1
ATOM 2702 C CA . THR A 1 339 ? 2.331 -13.627 12.467 1.00 4.63 339 THR A CA 1
ATOM 2703 C C . THR A 1 339 ? 2.011 -14.443 13.721 1.00 9.48 339 THR A C 1
ATOM 2704 O O . THR A 1 339 ? 1.800 -15.655 13.641 1.00 7.18 339 THR A O 1
ATOM 2708 N N . PHE A 1 340 ? 2.051 -13.802 14.891 1.00 5.86 340 PHE A N 1
ATOM 2709 C CA . PHE A 1 340 ? 1.854 -14.523 16.144 1.00 5.04 340 PHE A CA 1
ATOM 2710 C C . PHE A 1 340 ? 0.368 -14.803 16.441 1.00 7.82 340 PHE A C 1
ATOM 2711 O O . PHE A 1 340 ? 0.068 -15.691 17.260 1.00 9.08 340 PHE A O 1
ATOM 2719 N N . GLY A 1 341 ? -0.560 -14.052 15.861 1.00 8.82 341 GLY A N 1
ATOM 2720 C CA . GLY A 1 341 ? -1.981 -14.277 16.200 1.00 11.55 341 GLY A CA 1
ATOM 2721 C C . GLY A 1 341 ? -2.259 -13.953 17.653 1.00 8.94 341 GLY A C 1
ATOM 2722 O O . GLY A 1 341 ? -1.732 -12.990 18.206 1.00 7.87 341 GLY A O 1
ATOM 2723 N N . GLY A 1 342 ? -3.115 -14.767 18.276 1.00 7.85 342 GLY A N 1
ATOM 2724 C CA . GLY A 1 342 ? -3.458 -14.503 19.682 1.00 8.99 342 GLY A CA 1
ATOM 2725 C C . GLY A 1 342 ? -2.272 -14.516 20.623 1.00 10.10 342 GLY A C 1
ATOM 2726 O O . GLY A 1 342 ? -2.253 -13.833 21.672 1.00 10.15 342 GLY A O 1
ATOM 2727 N N . ALA A 1 343 ? -1.233 -15.274 20.279 1.00 7.73 343 ALA A N 1
ATOM 2728 C CA . ALA A 1 343 ? -0.070 -15.276 21.129 1.00 6.75 343 ALA A CA 1
ATOM 2729 C C . ALA A 1 343 ? 0.690 -13.942 21.162 1.00 8.74 343 ALA A C 1
ATOM 2730 O O . ALA A 1 343 ? 1.510 -13.744 22.057 1.00 9.58 343 ALA A O 1
ATOM 2732 N N . ALA A 1 344 ? 0.346 -12.994 20.251 1.00 8.20 344 ALA A N 1
ATOM 2733 C CA . ALA A 1 344 ? 0.966 -11.671 20.312 1.00 7.74 344 ALA A CA 1
ATOM 2734 C C . ALA A 1 344 ? 0.502 -10.897 21.538 1.00 11.73 344 ALA A C 1
ATOM 2735 O O . ALA A 1 344 ? 1.128 -9.906 21.914 1.00 11.41 344 ALA A O 1
ATOM 2737 N N . MET A 1 345 ? -0.663 -11.246 22.080 1.00 8.79 345 MET A N 1
ATOM 2738 C CA . MET A 1 345 ? -1.269 -10.441 23.161 1.00 9.71 345 MET A CA 1
ATOM 2739 C C . MET A 1 345 ? -0.780 -10.999 24.485 1.00 20.11 345 MET A C 1
ATOM 2740 O O . MET A 1 345 ? -1.507 -11.639 25.239 1.00 25.81 345 MET A O 1
ATOM 2745 N N . ASP A 1 346 ? 0.505 -10.820 24.711 1.00 16.66 346 ASP A N 1
ATOM 2746 C CA . ASP A 1 346 ? 1.248 -11.523 25.770 1.00 16.99 346 ASP A CA 1
ATOM 2747 C C . ASP A 1 346 ? 2.343 -10.582 26.218 1.00 18.70 346 ASP A C 1
ATOM 2748 O O . ASP A 1 346 ? 3.241 -10.291 25.421 1.00 20.02 346 ASP A O 1
ATOM 2753 N N . GLN A 1 347 ? 2.230 -10.042 27.442 1.00 16.65 347 GLN A N 1
ATOM 2754 C CA . GLN A 1 347 ? 3.135 -8.972 27.831 1.00 13.86 347 GLN A CA 1
ATOM 2755 C C . GLN A 1 347 ? 4.556 -9.478 27.986 1.00 17.96 347 GLN A C 1
ATOM 2756 O O . GLN A 1 347 ? 5.498 -8.675 27.839 1.00 22.35 347 GLN A O 1
ATOM 2762 N N . GLU A 1 348 ? 4.736 -10.785 28.210 1.00 19.75 348 GLU A N 1
ATOM 2763 C CA . GLU A 1 348 ? 6.106 -11.293 28.340 1.00 24.71 348 GLU A CA 1
ATOM 2764 C C . GLU A 1 348 ? 6.825 -11.347 27.003 1.00 23.19 348 GLU A C 1
ATOM 2765 O O . GLU A 1 348 ? 8.057 -11.264 26.956 1.00 26.48 348 GLU A O 1
ATOM 2771 N N . LEU A 1 349 ? 6.080 -11.475 25.910 1.00 14.81 349 LEU A N 1
ATOM 2772 C CA . LEU A 1 349 ? 6.680 -11.558 24.615 1.00 14.31 349 LEU A CA 1
ATOM 2773 C C . LEU A 1 349 ? 7.090 -10.185 24.118 1.00 13.31 349 LEU A C 1
ATOM 2774 O O . LEU A 1 349 ? 8.056 -10.067 23.373 1.00 17.82 349 LEU A O 1
ATOM 2782 N N . GLY A 1 350 ? 6.341 -9.151 24.483 1.00 12.19 350 GLY A N 1
ATOM 2783 C CA . GLY A 1 350 ? 6.820 -7.820 24.135 1.00 12.25 350 GLY A CA 1
ATOM 2784 C C . GLY A 1 350 ? 6.511 -7.331 22.741 1.00 14.07 350 GLY A C 1
ATOM 2785 O O . GLY A 1 350 ? 7.058 -6.295 22.361 1.00 13.05 350 GLY A O 1
ATOM 2786 N N . LEU A 1 351 ? 5.673 -8.019 21.962 1.00 10.42 351 LEU A N 1
ATOM 2787 C CA . LEU A 1 351 ? 5.500 -7.587 20.566 1.00 8.83 351 LEU A CA 1
ATOM 2788 C C . LEU A 1 351 ? 4.625 -6.355 20.519 1.00 9.41 351 LEU A C 1
ATOM 2789 O O . LEU A 1 351 ? 4.838 -5.476 19.660 1.00 9.09 351 LEU A O 1
ATOM 2794 N N . VAL A 1 352 ? 3.589 -6.306 21.359 1.00 9.65 352 VAL A N 1
ATOM 2795 C CA . VAL A 1 352 ? 2.750 -5.127 21.345 1.00 9.43 352 VAL A CA 1
ATOM 2796 C C . VAL A 1 352 ? 3.507 -3.924 21.894 1.00 10.00 352 VAL A C 1
ATOM 2797 O O . VAL A 1 352 ? 3.463 -2.819 21.298 1.00 9.99 352 VAL A O 1
ATOM 2801 N N . ARG A 1 353 ? 4.285 -4.135 22.958 1.00 8.18 353 ARG A N 1
ATOM 2802 C CA . ARG A 1 353 ? 5.108 -3.050 23.479 1.00 8.18 353 ARG A CA 1
ATOM 2803 C C . ARG A 1 353 ? 6.116 -2.582 22.434 1.00 11.73 353 ARG A C 1
ATOM 2804 O O . ARG A 1 353 ? 6.411 -1.392 22.334 1.00 9.81 353 ARG A O 1
ATOM 2812 N N . HIS A 1 354 ? 6.662 -3.513 21.656 1.00 10.15 354 HIS A N 1
ATOM 2813 C CA . HIS A 1 354 ? 7.582 -3.126 20.594 1.00 8.91 354 HIS A CA 1
ATOM 2814 C C . HIS A 1 354 ? 6.899 -2.172 19.610 1.00 9.89 354 HIS A C 1
ATOM 2815 O O . HIS A 1 354 ? 7.485 -1.158 19.195 1.00 9.90 354 HIS A O 1
ATOM 2822 N N . LEU A 1 355 ? 5.674 -2.481 19.206 1.00 7.93 355 LEU A N 1
ATOM 2823 C CA . LEU A 1 355 ? 4.992 -1.593 18.277 1.00 8.29 355 LEU A CA 1
ATOM 2824 C C . LEU A 1 355 ? 4.778 -0.231 18.920 1.00 7.54 355 LEU A C 1
ATOM 2825 O O . LEU A 1 355 ? 4.997 0.794 18.275 1.00 8.19 355 LEU A O 1
ATOM 2830 N N . LEU A 1 356 ? 4.328 -0.205 20.180 1.00 6.71 356 LEU A N 1
ATOM 2831 C CA . LEU A 1 356 ? 4.185 1.084 20.881 1.00 7.42 356 LEU A CA 1
ATOM 2832 C C . LEU A 1 356 ? 5.470 1.862 20.841 1.00 8.25 356 LEU A C 1
ATOM 2833 O O . LEU A 1 356 ? 5.452 3.097 20.656 1.00 10.08 356 LEU A O 1
ATOM 2838 N N . ASN A 1 357 ? 6.590 1.181 21.059 1.00 7.74 357 ASN A N 1
ATOM 2839 C CA . ASN A 1 357 ? 7.857 1.885 21.079 1.00 8.96 357 ASN A CA 1
ATOM 2840 C C . ASN A 1 357 ? 8.249 2.404 19.718 1.00 8.86 357 ASN A C 1
ATOM 2841 O O . ASN A 1 357 ? 9.081 3.322 19.658 1.00 10.92 357 ASN A O 1
ATOM 2846 N N . MET A 1 358 ? 7.749 1.801 18.644 1.00 7.62 358 MET A N 1
ATOM 2847 C CA . MET A 1 358 ? 8.100 2.286 17.314 1.00 6.02 358 MET A CA 1
ATOM 2848 C C . MET A 1 358 ? 7.226 3.416 16.839 1.00 8.37 358 MET A C 1
ATOM 2849 O O . MET A 1 358 ? 7.688 4.216 16.008 1.00 8.12 358 MET A O 1
ATOM 2854 N N . ILE A 1 359 ? 6.022 3.533 17.385 1.00 7.90 359 ILE A N 1
ATOM 2855 C CA . ILE A 1 359 ? 5.088 4.564 16.901 1.00 9.08 359 ILE A CA 1
ATOM 2856 C C . ILE A 1 359 ? 5.718 5.955 16.943 1.00 8.14 359 ILE A C 1
ATOM 2857 O O . ILE A 1 359 ? 5.603 6.706 15.952 1.00 9.26 359 ILE A O 1
ATOM 2863 N N . PRO A 1 360 ? 6.436 6.359 18.006 1.00 8.68 360 PRO A N 1
ATOM 2864 C CA . PRO A 1 360 ? 6.962 7.736 17.990 1.00 8.60 360 PRO A CA 1
ATOM 2865 C C . PRO A 1 360 ? 8.129 7.965 17.064 1.00 10.13 360 PRO A C 1
ATOM 2866 O O . PRO A 1 360 ? 8.484 9.129 16.847 1.00 11.58 360 PRO A O 1
ATOM 2870 N N . SER A 1 361 ? 8.697 6.933 16.439 1.00 6.20 361 SER A N 1
ATOM 2871 C CA . SER A 1 361 ? 9.810 7.156 15.524 1.00 7.49 361 SER A CA 1
ATOM 2872 C C . SER A 1 361 ? 9.380 7.952 14.309 1.00 9.06 361 SER A C 1
ATOM 2873 O O . SER A 1 361 ? 10.233 8.620 13.684 1.00 9.93 361 SER A O 1
ATOM 2876 N N . ARG A 1 362 ? 8.081 7.933 13.978 1.00 6.62 362 ARG A N 1
ATOM 2877 C CA . ARG A 1 362 ? 7.601 8.715 12.841 1.00 7.34 362 ARG A CA 1
ATOM 2878 C C . ARG A 1 362 ? 7.382 10.180 13.209 1.00 8.76 362 ARG A C 1
ATOM 2879 O O . ARG A 1 362 ? 7.110 10.975 12.319 1.00 9.24 362 ARG A O 1
ATOM 2887 N N . ILE A 1 363 ? 7.558 10.541 14.475 1.00 8.76 363 ILE A N 1
ATOM 2888 C CA . ILE A 1 363 ? 7.242 11.888 14.976 1.00 8.54 363 ILE A CA 1
ATOM 2889 C C . ILE A 1 363 ? 8.492 12.626 15.453 1.00 11.51 363 ILE A C 1
ATOM 2890 O O . ILE A 1 363 ? 8.706 13.812 15.120 1.00 11.15 363 ILE A O 1
ATOM 2895 N N . PHE A 1 364 ? 9.357 11.955 16.221 1.00 10.98 364 PHE A N 1
ATOM 2896 C CA A PHE A 1 364 ? 10.361 12.853 16.776 0.50 12.81 364 PHE A CA 1
ATOM 2897 C CA B PHE A 1 364 ? 10.564 12.576 16.831 0.50 12.84 364 PHE A CA 1
ATOM 2898 C C . PHE A 1 364 ? 11.488 13.141 15.758 1.00 11.39 364 PHE A C 1
ATOM 2899 O O . PHE A 1 364 ? 11.617 12.541 14.672 1.00 12.86 364 PHE A O 1
ATOM 2914 N N . SER A 1 365 ? 12.209 14.216 16.086 1.00 10.79 365 SER A N 1
ATOM 2915 C CA . SER A 1 365 ? 13.199 14.841 15.217 1.00 13.26 365 SER A CA 1
ATOM 2916 C C . SER A 1 365 ? 12.611 15.318 13.897 1.00 17.31 365 SER A C 1
ATOM 2917 O O . SER A 1 365 ? 13.355 15.510 12.932 1.00 18.63 365 SER A O 1
ATOM 2921 N N . GLY A 1 366 ? 11.300 15.515 13.872 1.00 10.25 366 GLY A N 1
ATOM 2922 C CA . GLY A 1 366 ? 10.644 16.031 12.683 1.00 10.80 366 GLY A CA 1
ATOM 2923 C C . GLY A 1 366 ? 9.744 14.935 12.163 1.00 8.86 366 GLY A C 1
ATOM 2924 O O . GLY A 1 366 ? 10.196 13.811 11.956 1.00 10.50 366 GLY A O 1
ATOM 2925 N N . THR A 1 367 ? 8.471 15.236 11.948 1.00 7.58 367 THR A N 1
ATOM 2926 C CA . THR A 1 367 ? 7.611 14.167 11.477 1.00 7.01 367 THR A CA 1
ATOM 2927 C C . THR A 1 367 ? 7.986 13.698 10.061 1.00 8.23 367 THR A C 1
ATOM 2928 O O . THR A 1 367 ? 8.750 14.297 9.329 1.00 7.44 367 THR A O 1
ATOM 2932 N N . ASN A 1 368 ? 7.400 12.569 9.665 1.00 6.53 368 ASN A N 1
ATOM 2933 C CA . ASN A 1 368 ? 7.726 12.076 8.337 1.00 6.65 368 ASN A CA 1
ATOM 2934 C C . ASN A 1 368 ? 7.188 12.969 7.225 1.00 7.64 368 ASN A C 1
ATOM 2935 O O . ASN A 1 368 ? 7.799 13.035 6.165 1.00 6.83 368 ASN A O 1
ATOM 2940 N N . ASP A 1 369 ? 6.134 13.723 7.499 1.00 8.23 369 ASP A N 1
ATOM 2941 C CA . ASP A 1 369 ? 5.699 14.714 6.504 1.00 6.27 369 ASP A CA 1
ATOM 2942 C C . ASP A 1 369 ? 6.723 15.810 6.344 1.00 6.99 369 ASP A C 1
ATOM 2943 O O . ASP A 1 369 ? 6.960 16.291 5.229 1.00 8.01 369 ASP A O 1
ATOM 2948 N N . ILE A 1 370 ? 7.361 16.208 7.457 1.00 7.27 370 ILE A N 1
ATOM 2949 C CA . ILE A 1 370 ? 8.426 17.192 7.405 1.00 6.74 370 ILE A CA 1
ATOM 2950 C C . ILE A 1 370 ? 9.668 16.611 6.722 1.00 9.43 370 ILE A C 1
ATOM 2951 O O . ILE A 1 370 ? 10.352 17.315 5.986 1.00 8.29 370 ILE A O 1
ATOM 2957 N N . GLN A 1 371 ? 9.983 15.302 6.912 1.00 5.52 371 GLN A N 1
ATOM 2958 C CA . GLN A 1 371 ? 11.076 14.766 6.145 1.00 5.83 371 GLN A CA 1
ATOM 2959 C C . GLN A 1 371 ? 10.796 14.885 4.672 1.00 6.22 371 GLN A C 1
ATOM 2960 O O . GLN A 1 371 ? 11.712 15.121 3.883 1.00 7.93 371 GLN A O 1
ATOM 2966 N N . LYS A 1 372 ? 9.535 14.629 4.265 1.00 6.63 372 LYS A N 1
ATOM 2967 C CA . LYS A 1 372 ? 9.216 14.763 2.832 1.00 7.39 372 LYS A CA 1
ATOM 2968 C C . LYS A 1 372 ? 9.352 16.207 2.370 1.00 6.84 372 LYS A C 1
ATOM 2969 O O . LYS A 1 372 ? 9.805 16.432 1.255 1.00 10.34 372 LYS A O 1
ATOM 2975 N N . GLU A 1 373 ? 9.027 17.189 3.220 1.00 5.59 373 GLU A N 1
ATOM 2976 C CA . GLU A 1 373 ? 9.279 18.582 2.834 1.00 8.61 373 GLU A CA 1
ATOM 2977 C C . GLU A 1 373 ? 10.753 18.830 2.637 1.00 12.35 373 GLU A C 1
ATOM 2978 O O . GLU A 1 373 ? 11.153 19.578 1.741 1.00 10.51 373 GLU A O 1
ATOM 2984 N N . ILE A 1 374 ? 11.586 18.268 3.517 1.00 8.82 374 ILE A N 1
ATOM 2985 C CA . ILE A 1 374 ? 13.030 18.442 3.349 1.00 7.61 374 ILE A CA 1
ATOM 2986 C C . ILE A 1 374 ? 13.497 17.842 2.033 1.00 9.10 374 ILE A C 1
ATOM 2987 O O . ILE A 1 374 ? 14.253 18.457 1.274 1.00 10.87 374 ILE A O 1
ATOM 2992 N N . ILE A 1 375 ? 13.058 16.616 1.727 1.00 6.73 375 ILE A N 1
ATOM 2993 C CA . ILE A 1 375 ? 13.467 15.955 0.504 1.00 7.00 375 ILE A CA 1
ATOM 2994 C C . ILE A 1 375 ? 12.948 16.733 -0.705 1.00 9.48 375 ILE A C 1
ATOM 2995 O O . ILE A 1 375 ? 13.663 16.961 -1.661 1.00 10.80 375 ILE A O 1
ATOM 3000 N N . ALA A 1 376 ? 11.708 17.201 -0.630 1.00 7.71 376 ALA A N 1
ATOM 3001 C CA . ALA A 1 376 ? 11.146 17.993 -1.729 1.00 7.63 376 ALA A CA 1
ATOM 3002 C C . ALA A 1 376 ? 11.977 19.245 -1.995 1.00 10.48 376 ALA A C 1
ATOM 3003 O O . ALA A 1 376 ? 12.295 19.537 -3.165 1.00 10.97 376 ALA A O 1
ATOM 3005 N N . ARG A 1 377 ? 12.428 19.915 -0.927 1.00 8.88 377 ARG A N 1
ATOM 3006 C CA . ARG A 1 377 ? 13.295 21.096 -1.075 1.00 9.14 377 ARG A CA 1
ATOM 3007 C C . ARG A 1 377 ? 14.616 20.712 -1.757 1.00 11.71 377 ARG A C 1
ATOM 3008 O O . ARG A 1 377 ? 15.077 21.413 -2.675 1.00 14.41 377 ARG A O 1
ATOM 3020 N N . LYS A 1 378 ? 15.243 19.619 -1.313 1.00 9.67 378 LYS A N 1
ATOM 3021 C CA . LYS A 1 378 ? 16.519 19.183 -1.906 1.00 11.17 378 LYS A CA 1
ATOM 3022 C C . LYS A 1 378 ? 16.356 18.784 -3.368 1.00 17.96 378 LYS A C 1
ATOM 3023 O O . LYS A 1 378 ? 17.259 19.017 -4.176 1.00 18.57 378 LYS A O 1
ATOM 3029 N N . LEU A 1 379 ? 15.187 18.254 -3.747 1.00 14.86 379 LEU A N 1
ATOM 3030 C CA . LEU A 1 379 ? 14.871 17.903 -5.120 1.00 12.33 379 LEU A CA 1
ATOM 3031 C C . LEU A 1 379 ? 14.537 19.106 -5.975 1.00 11.50 379 LEU A C 1
ATOM 3032 O O . LEU A 1 379 ? 14.329 18.919 -7.190 1.00 16.07 379 LEU A O 1
ATOM 3037 N N . GLY A 1 380 ? 14.483 20.295 -5.415 1.00 11.97 380 GLY A N 1
ATOM 3038 C CA . GLY A 1 380 ? 14.125 21.482 -6.211 1.00 13.60 380 GLY A CA 1
ATOM 3039 C C . GLY A 1 380 ? 12.659 21.732 -6.403 1.00 14.43 380 GLY A C 1
ATOM 3040 O O . GLY A 1 380 ? 12.287 22.540 -7.281 1.00 13.90 380 GLY A O 1
ATOM 3041 N N . LEU A 1 381 ? 11.786 21.071 -5.617 1.00 12.84 381 LEU A N 1
ATOM 3042 C CA . LEU A 1 381 ? 10.331 21.237 -5.728 1.00 10.21 381 LEU A CA 1
ATOM 3043 C C . LEU A 1 381 ? 9.764 22.316 -4.815 1.00 9.99 381 LEU A C 1
ATOM 3044 O O . LEU A 1 381 ? 8.523 22.447 -4.687 1.00 11.79 381 LEU A O 1
ATOM 3049 N N . ARG A 1 382 ? 10.613 23.122 -4.166 1.00 12.59 382 ARG A N 1
ATOM 3050 C CA . ARG A 1 382 ? 10.149 24.171 -3.245 1.00 11.65 382 ARG A CA 1
ATOM 3051 C C . ARG A 1 382 ? 10.787 25.506 -3.656 1.00 22.60 382 ARG A C 1
ATOM 3052 O O . ARG A 1 382 ? 11.150 26.324 -2.822 1.00 31.38 382 ARG A O 1
ATOM 3060 N N . GLY A 1 383 ? 10.918 25.708 -4.961 1.00 28.83 383 GLY A N 1
ATOM 3061 C CA . GLY A 1 383 ? 11.725 26.807 -5.517 1.00 37.41 383 GLY A CA 1
ATOM 3062 C C . GLY A 1 383 ? 11.002 28.144 -5.592 1.00 41.67 383 GLY A C 1
ATOM 3063 O O . GLY A 1 383 ? 10.062 28.379 -4.827 1.00 46.15 383 GLY A O 1
#

B-factor: mean 18.77, std 11.86, range [3.62, 99.74]

Foldseek 3Di:
DDDDDDPVLVVLLVVLLCCLQVPAAVVLLVCVVVLAQDLVSLLVNLQVALLAACADVVLNHDRHFLLSNLSSLLSNLQRHPLVLSSLQSLQLNLQPLVLCRVFADPVSCVVPNSCSSSSVFREKEFQAAPPAALVRLLAAWAFADDVFGTFTWGKTFPIWCLVPGQKYWYKHANPNVDGLQRIWIFIGGPPFPQKDWDDFDADLASGSGTTGMITGDRGGGGHNGTGHDHSCHSVSSVNSLLSVLLRVLSSLLSNLVNLLVVLVVQQQVDDDPHHRVCVDCVLVVLSVLSVVLSVVLVVLSSVLSVCVVVVHDSLLSSLVSLLSSLVSSLSNLVSSCVSCPPNSVDVVVCSVNSNSHSNCSCRPSHHNVSSVVVNCVVVVNVD

Nearest PDB structures (foldseek):
  6af6-assembly1_A  TM=1.003E+00  e=3.956E-64  Prodigiosinella confusarubida
  5zw2-assembly1_A  TM=9.979E-01  e=1.904E-59  Prodigiosinella confusarubida
  4irn-assembly2_E  TM=9.742E-01  e=1.431E-33  Kamptonema sp. PCC 6506
  6cxt-assembly1_B  TM=9.655E-01  e=1.563E-32  Marinomonas mediterranea MMB-1
  4l1f-assembly1_A  TM=9.651E-01  e=4.990E-30  Acidaminococcus fermentans DSM 20731

Secondary structure (DSSP, 8-state):
---PPPHHHHHHHHHHHHHIIIIISTTHHHHHHTT---HHHHHHHIIIIITTTT--GGGT-----HHHHHHHHHHHHHH-S-HHHHHHHHHHIIIIIHHHHHH--HHHHHHHHHHHHTTSS-EEEE--BTTBSSSGGG---EEEEETTEEEEEEEEEEEETGGG-SEEEEEEESSTT-SGGGEEEEEEETT-TTEEEPPP---STTTTS-EEEEEEEEEEEEGGGEESSTT-HHHHHHHHHHHIIIIITHHHHHHHHHHHHHHHHHHHH-EETTEEGGGSHHHHHHHHHHHHHHHHHHHHHHHHHHHHHTT---HHHHHHHHHHHHHHHHHHHHHHHHHHGGGGS-TTT-HHHHHHHHGGGGTTTS-HHHHHHHHHHHTT---

GO terms:
  GO:0017000 antibiotic biosynthetic process (P, IMP)

Radius of gyration: 21.05 Å; Cα contacts (8 Å, |Δi|>4): 778; chains: 1; bounding box: 44×73×46 Å

Organism: Serratia sp. (strain ATCC 39006) (NCBI:txid104623)